Protein AF-A0A2C8FCV9-F1 (afdb_monomer_lite)

Structure (mmCIF, N/CA/C/O backbone):
data_AF-A0A2C8FCV9-F1
#
_entry.id   AF-A0A2C8FCV9-F1
#
loop_
_atom_site.group_PDB
_atom_site.id
_atom_site.type_symbol
_atom_site.label_atom_id
_atom_site.label_alt_id
_atom_site.label_comp_id
_atom_site.label_asym_id
_atom_site.label_entity_id
_atom_site.label_seq_id
_atom_site.pdbx_PDB_ins_code
_atom_site.Cartn_x
_atom_site.Cartn_y
_atom_site.Cartn_z
_atom_site.occupancy
_atom_site.B_iso_or_equiv
_atom_site.auth_seq_id
_atom_site.auth_comp_id
_atom_site.auth_asym_id
_atom_site.auth_atom_id
_atom_site.pdbx_PDB_model_num
ATOM 1 N N . MET A 1 1 ? 17.262 -4.335 -58.403 1.00 48.50 1 MET A N 1
ATOM 2 C CA . MET A 1 1 ? 15.898 -4.511 -57.846 1.00 48.50 1 MET A CA 1
ATOM 3 C C . MET A 1 1 ? 15.844 -5.190 -56.469 1.00 48.50 1 MET A C 1
ATOM 5 O O . MET A 1 1 ? 15.002 -4.796 -55.682 1.00 48.50 1 MET A O 1
ATOM 9 N N . LYS A 1 2 ? 16.753 -6.109 -56.093 1.00 42.75 2 LYS A N 1
ATOM 10 C CA . LYS A 1 2 ? 16.732 -6.767 -54.761 1.00 42.75 2 LYS A CA 1
ATOM 11 C C . LYS A 1 2 ? 17.090 -5.882 -53.545 1.00 42.75 2 LYS A C 1
ATOM 13 O O . LYS A 1 2 ? 16.738 -6.237 -52.431 1.00 42.75 2 LYS A O 1
ATOM 18 N N . LYS A 1 3 ? 17.746 -4.728 -53.737 1.00 39.53 3 LYS A N 1
ATOM 19 C CA . LYS A 1 3 ? 18.143 -3.825 -52.632 1.00 39.53 3 LYS A CA 1
ATOM 20 C C . LYS A 1 3 ? 17.041 -2.857 -52.169 1.00 39.53 3 LYS A C 1
ATOM 22 O O . LYS A 1 3 ? 17.109 -2.383 -51.047 1.00 39.53 3 LYS A O 1
ATOM 27 N N . ILE A 1 4 ? 16.017 -2.606 -52.991 1.00 48.03 4 ILE A N 1
ATOM 28 C CA . ILE A 1 4 ? 14.886 -1.725 -52.631 1.00 48.03 4 ILE A CA 1
ATOM 29 C C . ILE A 1 4 ? 13.839 -2.488 -51.799 1.00 48.03 4 ILE A C 1
ATOM 31 O O . ILE A 1 4 ? 13.222 -1.918 -50.907 1.00 48.03 4 ILE A O 1
ATOM 35 N N . LEU A 1 5 ? 13.719 -3.805 -52.003 1.00 37.41 5 LEU A N 1
ATOM 36 C CA . LEU A 1 5 ? 12.806 -4.661 -51.238 1.00 37.41 5 LEU A CA 1
ATOM 37 C C . LEU A 1 5 ? 13.250 -4.854 -49.772 1.00 37.41 5 LEU A C 1
ATOM 39 O O . LEU A 1 5 ? 12.410 -5.028 -48.899 1.00 37.41 5 LEU A O 1
ATOM 43 N N . LEU A 1 6 ? 14.558 -4.774 -49.486 1.00 35.19 6 LEU A N 1
ATOM 44 C CA . LEU A 1 6 ? 15.090 -4.937 -48.127 1.00 35.19 6 LEU A CA 1
ATOM 45 C C . LEU A 1 6 ? 14.932 -3.679 -47.255 1.00 35.19 6 LEU A C 1
ATOM 47 O O . LEU A 1 6 ? 14.853 -3.799 -46.040 1.00 35.19 6 LEU A O 1
ATOM 51 N N . VAL A 1 7 ? 14.854 -2.491 -47.869 1.00 43.75 7 VAL A N 1
ATOM 52 C CA . VAL A 1 7 ? 14.646 -1.215 -47.156 1.00 43.75 7 VAL A CA 1
ATOM 53 C C . VAL A 1 7 ? 13.167 -1.001 -46.811 1.00 43.75 7 VAL A C 1
ATOM 55 O O . VAL A 1 7 ? 12.851 -0.399 -45.793 1.00 43.75 7 VAL A O 1
ATOM 58 N N . LEU A 1 8 ? 12.243 -1.550 -47.606 1.00 37.78 8 LEU A N 1
ATOM 59 C CA . LEU A 1 8 ? 10.811 -1.523 -47.283 1.00 37.78 8 LEU A CA 1
ATOM 60 C C . LEU A 1 8 ? 10.431 -2.538 -46.191 1.00 37.78 8 LEU A C 1
ATOM 62 O O . LEU A 1 8 ? 9.517 -2.273 -45.414 1.00 37.78 8 LEU A O 1
ATOM 66 N N . LEU A 1 9 ? 11.159 -3.655 -46.070 1.00 36.88 9 LEU A N 1
ATOM 67 C CA . LEU A 1 9 ? 10.920 -4.647 -45.016 1.00 36.88 9 LEU A CA 1
ATOM 68 C C . LEU A 1 9 ? 11.439 -4.186 -43.638 1.00 36.88 9 LEU A C 1
ATOM 70 O O . LEU A 1 9 ? 10.847 -4.525 -42.620 1.00 36.88 9 LEU A O 1
ATOM 74 N N . SER A 1 10 ? 12.494 -3.364 -43.586 1.00 37.28 10 SER A N 1
ATOM 75 C CA . SER A 1 10 ? 13.031 -2.812 -42.331 1.00 37.28 10 SER A CA 1
ATOM 76 C C . SER A 1 10 ? 12.239 -1.618 -41.781 1.00 37.28 10 SER A C 1
ATOM 78 O O . SER A 1 10 ? 12.255 -1.397 -40.573 1.00 37.28 10 SER A O 1
ATOM 80 N N . VAL A 1 11 ? 11.489 -0.890 -42.619 1.00 40.44 11 VAL A N 1
ATOM 81 C CA . VAL A 1 11 ? 10.566 0.171 -42.161 1.00 40.44 11 VAL A CA 1
ATOM 82 C C . VAL A 1 11 ? 9.264 -0.412 -41.591 1.00 40.44 11 VAL A C 1
ATOM 84 O O . VAL A 1 11 ? 8.673 0.183 -40.695 1.00 40.44 11 VAL A O 1
ATOM 87 N N . PHE A 1 12 ? 8.845 -1.607 -42.022 1.00 39.22 12 PHE A N 1
ATOM 88 C CA . PHE A 1 12 ? 7.634 -2.258 -41.501 1.00 39.22 12 PHE A CA 1
ATOM 89 C C . PHE A 1 12 ? 7.838 -2.922 -40.123 1.00 39.22 12 PHE A C 1
ATOM 91 O O . PHE A 1 12 ? 6.905 -2.992 -39.331 1.00 39.22 12 PHE A O 1
ATOM 98 N N . ILE A 1 13 ? 9.066 -3.346 -39.795 1.00 42.84 13 ILE A N 1
ATOM 99 C CA . ILE A 1 13 ? 9.399 -3.988 -38.504 1.00 42.84 13 ILE A CA 1
ATOM 100 C C . ILE A 1 13 ? 9.526 -2.960 -37.354 1.00 42.84 13 ILE A C 1
ATOM 102 O O . ILE A 1 13 ? 9.413 -3.318 -36.184 1.00 42.84 13 ILE A O 1
ATOM 106 N N . LEU A 1 14 ? 9.678 -1.665 -37.657 1.00 37.62 14 LEU A N 1
ATOM 107 C CA . LEU A 1 14 ? 9.709 -0.592 -36.648 1.00 37.62 14 LEU A CA 1
ATOM 108 C C . LEU A 1 14 ? 8.317 -0.126 -36.181 1.00 37.62 14 LEU A C 1
ATOM 110 O O . LEU A 1 14 ? 8.227 0.547 -35.160 1.00 37.62 14 LEU A O 1
ATOM 114 N N . PHE A 1 15 ? 7.236 -0.515 -36.868 1.00 39.38 15 PHE A N 1
ATOM 115 C CA . PHE A 1 15 ? 5.856 -0.201 -36.460 1.00 39.38 15 PHE A CA 1
ATOM 116 C C . PHE A 1 15 ? 5.161 -1.330 -35.683 1.00 39.38 15 PHE A C 1
ATOM 118 O O . PHE A 1 15 ? 4.036 -1.155 -35.229 1.00 39.38 15 PHE A O 1
ATOM 125 N N . SER A 1 16 ? 5.828 -2.471 -35.475 1.00 39.59 16 SER A N 1
ATOM 126 C CA . SER A 1 16 ? 5.337 -3.563 -34.621 1.00 39.59 16 SER A CA 1
ATOM 127 C C . SER A 1 16 ? 5.858 -3.499 -33.179 1.00 39.59 16 SER A C 1
ATOM 129 O O . SER A 1 16 ? 5.719 -4.472 -32.438 1.00 39.59 16 SER A O 1
ATOM 131 N N . ALA A 1 17 ? 6.451 -2.375 -32.754 1.00 43.19 17 ALA A N 1
ATOM 132 C CA . ALA A 1 17 ? 6.644 -2.091 -31.334 1.00 43.19 17 ALA A CA 1
ATOM 133 C C . ALA A 1 17 ? 5.253 -1.929 -30.704 1.00 43.19 17 ALA A C 1
ATOM 135 O O . ALA A 1 17 ? 4.600 -0.901 -30.860 1.00 43.19 17 ALA A O 1
ATOM 136 N N . GLY A 1 18 ? 4.776 -3.022 -30.109 1.00 42.09 18 GLY A N 1
ATOM 137 C CA . GLY A 1 18 ? 3.386 -3.232 -29.741 1.00 42.09 18 GLY A CA 1
ATOM 138 C C . GLY A 1 18 ? 2.763 -2.082 -28.959 1.00 42.09 18 GLY A C 1
ATOM 139 O O . GLY A 1 18 ? 3.336 -1.581 -27.991 1.00 42.09 18 GLY A O 1
ATOM 140 N N . CYS A 1 19 ? 1.549 -1.735 -29.382 1.00 50.19 19 CYS A N 1
ATOM 141 C CA . CYS A 1 19 ? 0.547 -1.000 -28.627 1.00 50.19 19 CYS A CA 1
ATOM 142 C C . CYS A 1 19 ? 0.507 -1.517 -27.181 1.00 50.19 19 CYS A C 1
ATOM 144 O O . CYS A 1 19 ? -0.023 -2.596 -26.915 1.00 50.19 19 CYS A O 1
ATOM 146 N N . ARG A 1 20 ? 1.112 -0.782 -26.245 1.00 58.25 20 ARG A N 1
ATOM 147 C CA . ARG A 1 20 ? 1.018 -1.071 -24.812 1.00 58.25 20 ARG A CA 1
ATOM 148 C C . ARG A 1 20 ? 0.144 -0.009 -24.178 1.00 58.25 20 ARG A C 1
ATOM 150 O O . ARG A 1 20 ? 0.493 1.168 -24.215 1.00 58.25 20 ARG A O 1
ATOM 157 N N . ALA A 1 21 ? -0.957 -0.449 -23.577 1.00 63.81 21 ALA A N 1
ATOM 158 C CA . ALA A 1 21 ? -1.770 0.407 -22.736 1.00 63.81 21 ALA A CA 1
ATOM 159 C C . ALA A 1 21 ? -0.891 1.000 -21.621 1.00 63.81 21 ALA A C 1
ATOM 161 O O . ALA A 1 21 ? -0.206 0.257 -20.909 1.00 63.81 21 ALA A O 1
ATOM 162 N N . ARG A 1 22 ? -0.867 2.327 -21.488 1.00 75.75 22 ARG A N 1
ATOM 163 C CA . ARG A 1 22 ? -0.042 3.012 -20.485 1.00 75.75 22 ARG A CA 1
ATOM 164 C C . ARG A 1 22 ? -0.715 2.921 -19.121 1.00 75.75 22 ARG A C 1
ATOM 166 O O . ARG A 1 22 ? -1.886 3.251 -18.990 1.00 75.75 22 ARG A O 1
ATOM 173 N N . THR A 1 23 ? 0.012 2.500 -18.094 1.00 82.69 23 THR A N 1
ATOM 174 C CA . THR A 1 23 ? -0.545 2.486 -16.738 1.00 82.69 23 THR A CA 1
ATOM 175 C C . THR A 1 23 ? -0.561 3.898 -16.160 1.00 82.69 23 THR A C 1
ATOM 177 O O . THR A 1 23 ? 0.480 4.556 -16.110 1.00 82.69 23 THR A O 1
ATOM 180 N N . ILE A 1 24 ? -1.726 4.339 -15.695 1.00 86.06 24 ILE A N 1
ATOM 181 C CA . ILE A 1 24 ? -1.895 5.550 -14.886 1.00 86.06 24 ILE A CA 1
ATOM 182 C C . ILE A 1 24 ? -2.395 5.154 -13.490 1.00 86.06 24 ILE A C 1
ATOM 184 O O . ILE A 1 24 ? -2.851 4.029 -13.290 1.00 86.06 24 ILE A O 1
ATOM 188 N N . SER A 1 25 ? -2.279 6.054 -12.517 1.00 86.12 25 SER A N 1
ATOM 189 C CA . SER A 1 25 ? -2.841 5.860 -11.176 1.00 86.12 25 SER A CA 1
ATOM 190 C C . SER A 1 25 ? -3.803 6.993 -10.868 1.00 86.12 25 SER A C 1
ATOM 192 O O . SER A 1 25 ? -3.497 8.150 -11.149 1.00 86.12 25 SER A O 1
ATOM 194 N N . THR A 1 26 ? -4.947 6.644 -10.289 1.00 91.69 26 THR A N 1
ATOM 195 C CA . THR A 1 26 ? -5.954 7.568 -9.761 1.00 91.69 26 THR A CA 1
ATOM 196 C C . THR A 1 26 ? -5.847 7.687 -8.240 1.00 91.69 26 THR A C 1
ATOM 198 O O . THR A 1 26 ? -6.770 8.161 -7.585 1.00 91.69 26 THR A O 1
ATOM 201 N N . LYS A 1 27 ? -4.741 7.219 -7.650 1.00 88.25 27 LYS A N 1
ATOM 202 C CA . LYS A 1 27 ? -4.477 7.322 -6.215 1.00 88.25 27 LYS A CA 1
ATOM 203 C C . LYS A 1 27 ? -4.427 8.797 -5.802 1.00 88.25 27 LYS A C 1
ATOM 205 O O . LYS A 1 27 ? -3.777 9.571 -6.512 1.00 88.25 27 LYS A O 1
ATOM 210 N N . PRO A 1 28 ? -5.038 9.191 -4.670 1.00 88.69 28 PRO A N 1
ATOM 211 C CA . PRO A 1 28 ? -4.892 10.541 -4.137 1.00 88.69 28 PRO A CA 1
ATOM 212 C C . PRO A 1 28 ? -3.422 10.967 -4.004 1.00 88.69 28 PRO A C 1
ATOM 214 O O . PRO A 1 28 ? -2.576 10.170 -3.589 1.00 88.69 28 PRO A O 1
ATOM 217 N N . LEU A 1 29 ? -3.122 12.213 -4.373 1.00 79.12 29 LEU A N 1
ATOM 218 C CA . LEU A 1 29 ? -1.793 12.831 -4.278 1.00 79.12 29 LEU A CA 1
ATOM 219 C C . LEU A 1 29 ? -1.653 13.686 -3.013 1.00 79.12 29 LEU A C 1
ATOM 221 O O . LEU A 1 29 ? -0.555 13.805 -2.475 1.00 79.12 29 LEU A O 1
ATOM 225 N N . ASP A 1 30 ? -2.755 14.279 -2.560 1.00 78.06 30 ASP A N 1
ATOM 226 C CA . ASP A 1 30 ? -2.882 15.018 -1.304 1.00 78.06 30 ASP A CA 1
ATOM 227 C C . ASP A 1 30 ? -3.890 14.310 -0.393 1.00 78.06 30 ASP A C 1
ATOM 229 O O . ASP A 1 30 ? -4.840 13.711 -0.879 1.00 78.06 30 ASP A O 1
ATOM 233 N N . PHE A 1 31 ? -3.682 14.388 0.918 1.00 78.06 31 PHE A N 1
ATOM 234 C CA . PHE A 1 31 ? -4.492 13.760 1.961 1.00 78.06 31 PHE A CA 1
ATOM 235 C C . PHE A 1 31 ? -5.178 14.774 2.887 1.00 78.06 31 PHE A C 1
ATOM 237 O O . PHE A 1 31 ? -5.881 14.391 3.818 1.00 78.06 31 PHE A O 1
ATOM 244 N N . GLY A 1 32 ? -5.035 16.078 2.621 1.00 74.38 32 GLY A N 1
ATOM 245 C CA . GLY A 1 32 ? -5.677 17.146 3.394 1.00 74.38 32 GLY A CA 1
ATOM 246 C C . GLY A 1 32 ? -7.212 17.165 3.341 1.00 74.38 32 GLY A C 1
ATOM 247 O O . GLY A 1 32 ? -7.831 17.970 4.033 1.00 74.38 32 GLY A O 1
ATOM 248 N N . TYR A 1 33 ? -7.843 16.285 2.559 1.00 75.00 33 TYR A N 1
ATOM 249 C CA . TYR A 1 33 ? -9.298 16.204 2.402 1.00 75.00 33 TYR A CA 1
ATOM 250 C C . TYR A 1 33 ? -10.049 15.667 3.634 1.00 75.00 33 TYR A C 1
ATOM 252 O O . TYR A 1 33 ? -11.275 15.723 3.660 1.00 75.00 33 TYR A O 1
ATOM 260 N N . THR A 1 34 ? -9.350 15.168 4.658 1.00 76.88 34 THR A N 1
ATOM 261 C CA . THR A 1 34 ? -9.956 14.711 5.924 1.00 76.88 34 THR A CA 1
ATOM 262 C C . THR A 1 34 ? -10.144 15.834 6.948 1.00 76.88 34 THR A C 1
ATOM 264 O O . THR A 1 34 ? -10.802 15.641 7.972 1.00 76.88 34 THR A O 1
ATOM 267 N N . GLN A 1 35 ? -9.581 17.024 6.703 1.00 72.81 35 GLN A N 1
ATOM 268 C CA . GLN A 1 35 ? -9.609 18.116 7.673 1.00 72.81 35 GLN A CA 1
ATOM 269 C C . GLN A 1 35 ? -11.041 18.561 7.992 1.00 72.81 35 GLN A C 1
ATOM 271 O O . GLN A 1 35 ? -11.788 19.001 7.121 1.00 72.81 35 GLN A O 1
ATOM 276 N N . GLY A 1 36 ? -11.397 18.497 9.277 1.00 72.62 36 GLY A N 1
ATOM 277 C CA . GLY A 1 36 ? -12.708 18.915 9.776 1.00 72.62 36 GLY A CA 1
ATOM 278 C C . GLY A 1 36 ? -13.789 17.834 9.730 1.00 72.62 36 GLY A C 1
ATOM 279 O O . GLY A 1 36 ? -14.916 18.119 10.136 1.00 72.62 36 GLY A O 1
ATOM 280 N N . ALA A 1 37 ? -13.469 16.612 9.292 1.00 79.75 37 ALA A N 1
ATOM 281 C CA . ALA A 1 37 ? -14.376 15.478 9.424 1.00 79.75 37 ALA A CA 1
ATOM 282 C C . ALA A 1 37 ? -14.633 15.161 10.909 1.00 79.75 37 ALA A C 1
ATOM 284 O O . ALA A 1 37 ? -13.729 15.223 11.749 1.00 79.75 37 ALA A O 1
ATOM 285 N N . ALA A 1 38 ? -15.888 14.858 11.243 1.00 89.69 38 ALA A N 1
ATOM 286 C CA . ALA A 1 38 ? -16.249 14.444 12.592 1.00 89.69 38 ALA A CA 1
ATOM 287 C C . ALA A 1 38 ? -15.798 12.997 12.859 1.00 89.69 38 ALA A C 1
ATOM 289 O O . ALA A 1 38 ? -15.462 12.250 11.944 1.00 89.69 38 ALA A O 1
ATOM 290 N N . GLN A 1 39 ? -15.776 12.614 14.135 1.00 92.19 39 GLN A N 1
ATOM 291 C CA . GLN A 1 39 ? -15.371 11.274 14.553 1.00 92.19 39 GLN A CA 1
ATOM 292 C C . GLN A 1 39 ? -16.563 10.311 14.584 1.00 92.19 39 GLN A C 1
ATOM 294 O O . GLN A 1 39 ? -17.696 10.690 14.904 1.00 92.19 39 GLN A O 1
ATOM 299 N N . ILE A 1 40 ? -16.275 9.058 14.268 1.00 92.81 40 ILE A N 1
ATOM 300 C CA . ILE A 1 40 ? -17.121 7.883 14.389 1.00 92.81 40 ILE A CA 1
ATOM 301 C C . ILE A 1 40 ? -16.609 7.103 15.603 1.00 92.81 40 ILE A C 1
ATOM 303 O O . ILE A 1 40 ? -15.482 6.615 15.594 1.00 92.81 40 ILE A O 1
ATOM 307 N N . ASP A 1 41 ? -17.450 6.971 16.630 1.00 90.88 41 ASP A N 1
ATOM 308 C CA . ASP A 1 41 ? -17.146 6.323 17.914 1.00 90.88 41 ASP A CA 1
ATOM 309 C C . ASP A 1 41 ? -17.132 4.781 17.772 1.00 90.88 41 ASP A C 1
ATOM 311 O O . ASP A 1 41 ? -17.901 4.087 18.447 1.00 90.88 41 ASP A O 1
ATOM 315 N N . GLY A 1 42 ? -16.346 4.236 16.839 1.00 87.06 42 GLY A N 1
ATOM 316 C CA . GLY A 1 42 ? -16.223 2.794 16.659 1.00 87.06 42 GLY A CA 1
ATOM 317 C C . GLY A 1 42 ? -15.296 2.323 15.540 1.00 87.06 42 GLY A C 1
ATOM 318 O O . GLY A 1 42 ? -14.819 3.095 14.708 1.00 87.06 42 GLY A O 1
ATOM 319 N N . ALA A 1 43 ? -15.058 1.009 15.516 1.00 88.19 43 ALA A N 1
ATOM 320 C CA . ALA A 1 43 ? -14.255 0.347 14.490 1.00 88.19 43 ALA A CA 1
ATOM 321 C C . ALA A 1 43 ? -14.992 0.306 13.140 1.00 88.19 43 ALA A C 1
ATOM 323 O O . ALA A 1 43 ? -16.128 -0.174 13.058 1.00 88.19 43 ALA A O 1
ATOM 324 N N . CYS A 1 44 ? -14.331 0.752 12.075 1.00 92.31 44 CYS A N 1
ATOM 325 C CA . CYS A 1 44 ? -14.874 0.770 10.721 1.00 92.31 44 CYS A CA 1
ATOM 326 C C . CYS A 1 44 ? -14.303 -0.374 9.868 1.00 92.31 44 CYS A C 1
ATOM 328 O O . CYS A 1 44 ? -13.117 -0.678 9.921 1.00 92.31 44 CYS A O 1
ATOM 330 N N . GLY A 1 45 ? -15.129 -1.010 9.043 1.00 92.19 45 GLY A N 1
ATOM 331 C CA . GLY A 1 45 ? -14.714 -2.039 8.093 1.00 92.19 45 GLY A CA 1
ATOM 332 C C . GLY A 1 45 ? -14.964 -1.601 6.659 1.00 92.19 45 GLY A C 1
ATOM 333 O O . GLY A 1 45 ? -16.102 -1.315 6.301 1.00 92.19 45 GLY A O 1
ATOM 334 N N . ILE A 1 46 ? -13.928 -1.579 5.825 1.00 96.25 46 ILE A N 1
ATOM 335 C CA . ILE A 1 46 ? -14.046 -1.295 4.391 1.00 96.25 46 ILE A CA 1
ATOM 336 C C . ILE A 1 46 ? -14.170 -2.622 3.651 1.00 96.25 46 ILE A C 1
ATOM 338 O O . ILE A 1 46 ? -13.298 -3.482 3.765 1.00 96.25 46 ILE A O 1
ATOM 342 N N . CYS A 1 47 ? -15.250 -2.786 2.890 1.00 96.50 47 CYS A N 1
ATOM 343 C CA . CYS A 1 47 ? -15.513 -4.014 2.144 1.00 96.50 47 CYS A CA 1
ATOM 344 C C . CYS A 1 47 ? -15.346 -3.787 0.643 1.00 96.50 47 CYS A C 1
ATOM 346 O O . CYS A 1 47 ? -16.223 -3.206 -0.000 1.00 96.50 47 CYS A O 1
ATOM 348 N N . ILE A 1 48 ? -14.242 -4.276 0.081 1.00 92.69 48 ILE A N 1
ATOM 349 C CA . ILE A 1 48 ? -13.994 -4.289 -1.363 1.00 92.69 48 ILE A CA 1
ATOM 350 C C . ILE A 1 48 ? -13.491 -5.685 -1.714 1.00 92.69 48 ILE A C 1
ATOM 352 O O . ILE A 1 48 ? -12.433 -6.089 -1.244 1.00 92.69 48 ILE A O 1
ATOM 356 N N . SER A 1 49 ? -14.244 -6.401 -2.548 1.00 88.94 49 SER A N 1
ATOM 357 C CA . SER A 1 49 ? -13.881 -7.757 -2.959 1.00 88.94 49 SER A CA 1
ATOM 358 C C . SER A 1 49 ? -12.555 -7.804 -3.714 1.00 88.94 49 SER A C 1
ATOM 360 O O . SER A 1 49 ? -12.208 -6.859 -4.431 1.00 88.94 49 SER A O 1
ATOM 362 N N . GLU A 1 50 ? -11.855 -8.935 -3.649 1.00 80.56 50 GLU A N 1
ATOM 363 C CA . GLU A 1 50 ? -10.615 -9.172 -4.395 1.00 80.56 50 GLU A CA 1
ATOM 364 C C . GLU A 1 50 ? -10.811 -8.927 -5.897 1.00 80.56 50 GLU A C 1
ATOM 366 O O . GLU A 1 50 ? -10.010 -8.235 -6.524 1.00 80.56 50 GLU A O 1
ATOM 371 N N . SER A 1 51 ? -11.945 -9.373 -6.448 1.00 84.69 51 SER A N 1
ATOM 372 C CA . SER A 1 51 ? -12.309 -9.119 -7.847 1.00 84.69 51 SER A CA 1
ATOM 373 C C . SER A 1 51 ? -12.446 -7.628 -8.179 1.00 84.69 51 SER A C 1
ATOM 375 O O . SER A 1 51 ? -12.154 -7.235 -9.309 1.00 84.69 51 SER A O 1
ATOM 377 N N . ASN A 1 52 ? -12.902 -6.798 -7.236 1.00 89.88 52 ASN A N 1
ATOM 378 C CA . ASN A 1 52 ? -12.952 -5.352 -7.431 1.00 89.88 52 ASN A CA 1
ATOM 379 C C . ASN A 1 52 ? -11.564 -4.731 -7.263 1.00 89.88 52 ASN A C 1
ATOM 381 O O . ASN A 1 52 ? -11.186 -3.903 -8.084 1.00 89.88 52 ASN A O 1
ATOM 385 N N . LEU A 1 53 ? -10.778 -5.150 -6.265 1.00 81.81 53 LEU A N 1
ATOM 386 C CA . LEU A 1 53 ? -9.404 -4.672 -6.069 1.00 81.81 53 LEU A CA 1
ATOM 387 C C . LEU A 1 53 ? -8.516 -4.949 -7.289 1.00 81.81 53 LEU A C 1
ATOM 389 O O . LEU A 1 53 ? -7.718 -4.095 -7.671 1.00 81.81 53 LEU A O 1
ATOM 393 N N . SER A 1 54 ? -8.685 -6.105 -7.934 1.00 82.06 54 SER A N 1
ATOM 394 C CA . SER A 1 54 ? -7.960 -6.480 -9.150 1.00 82.06 54 SER A CA 1
ATOM 395 C C . SER A 1 54 ? -8.587 -5.936 -10.438 1.00 82.06 54 SER A C 1
ATOM 397 O O . SER A 1 54 ? -8.078 -6.216 -11.526 1.00 82.06 54 SER A O 1
ATOM 399 N N . LYS A 1 55 ? -9.704 -5.199 -10.359 1.00 89.69 55 LYS A N 1
ATOM 400 C CA . LYS A 1 55 ? -10.420 -4.705 -11.539 1.00 89.69 55 LYS A CA 1
ATOM 401 C C . LYS A 1 55 ? -9.592 -3.637 -12.246 1.00 89.69 55 LYS A C 1
ATOM 403 O O . LYS A 1 55 ? -9.472 -2.507 -11.773 1.00 89.69 55 LYS A O 1
ATOM 408 N N . GLU A 1 56 ? -9.070 -3.999 -13.412 1.00 91.69 56 GLU A N 1
ATOM 409 C CA . GLU A 1 56 ? -8.412 -3.077 -14.330 1.00 91.69 56 GLU A CA 1
ATOM 410 C C . GLU A 1 56 ? -9.449 -2.457 -15.275 1.00 91.69 56 GLU A C 1
ATOM 412 O O . GLU A 1 56 ? -10.230 -3.158 -15.921 1.00 91.69 56 GLU A O 1
ATOM 417 N N . VAL A 1 57 ? -9.454 -1.130 -15.353 1.00 92.38 57 VAL A N 1
ATOM 418 C CA . VAL A 1 57 ? -10.185 -0.378 -16.372 1.00 92.38 57 VAL A CA 1
ATOM 419 C C . VAL A 1 57 ? -9.202 -0.030 -17.477 1.00 92.38 57 VAL A C 1
ATOM 421 O O . VAL A 1 57 ? -8.119 0.477 -17.193 1.00 92.38 57 VAL A O 1
ATOM 424 N N . VAL A 1 58 ? -9.575 -0.317 -18.725 1.00 88.31 58 VAL A N 1
ATOM 425 C CA . VAL A 1 58 ? -8.807 0.041 -19.922 1.00 88.31 58 VAL A CA 1
ATOM 426 C C . VAL A 1 58 ? -9.663 0.970 -20.770 1.00 88.31 58 VAL A C 1
ATOM 428 O O . VAL A 1 58 ? -10.723 0.571 -21.247 1.00 88.31 58 VAL A O 1
ATOM 431 N N . GLU A 1 59 ? -9.196 2.196 -20.966 1.00 83.56 59 GLU A N 1
ATOM 432 C CA . GLU A 1 59 ? -9.900 3.244 -21.710 1.00 83.56 59 GLU A CA 1
ATOM 433 C C . GLU A 1 59 ? -8.992 3.839 -22.794 1.00 83.56 59 GLU A C 1
ATOM 435 O O . GLU A 1 59 ? -7.763 3.755 -22.721 1.00 83.56 59 GLU A O 1
ATOM 440 N N . GLY A 1 60 ? -9.602 4.401 -23.838 1.00 76.19 60 GLY A N 1
ATOM 441 C CA . GLY A 1 60 ? -8.910 4.948 -25.006 1.00 76.19 60 GLY A CA 1
ATOM 442 C C . GLY A 1 60 ? -9.172 4.169 -26.297 1.00 76.19 60 GLY A C 1
ATOM 443 O O . GLY A 1 60 ? -10.176 3.473 -26.450 1.00 76.19 60 GLY A O 1
ATOM 444 N N . SER A 1 61 ? -8.278 4.328 -27.270 1.00 65.38 61 SER A N 1
ATOM 445 C CA . SER A 1 61 ? -8.407 3.745 -28.609 1.00 65.38 61 SER A CA 1
ATOM 446 C C . SER A 1 61 ? -7.568 2.475 -28.765 1.00 65.38 61 SER A C 1
ATOM 448 O O . SER A 1 61 ? -6.632 2.238 -28.009 1.00 65.38 61 SER A O 1
ATOM 450 N N . ILE A 1 62 ? -7.836 1.689 -29.814 1.00 60.12 62 ILE A N 1
ATOM 451 C CA . ILE A 1 62 ? -7.036 0.499 -30.171 1.00 60.12 62 ILE A CA 1
ATOM 452 C C . ILE A 1 62 ? -5.537 0.825 -30.340 1.00 60.12 62 ILE A C 1
ATOM 454 O O . ILE A 1 62 ? -4.694 -0.046 -30.137 1.00 60.12 62 ILE A O 1
ATOM 458 N N . SER A 1 63 ? -5.195 2.064 -30.715 1.00 61.28 63 SER A N 1
ATOM 459 C CA . SER A 1 63 ? -3.810 2.491 -30.954 1.00 61.28 63 SER A CA 1
ATOM 460 C C . SER A 1 63 ? -3.115 3.129 -29.750 1.00 61.28 63 SER A C 1
ATOM 462 O O . SER A 1 63 ? -1.892 3.042 -29.664 1.00 61.28 63 SER A O 1
ATOM 464 N N . ASP A 1 64 ? -3.859 3.770 -28.848 1.00 69.06 64 ASP A N 1
ATOM 465 C CA . ASP A 1 64 ? -3.330 4.368 -27.616 1.00 69.06 64 ASP A CA 1
ATOM 466 C C . ASP A 1 64 ? -4.430 4.294 -26.554 1.00 69.06 64 ASP A C 1
ATOM 468 O O . ASP A 1 64 ? -5.502 4.895 -26.694 1.00 69.06 64 ASP A O 1
ATOM 472 N N . SER A 1 65 ? -4.174 3.475 -25.543 1.00 79.56 65 SER A N 1
ATOM 473 C CA . SER A 1 65 ? -5.065 3.228 -24.421 1.00 79.56 65 SER A CA 1
ATOM 474 C C . SER A 1 65 ? -4.285 3.397 -23.127 1.00 79.56 65 SER A C 1
ATOM 476 O O . SER A 1 65 ? -3.055 3.285 -23.089 1.00 79.56 65 SER A O 1
ATOM 478 N N . TYR A 1 66 ? -4.992 3.622 -22.038 1.00 84.25 66 TYR A N 1
ATOM 479 C CA . TYR A 1 66 ? -4.422 3.626 -20.703 1.00 84.25 66 TYR A CA 1
ATOM 480 C C . TYR A 1 66 ? -5.215 2.698 -19.804 1.00 84.25 66 TYR A C 1
ATOM 482 O O . TYR A 1 66 ? -6.359 2.347 -20.092 1.00 84.25 66 TYR A O 1
ATOM 490 N N . LYS A 1 67 ? -4.558 2.256 -18.737 1.00 89.38 67 LYS A N 1
ATOM 491 C CA . LYS A 1 67 ? -5.133 1.325 -17.781 1.00 89.38 67 LYS A CA 1
ATOM 492 C C . LYS A 1 67 ? -4.864 1.740 -16.348 1.00 89.38 67 LYS A C 1
ATOM 494 O O . LYS A 1 67 ? -3.804 2.299 -16.058 1.00 89.38 67 LYS A O 1
ATOM 499 N N . TYR A 1 68 ? -5.819 1.471 -15.472 1.00 92.12 68 TYR A N 1
ATOM 500 C CA . TYR A 1 68 ? -5.759 1.827 -14.056 1.00 92.12 68 TYR A CA 1
ATOM 501 C C . TYR A 1 68 ? -6.655 0.907 -13.219 1.00 92.12 68 TYR A C 1
ATOM 503 O O . TYR A 1 68 ? -7.513 0.204 -13.749 1.00 92.12 68 TYR A O 1
ATOM 511 N N . THR A 1 69 ? -6.444 0.903 -11.903 1.00 93.31 69 THR A N 1
ATOM 512 C CA . THR A 1 69 ? -7.139 0.036 -10.936 1.00 93.31 69 THR A CA 1
ATOM 513 C C . THR A 1 69 ? -7.876 0.897 -9.906 1.00 93.31 69 THR A C 1
ATOM 515 O O . THR A 1 69 ? -7.354 1.128 -8.810 1.00 93.31 69 THR A O 1
ATOM 518 N N . PRO A 1 70 ? -9.074 1.415 -10.237 1.00 95.56 70 PRO A N 1
ATOM 519 C CA . PRO A 1 70 ? -9.705 2.487 -9.465 1.00 95.56 70 PRO A CA 1
ATOM 520 C C . PRO A 1 70 ? -10.089 2.052 -8.048 1.00 95.56 70 PRO A C 1
ATOM 522 O O . PRO A 1 70 ? -9.975 2.834 -7.112 1.00 95.56 70 PRO A O 1
ATOM 525 N N . TYR A 1 71 ? -10.488 0.792 -7.864 1.00 94.75 71 TYR A N 1
ATOM 526 C CA . TYR A 1 71 ? -10.818 0.254 -6.545 1.00 94.75 71 TYR A CA 1
ATOM 527 C C . TYR A 1 71 ? -9.592 0.059 -5.656 1.00 94.75 71 TYR A C 1
ATOM 529 O O . TYR A 1 71 ? -9.693 0.314 -4.463 1.00 94.75 71 TYR A O 1
ATOM 537 N N . ALA A 1 72 ? -8.441 -0.347 -6.200 1.00 84.44 72 ALA A N 1
ATOM 538 C CA . ALA A 1 72 ? -7.204 -0.430 -5.421 1.00 84.44 72 ALA A CA 1
ATOM 539 C C . ALA A 1 72 ? -6.729 0.965 -4.976 1.00 84.44 72 ALA A C 1
ATOM 541 O O . ALA A 1 72 ? -6.308 1.151 -3.833 1.00 84.44 72 ALA A O 1
ATOM 542 N N . ASP A 1 73 ? -6.860 1.956 -5.860 1.00 91.12 73 ASP A N 1
ATOM 543 C CA . ASP A 1 73 ? -6.513 3.345 -5.565 1.00 91.12 73 ASP A CA 1
ATOM 544 C C . ASP A 1 73 ? -7.493 3.978 -4.552 1.00 91.12 73 ASP A C 1
ATOM 546 O O . ASP A 1 73 ? -7.055 4.665 -3.624 1.00 91.12 73 ASP A O 1
ATOM 550 N N . LEU A 1 74 ? -8.799 3.682 -4.652 1.00 95.31 74 LEU A N 1
ATOM 551 C CA . LEU A 1 74 ? -9.800 4.048 -3.639 1.00 95.31 74 LEU A CA 1
ATOM 552 C C . LEU A 1 74 ? -9.527 3.355 -2.309 1.00 95.31 74 LEU A C 1
ATOM 554 O O . LEU A 1 74 ? -9.596 4.005 -1.276 1.00 95.31 74 LEU A O 1
ATOM 558 N N . HIS A 1 75 ? -9.233 2.056 -2.316 1.00 87.75 75 HIS A N 1
ATOM 559 C CA . HIS A 1 75 ? -8.981 1.279 -1.104 1.00 87.75 75 HIS A CA 1
ATOM 560 C C . HIS A 1 75 ? -7.897 1.936 -0.244 1.00 87.75 75 HIS A C 1
ATOM 562 O O . HIS A 1 75 ? -8.058 2.062 0.967 1.00 87.75 75 HIS A O 1
ATOM 568 N N . PHE A 1 76 ? -6.845 2.451 -0.888 1.00 83.31 76 PHE A N 1
ATOM 569 C CA . PHE A 1 76 ? -5.829 3.258 -0.223 1.00 83.31 76 PHE A CA 1
ATOM 570 C C . PHE A 1 76 ? -6.384 4.593 0.303 1.00 83.31 76 PHE A C 1
ATOM 572 O O . PHE A 1 76 ? -6.195 4.916 1.473 1.00 83.31 76 PHE A O 1
ATOM 579 N N . GLY A 1 77 ? -7.035 5.386 -0.556 1.00 88.50 77 GLY A N 1
ATOM 580 C CA . GLY A 1 77 ? -7.504 6.733 -0.205 1.00 88.50 77 GLY A CA 1
ATOM 581 C C . GLY A 1 77 ? -8.603 6.742 0.859 1.00 88.50 77 GLY A C 1
ATOM 582 O O . GLY A 1 77 ? -8.497 7.436 1.864 1.00 88.50 77 GLY A O 1
ATOM 583 N N . LEU A 1 78 ? -9.642 5.933 0.668 1.00 94.25 78 LEU A N 1
ATOM 584 C CA . LEU A 1 78 ? -10.745 5.763 1.611 1.00 94.25 78 LEU A CA 1
ATOM 585 C C . LEU A 1 78 ? -10.273 5.112 2.916 1.00 94.25 78 LEU A C 1
ATOM 587 O O . LEU A 1 78 ? -10.748 5.487 3.984 1.00 94.25 78 LEU A O 1
ATOM 591 N N . GLY A 1 79 ? -9.316 4.180 2.835 1.00 86.00 79 GLY A N 1
ATOM 592 C CA . GLY A 1 79 ? -8.628 3.626 3.999 1.00 86.00 79 GLY A CA 1
ATOM 593 C C . GLY A 1 79 ? -7.972 4.717 4.835 1.00 86.00 79 GLY A C 1
ATOM 594 O O . GLY A 1 79 ? -8.251 4.829 6.023 1.00 86.00 79 GLY A O 1
ATOM 595 N N . TYR A 1 80 ? -7.175 5.583 4.208 1.00 83.75 80 TYR A N 1
ATOM 596 C CA . TYR A 1 80 ? -6.599 6.742 4.887 1.00 83.75 80 TYR A CA 1
ATOM 597 C C . TYR A 1 80 ? -7.681 7.651 5.493 1.00 83.75 80 TYR A C 1
ATOM 599 O O . TYR A 1 80 ? -7.599 8.020 6.660 1.00 83.75 80 TYR A O 1
ATOM 607 N N . ALA A 1 81 ? -8.721 7.967 4.719 1.00 88.81 81 ALA A N 1
ATOM 608 C CA . ALA A 1 81 ? -9.801 8.855 5.132 1.00 88.81 81 ALA A CA 1
ATOM 609 C C . ALA A 1 81 ? -10.521 8.376 6.397 1.00 88.81 81 ALA A C 1
ATOM 611 O O . ALA A 1 81 ? -10.641 9.116 7.371 1.00 88.81 81 ALA A O 1
ATOM 612 N N . LEU A 1 82 ? -10.981 7.123 6.379 1.00 89.06 82 LEU A N 1
ATOM 613 C CA . LEU A 1 82 ? -11.733 6.535 7.481 1.00 89.06 82 LEU A CA 1
ATOM 614 C C . LEU A 1 82 ? -10.851 6.251 8.692 1.00 89.06 82 LEU A C 1
ATOM 616 O O . LEU A 1 82 ? -11.346 6.265 9.814 1.00 89.06 82 LEU A O 1
ATOM 620 N N . ASN A 1 83 ? -9.551 6.044 8.488 1.00 81.81 83 ASN A N 1
ATOM 621 C CA . ASN A 1 83 ? -8.599 5.925 9.583 1.00 81.81 83 ASN A CA 1
ATOM 622 C C . ASN A 1 83 ? -8.503 7.201 10.430 1.00 81.81 83 ASN A C 1
ATOM 624 O O . ASN A 1 83 ? -8.258 7.118 11.627 1.00 81.81 83 ASN A O 1
ATOM 628 N N . GLU A 1 84 ? -8.696 8.372 9.821 1.00 83.62 84 GLU A N 1
ATOM 629 C CA . GLU A 1 84 ? -8.698 9.650 10.539 1.00 83.62 84 GLU A CA 1
ATOM 630 C C . GLU A 1 84 ? -10.036 9.937 11.235 1.00 83.62 84 GLU A C 1
ATOM 632 O O . GLU A 1 84 ? -10.095 10.809 12.101 1.00 83.62 84 GLU A O 1
ATOM 637 N N . THR A 1 85 ? -11.112 9.230 10.871 1.00 87.69 85 THR A N 1
ATOM 638 C CA . THR A 1 85 ? -12.459 9.460 11.416 1.00 87.69 85 THR A CA 1
ATOM 639 C C . THR A 1 85 ? -12.969 8.350 12.324 1.00 87.69 85 THR A C 1
ATOM 641 O O . THR A 1 85 ? -13.935 8.589 13.030 1.00 87.69 85 THR A O 1
ATOM 644 N N . CYS A 1 86 ? -12.410 7.142 12.283 1.00 87.38 86 CYS A N 1
ATOM 645 C CA . CYS A 1 86 ? -12.859 5.989 13.067 1.00 87.38 86 CYS A CA 1
ATOM 646 C C . CYS A 1 86 ? -11.809 5.589 14.113 1.00 87.38 86 CYS A C 1
ATOM 648 O O . CYS A 1 86 ? -10.618 5.805 13.910 1.00 87.38 86 CYS A O 1
ATOM 650 N N . ASP A 1 87 ? -12.225 4.903 15.183 1.00 83.44 87 ASP A N 1
ATOM 651 C CA . ASP A 1 87 ? -11.304 4.423 16.232 1.00 83.44 87 ASP A CA 1
ATOM 652 C C . ASP A 1 87 ? -10.245 3.442 15.696 1.00 83.44 87 ASP A C 1
ATOM 654 O O . ASP A 1 87 ? -9.114 3.370 16.181 1.00 83.44 87 ASP A O 1
ATOM 658 N N . SER A 1 88 ? -10.635 2.633 14.711 1.00 79.12 88 SER A N 1
ATOM 659 C CA . SER A 1 88 ? -9.762 1.711 13.985 1.00 79.12 88 SER A CA 1
ATOM 660 C C . SER A 1 88 ? -10.399 1.332 12.655 1.00 79.12 88 SER A C 1
ATOM 662 O O . SER A 1 88 ? -11.613 1.484 12.482 1.00 79.12 88 SER A O 1
ATOM 664 N N . ILE A 1 89 ? -9.592 0.815 11.724 1.00 86.56 89 ILE A N 1
ATOM 665 C CA . ILE A 1 89 ? -10.091 0.323 10.441 1.00 86.56 89 ILE A CA 1
ATOM 666 C C . ILE A 1 89 ? -9.638 -1.104 10.128 1.00 86.56 89 ILE A C 1
ATOM 668 O O . ILE A 1 89 ? -8.497 -1.489 10.391 1.00 86.56 89 ILE A O 1
ATOM 672 N N . GLY A 1 90 ? -10.543 -1.874 9.531 1.00 75.81 90 GLY A N 1
ATOM 673 C CA . GLY A 1 90 ? -10.293 -3.194 8.962 1.00 75.81 90 GLY A CA 1
ATOM 674 C C . GLY A 1 90 ? -10.672 -3.247 7.483 1.00 75.81 90 GLY A C 1
ATOM 675 O O . GLY A 1 90 ? -11.493 -2.460 7.008 1.00 75.81 90 GLY A O 1
ATOM 676 N N . TYR A 1 91 ? -10.075 -4.189 6.760 1.00 85.44 91 TYR A N 1
ATOM 677 C CA . TYR A 1 91 ? -10.326 -4.421 5.340 1.00 85.44 91 TYR A CA 1
ATOM 678 C C . TYR A 1 91 ? -10.839 -5.840 5.150 1.00 85.44 91 TYR A C 1
ATOM 680 O O . TYR A 1 91 ? -10.231 -6.780 5.665 1.00 85.44 91 TYR A O 1
ATOM 688 N N . TYR A 1 92 ? -11.942 -5.983 4.424 1.00 89.12 92 TYR A N 1
ATOM 689 C CA . TYR A 1 92 ? -12.688 -7.234 4.353 1.00 89.12 92 TYR A CA 1
ATOM 690 C C . TYR A 1 92 ? -13.164 -7.518 2.932 1.00 89.12 92 TYR A C 1
ATOM 692 O O . TYR A 1 92 ? -13.419 -6.603 2.146 1.00 89.12 92 TYR A O 1
ATOM 700 N N . GLU A 1 93 ? -13.340 -8.800 2.620 1.00 84.88 93 GLU A N 1
ATOM 701 C CA . GLU A 1 93 ? -13.851 -9.231 1.312 1.00 84.88 93 GLU A CA 1
ATOM 702 C C . GLU A 1 93 ? -15.321 -8.822 1.129 1.00 84.88 93 GLU A C 1
ATOM 704 O O . GLU A 1 93 ? -15.772 -8.464 0.040 1.00 84.88 93 GLU A O 1
ATOM 709 N N . ASN A 1 94 ? -16.095 -8.882 2.213 1.00 92.12 94 ASN A N 1
ATOM 710 C CA . ASN A 1 94 ? -17.520 -8.589 2.219 1.00 92.12 94 ASN A CA 1
ATOM 711 C C . ASN A 1 94 ? -18.006 -8.195 3.623 1.00 92.12 94 ASN A C 1
ATOM 713 O O . ASN A 1 94 ? -17.286 -8.300 4.615 1.00 92.12 94 ASN A O 1
ATOM 717 N N . LYS A 1 95 ? -19.268 -7.761 3.700 1.00 94.12 95 LYS A N 1
ATOM 718 C CA . LYS A 1 95 ? -19.885 -7.300 4.949 1.00 94.12 95 LYS A CA 1
ATOM 719 C C . LYS A 1 95 ? -19.950 -8.377 6.039 1.00 94.12 95 LYS A C 1
ATOM 721 O O . LYS A 1 95 ? -19.848 -8.039 7.211 1.00 94.12 95 LYS A O 1
ATOM 726 N N . ASP A 1 96 ? -20.139 -9.645 5.672 1.00 91.88 96 ASP A N 1
ATOM 727 C CA . ASP A 1 96 ? -20.318 -10.725 6.646 1.00 91.88 96 ASP A CA 1
ATOM 728 C C . ASP A 1 96 ? -18.990 -11.023 7.349 1.00 91.88 96 ASP A C 1
ATOM 730 O O . ASP A 1 96 ? -18.957 -11.205 8.565 1.00 91.88 96 ASP A O 1
ATOM 734 N N . ASP A 1 97 ? -17.890 -10.960 6.597 1.00 83.94 97 ASP A N 1
ATOM 735 C CA . ASP A 1 97 ? -16.527 -11.018 7.121 1.00 83.94 97 ASP A CA 1
ATOM 736 C C . ASP A 1 97 ? -16.222 -9.825 8.045 1.00 83.94 97 ASP A C 1
ATOM 738 O O . ASP A 1 97 ? -15.752 -10.007 9.168 1.00 83.94 97 ASP A O 1
ATOM 742 N N . ALA A 1 98 ? -16.591 -8.604 7.647 1.00 87.19 98 ALA A N 1
ATOM 743 C CA . ALA A 1 98 ? -16.421 -7.423 8.497 1.00 87.19 98 ALA A CA 1
ATOM 744 C C . ALA A 1 98 ? -17.175 -7.543 9.836 1.00 87.19 98 ALA A C 1
ATOM 746 O O . ALA A 1 98 ? -16.606 -7.270 10.895 1.00 87.19 98 ALA A O 1
ATOM 747 N N . MET A 1 99 ? -18.431 -8.008 9.806 1.00 90.38 99 MET A N 1
ATOM 748 C CA . MET A 1 99 ? -19.225 -8.257 11.019 1.00 90.38 99 MET A CA 1
ATOM 749 C C . MET A 1 99 ? -18.591 -9.335 11.903 1.00 90.38 99 MET A C 1
ATOM 751 O O . MET A 1 99 ? -18.483 -9.153 13.116 1.00 90.38 99 MET A O 1
ATOM 755 N N . ALA A 1 100 ? -18.145 -10.445 11.307 1.00 83.69 100 ALA A N 1
ATOM 756 C CA . ALA A 1 100 ? -17.522 -11.552 12.033 1.00 83.69 100 ALA A CA 1
ATOM 757 C C . ALA A 1 100 ? -16.230 -11.136 12.757 1.00 83.69 100 ALA A C 1
ATOM 759 O O . ALA A 1 100 ? -15.909 -11.694 13.806 1.00 83.69 100 ALA A O 1
ATOM 760 N N . ASN A 1 101 ? -15.529 -10.132 12.228 1.00 82.00 101 ASN A N 1
ATOM 761 C CA . ASN A 1 101 ? -14.296 -9.586 12.792 1.00 82.00 101 ASN A CA 1
ATOM 762 C C . ASN A 1 101 ? -14.511 -8.308 13.626 1.00 82.00 101 ASN A C 1
ATOM 764 O O . ASN A 1 101 ? -13.549 -7.619 13.958 1.00 82.00 101 ASN A O 1
ATOM 768 N N . GLY A 1 102 ? -15.758 -8.000 13.999 1.00 84.88 102 GLY A N 1
ATOM 769 C CA . GLY A 1 102 ? -16.062 -6.972 14.996 1.00 84.88 102 GLY A CA 1
ATOM 770 C C . GLY A 1 102 ? -16.131 -5.535 14.476 1.00 84.88 102 GLY A C 1
ATOM 771 O O . GLY A 1 102 ? -16.125 -4.613 15.293 1.00 84.88 102 GLY A O 1
ATOM 772 N N . ALA A 1 103 ? -16.237 -5.315 13.161 1.00 89.44 103 ALA A N 1
ATOM 773 C CA . ALA A 1 103 ? -16.501 -3.980 12.627 1.00 89.44 103 ALA A CA 1
ATOM 774 C C . ALA A 1 103 ? -17.868 -3.465 13.118 1.00 89.44 103 ALA A C 1
ATOM 776 O O . ALA A 1 103 ? -18.891 -4.136 12.971 1.00 89.44 103 ALA A O 1
ATOM 777 N N . GLN A 1 104 ? -17.887 -2.267 13.703 1.00 94.94 104 GLN A N 1
ATOM 778 C CA . GLN A 1 104 ? -19.092 -1.615 14.225 1.00 94.94 104 GLN A CA 1
ATOM 779 C C . GLN A 1 104 ? -19.817 -0.794 13.160 1.00 94.94 104 GLN A C 1
ATOM 781 O O . GLN A 1 104 ? -21.043 -0.679 13.199 1.00 94.94 104 GLN A O 1
ATOM 786 N N . VAL A 1 105 ? -19.056 -0.260 12.206 1.00 97.44 105 VAL A N 1
ATOM 787 C CA . VAL A 1 105 ? -19.547 0.451 11.025 1.00 97.44 105 VAL A CA 1
ATOM 788 C C . VAL A 1 105 ? -18.925 -0.194 9.797 1.00 97.44 105 VAL A C 1
ATOM 790 O O . VAL A 1 105 ? -17.718 -0.385 9.744 1.00 97.44 105 VAL A O 1
ATOM 793 N N . ILE A 1 106 ? -19.725 -0.547 8.800 1.00 98.25 106 ILE A N 1
ATOM 794 C CA . ILE A 1 106 ? -19.257 -1.266 7.613 1.00 98.25 106 ILE A CA 1
ATOM 795 C C . ILE A 1 106 ? -19.545 -0.420 6.384 1.00 98.25 106 ILE A C 1
ATOM 797 O O . ILE A 1 106 ? -20.693 -0.067 6.131 1.00 98.25 106 ILE A O 1
ATOM 801 N N . VAL A 1 107 ? -18.506 -0.113 5.618 1.00 98.31 107 VAL A N 1
ATOM 802 C CA . VAL A 1 107 ? -18.530 0.775 4.457 1.00 98.31 107 VAL A CA 1
ATOM 803 C C . VAL A 1 107 ? -18.321 -0.054 3.194 1.00 98.31 107 VAL A C 1
ATOM 805 O O . VAL A 1 107 ? -17.291 -0.710 3.030 1.00 98.31 107 VAL A O 1
ATOM 808 N N . VAL A 1 108 ? -19.304 -0.027 2.292 1.00 98.44 108 VAL A N 1
ATOM 809 C CA . VAL A 1 108 ? -19.301 -0.812 1.049 1.00 98.44 108 VAL A CA 1
ATOM 810 C C . VAL A 1 108 ? -19.391 0.132 -0.156 1.00 98.44 108 VAL A C 1
ATOM 812 O O . VAL A 1 108 ? -20.502 0.482 -0.571 1.00 98.44 108 VAL A O 1
ATOM 815 N N . PRO A 1 109 ? -18.249 0.578 -0.713 1.00 98.25 109 PRO A N 1
ATOM 816 C CA . PRO A 1 109 ? -18.232 1.508 -1.835 1.00 98.25 109 PRO A CA 1
ATOM 817 C C . PRO A 1 109 ? -18.413 0.799 -3.185 1.00 98.25 109 PRO A C 1
ATOM 819 O O . PRO A 1 109 ? -17.951 -0.325 -3.408 1.00 98.25 109 PRO A O 1
ATOM 822 N N . ARG A 1 110 ? -19.039 1.492 -4.136 1.00 98.00 110 ARG A N 1
ATOM 823 C CA . ARG A 1 110 ? -19.157 1.092 -5.542 1.00 98.00 110 ARG A CA 1
ATOM 824 C C . ARG A 1 110 ? -18.773 2.261 -6.433 1.00 98.00 110 ARG A C 1
ATOM 826 O O . ARG A 1 110 ? -19.364 3.327 -6.320 1.00 98.00 110 ARG A O 1
ATOM 833 N N . LEU A 1 111 ? -17.803 2.040 -7.316 1.00 96.31 111 LEU A N 1
ATOM 834 C CA . LEU A 1 111 ? -17.252 3.066 -8.191 1.00 96.31 111 LEU A CA 1
ATOM 835 C C . LEU A 1 111 ? -17.720 2.911 -9.632 1.00 96.31 111 LEU A C 1
ATOM 837 O O . LEU A 1 111 ? -17.772 1.798 -10.167 1.00 96.31 111 LEU A O 1
ATOM 841 N N . GLN A 1 112 ? -17.930 4.051 -10.280 1.00 96.81 112 GLN A N 1
ATOM 842 C CA . GLN A 1 112 ? -17.906 4.176 -11.732 1.00 96.81 112 GLN A CA 1
ATOM 843 C C . GLN A 1 112 ? -16.946 5.299 -12.110 1.00 96.81 112 GLN A C 1
ATOM 845 O O . GLN A 1 112 ? -16.890 6.336 -11.445 1.00 96.81 112 GLN A O 1
ATOM 850 N N . THR A 1 113 ? -16.174 5.070 -13.164 1.00 96.25 113 THR A N 1
ATOM 851 C CA . THR A 1 113 ? -15.186 6.016 -13.668 1.00 96.25 113 THR A CA 1
ATOM 852 C C . THR A 1 113 ? -15.461 6.294 -15.132 1.00 96.25 113 THR A C 1
ATOM 854 O O . THR A 1 113 ? -15.842 5.389 -15.872 1.00 96.25 113 THR A O 1
ATOM 857 N N . GLU A 1 114 ? -15.259 7.542 -15.526 1.00 93.88 114 GLU A N 1
ATOM 858 C CA . GLU A 1 114 ? -15.270 7.979 -16.914 1.00 93.88 114 GLU A CA 1
ATOM 859 C C . GLU A 1 114 ? -14.056 8.872 -17.120 1.00 93.88 114 GLU A C 1
ATOM 861 O O . GLU A 1 114 ? -13.711 9.686 -16.257 1.00 93.88 114 GLU A O 1
ATOM 866 N N . SER A 1 115 ? -13.390 8.736 -18.258 1.00 90.12 115 SER A N 1
ATOM 867 C CA . SER A 1 115 ? -12.264 9.596 -18.575 1.00 90.12 115 SER A CA 1
ATOM 868 C C . SER A 1 115 ? -12.254 9.984 -20.041 1.00 90.12 115 SER A C 1
ATOM 870 O O . SER A 1 115 ? -12.576 9.193 -20.929 1.00 90.12 115 SER A O 1
ATOM 872 N N . GLU A 1 116 ? -11.886 11.235 -20.282 1.00 86.19 116 GLU A N 1
ATOM 873 C CA . GLU A 1 116 ? -11.887 11.830 -21.607 1.00 86.19 116 GLU A CA 1
ATOM 874 C C . GLU A 1 116 ? -10.544 12.525 -21.834 1.00 86.19 116 GLU A C 1
ATOM 876 O O . GLU A 1 116 ? -10.167 13.414 -21.064 1.00 86.19 116 GLU A O 1
ATOM 881 N N . PRO A 1 117 ? -9.787 12.117 -22.865 1.00 81.88 117 PRO A N 1
ATOM 882 C CA . PRO A 1 117 ? -8.621 12.856 -23.310 1.00 81.88 117 PRO A CA 1
ATOM 883 C C . PRO A 1 117 ? -8.995 13.831 -24.438 1.00 81.88 117 PRO A C 1
ATOM 885 O O . PRO A 1 117 ? -9.533 13.422 -25.469 1.00 81.88 117 PRO A O 1
ATOM 888 N N . THR A 1 118 ? -8.601 15.103 -24.329 1.00 79.62 118 THR A N 1
ATOM 889 C CA . THR A 1 118 ? -8.719 16.071 -25.442 1.00 79.62 118 THR A CA 1
ATOM 890 C C . THR A 1 118 ? -7.912 15.643 -26.673 1.00 79.62 118 THR A C 1
ATOM 892 O O . THR A 1 118 ? -8.264 15.989 -27.802 1.00 79.62 118 THR A O 1
ATOM 895 N N . PHE A 1 119 ? -6.837 14.865 -26.491 1.00 71.06 119 PHE A N 1
ATOM 896 C CA . PHE A 1 119 ? -6.044 14.307 -27.589 1.00 71.06 119 PHE A CA 1
ATOM 897 C C . PHE A 1 119 ? -5.872 12.788 -27.452 1.00 71.06 119 PHE A C 1
ATOM 899 O O . PHE A 1 119 ? -5.424 12.339 -26.402 1.00 71.06 119 PHE A O 1
ATOM 906 N N . PRO A 1 120 ? -6.097 11.990 -28.520 1.00 65.50 120 PRO A N 1
ATOM 907 C CA . PRO A 1 120 ? -6.136 10.522 -28.442 1.00 65.50 120 PRO A CA 1
ATOM 908 C C . PRO A 1 120 ? -4.889 9.827 -27.883 1.00 65.50 120 PRO A C 1
ATOM 910 O O . PRO A 1 120 ? -4.966 8.663 -27.518 1.00 65.50 120 PRO A O 1
ATOM 913 N N . PHE A 1 121 ? -3.741 10.508 -27.872 1.00 67.06 121 PHE A N 1
ATOM 914 C CA . PHE A 1 121 ? -2.444 9.967 -27.452 1.00 67.06 121 PHE A CA 1
ATOM 915 C C . PHE A 1 121 ? -1.906 10.594 -26.155 1.00 67.06 121 PHE A C 1
ATOM 917 O O . PHE A 1 121 ? -0.747 10.379 -25.776 1.00 67.06 121 PHE A O 1
ATOM 924 N N . TRP A 1 122 ? -2.710 11.440 -25.507 1.00 69.69 122 TRP A N 1
ATOM 925 C CA . TRP A 1 122 ? -2.387 12.094 -24.240 1.00 69.69 122 TRP A CA 1
ATOM 926 C C . TRP A 1 122 ? -3.135 11.409 -23.090 1.00 69.69 122 TRP A C 1
ATOM 928 O O . TRP A 1 122 ? -4.187 10.813 -23.322 1.00 69.69 122 TRP A O 1
ATOM 938 N N . PRO A 1 123 ? -2.597 11.456 -21.857 1.00 73.25 123 PRO A N 1
ATOM 939 C CA . PRO A 1 123 ? -3.362 11.041 -20.691 1.00 73.25 123 PRO A CA 1
ATOM 940 C C . PRO A 1 123 ? -4.675 11.833 -20.592 1.00 73.25 123 PRO A C 1
ATOM 942 O O . PRO A 1 123 ? -4.726 12.961 -21.095 1.00 73.25 123 PRO A O 1
ATOM 945 N N . PRO A 1 124 ? -5.715 11.277 -19.947 1.00 83.50 124 PRO A N 1
ATOM 946 C CA . PRO A 1 124 ? -6.978 11.981 -19.787 1.00 83.50 124 PRO A CA 1
ATOM 947 C C . PRO A 1 124 ? -6.746 13.306 -19.059 1.00 83.50 124 PRO A C 1
ATOM 949 O O . PRO A 1 124 ? -6.157 13.350 -17.973 1.00 83.50 124 PRO A O 1
ATOM 952 N N . ASP A 1 125 ? -7.183 14.393 -19.687 1.00 88.31 125 ASP A N 1
ATOM 953 C CA . ASP A 1 125 ? -7.206 15.726 -19.095 1.00 88.31 125 ASP A CA 1
ATOM 954 C C . ASP A 1 125 ? -8.536 16.025 -18.421 1.00 88.31 125 ASP A C 1
ATOM 956 O O . ASP A 1 125 ? -8.604 17.015 -17.705 1.00 88.31 125 ASP A O 1
ATOM 960 N N . THR A 1 126 ? -9.549 15.171 -18.585 1.00 92.81 126 THR A N 1
ATOM 961 C CA . THR A 1 126 ? -10.765 15.170 -17.771 1.00 92.81 126 THR A CA 1
ATOM 962 C C . THR A 1 126 ? -11.030 13.773 -17.227 1.00 92.81 126 THR A C 1
ATOM 964 O O . THR A 1 126 ? -10.941 12.776 -17.945 1.00 92.81 126 THR A O 1
ATOM 967 N N . PHE A 1 127 ? -11.343 13.693 -15.937 1.00 95.38 127 PHE A N 1
ATOM 968 C CA . PHE A 1 127 ? -11.640 12.438 -15.262 1.00 95.38 127 PHE A CA 1
ATOM 969 C C . PHE A 1 127 ? -12.796 12.635 -14.287 1.00 95.38 127 PHE A C 1
ATOM 971 O O . PHE A 1 127 ? -12.764 13.553 -13.465 1.00 95.38 127 PHE A O 1
ATOM 978 N N . SER A 1 128 ? -13.790 11.759 -14.366 1.00 97.00 128 SER A N 1
ATOM 979 C CA . SER A 1 128 ? -14.971 11.747 -13.510 1.00 97.00 128 SER A CA 1
ATOM 980 C C . SER A 1 128 ? -15.025 10.447 -12.718 1.00 97.00 128 SER A C 1
ATOM 982 O O . SER A 1 128 ? -14.835 9.358 -13.261 1.00 97.00 128 SER A O 1
ATOM 984 N N . ILE A 1 129 ? -15.293 10.556 -11.420 1.00 98.06 129 ILE A N 1
ATOM 985 C CA . ILE A 1 129 ? -15.509 9.420 -10.525 1.00 98.06 129 ILE A CA 1
ATOM 986 C C . ILE A 1 129 ? -16.840 9.632 -9.823 1.00 98.06 129 ILE A C 1
ATOM 988 O O . ILE A 1 129 ? -17.087 10.699 -9.265 1.00 98.06 129 ILE A O 1
ATOM 992 N N . SER A 1 130 ? -17.678 8.603 -9.824 1.00 98.19 130 SER A N 1
ATOM 993 C CA . SER A 1 130 ? -18.855 8.518 -8.964 1.00 98.19 130 SER A CA 1
ATOM 994 C C . SER A 1 130 ? -18.709 7.343 -8.007 1.00 98.19 130 SER A C 1
ATOM 996 O O . SER A 1 130 ? -18.187 6.285 -8.372 1.00 98.19 130 SER A O 1
ATOM 998 N N . MET A 1 131 ? -19.138 7.552 -6.767 1.00 98.38 131 MET A N 1
ATOM 999 C CA . MET A 1 131 ? -19.063 6.583 -5.690 1.00 98.38 131 MET A CA 1
ATOM 1000 C C . MET A 1 131 ? -20.395 6.520 -4.943 1.00 98.38 131 MET A C 1
ATOM 1002 O O . MET A 1 131 ? -20.768 7.450 -4.226 1.00 98.38 131 MET A O 1
ATOM 1006 N N . ASP A 1 132 ? -21.073 5.383 -5.080 1.00 98.44 132 ASP A N 1
ATOM 1007 C CA . ASP A 1 132 ? -22.207 5.009 -4.240 1.00 98.44 132 ASP A CA 1
ATOM 1008 C C . ASP A 1 132 ? -21.694 4.199 -3.053 1.00 98.44 132 ASP A C 1
ATOM 1010 O O . ASP A 1 132 ? -21.069 3.151 -3.249 1.00 98.44 132 ASP A O 1
ATOM 1014 N N . THR A 1 133 ? -22.027 4.602 -1.832 1.00 98.56 133 THR A N 1
ATOM 1015 C CA . THR A 1 133 ? -21.577 3.882 -0.636 1.00 98.56 133 THR A CA 1
ATOM 1016 C C . THR A 1 133 ? -22.757 3.503 0.241 1.00 98.56 133 THR A C 1
ATOM 1018 O O . THR A 1 133 ? -23.539 4.354 0.662 1.00 98.56 133 THR A O 1
ATOM 1021 N N . ASP A 1 134 ? -22.885 2.208 0.532 1.00 98.69 134 ASP A N 1
ATOM 1022 C CA . ASP A 1 134 ? -23.785 1.729 1.581 1.00 98.69 134 ASP A CA 1
ATOM 1023 C C . ASP A 1 134 ? -23.020 1.627 2.903 1.00 98.69 134 ASP A C 1
ATOM 1025 O O . ASP A 1 134 ? -21.893 1.122 2.939 1.00 98.69 134 ASP A O 1
ATOM 1029 N N . ILE A 1 135 ? -23.649 2.077 3.988 1.00 98.44 135 ILE A N 1
ATOM 1030 C CA . ILE A 1 135 ? -23.069 2.061 5.331 1.00 98.44 135 ILE A CA 1
ATOM 1031 C C . ILE A 1 135 ? -23.971 1.238 6.238 1.00 98.44 135 ILE A C 1
ATOM 1033 O O . ILE A 1 135 ? -25.154 1.550 6.376 1.00 98.44 135 ILE A O 1
ATOM 1037 N N . PHE A 1 136 ? -23.423 0.199 6.857 1.00 98.19 136 PHE A N 1
ATOM 1038 C CA . PHE A 1 136 ? -24.144 -0.729 7.726 1.00 98.19 136 PHE A CA 1
ATOM 1039 C C . PHE A 1 136 ? -23.611 -0.679 9.159 1.00 98.19 136 PHE A C 1
ATOM 1041 O O . PHE A 1 136 ? -22.476 -0.267 9.392 1.00 98.19 136 PHE A O 1
ATOM 1048 N N . ASP A 1 137 ? -24.424 -1.120 10.113 1.00 96.44 137 ASP A N 1
ATOM 1049 C CA . ASP A 1 137 ? -23.959 -1.456 11.460 1.00 96.44 137 ASP A CA 1
ATOM 1050 C C . ASP A 1 137 ? -23.476 -2.914 11.550 1.00 96.44 137 ASP A C 1
ATOM 1052 O O . ASP A 1 137 ? -23.581 -3.693 10.599 1.00 96.44 137 ASP A O 1
ATOM 1056 N N . ASN A 1 138 ? -22.968 -3.303 12.721 1.00 92.56 138 ASN A N 1
ATOM 1057 C CA . ASN A 1 138 ? -22.520 -4.669 13.015 1.00 92.56 138 ASN A CA 1
ATOM 1058 C C . ASN A 1 138 ? -23.634 -5.735 13.013 1.00 92.56 138 ASN A C 1
ATOM 1060 O O . ASN A 1 138 ? -23.331 -6.924 13.088 1.00 92.56 138 ASN A O 1
ATOM 1064 N N . ALA A 1 139 ? -24.907 -5.335 12.946 1.00 92.44 139 ALA A N 1
ATOM 1065 C CA . ALA A 1 139 ? -26.039 -6.240 12.767 1.00 92.44 139 ALA A CA 1
ATOM 1066 C C . ALA A 1 139 ? -26.396 -6.416 11.280 1.00 92.44 139 ALA A C 1
ATOM 1068 O O . ALA A 1 139 ? -27.368 -7.100 10.949 1.00 92.44 139 ALA A O 1
ATOM 1069 N N . GLY A 1 140 ? -25.647 -5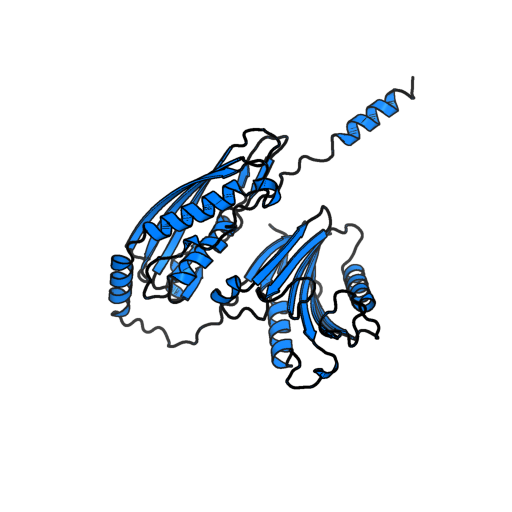.772 10.379 1.00 93.00 140 GLY A N 1
ATOM 1070 C CA . GLY A 1 140 ? -25.870 -5.799 8.938 1.00 93.00 140 GLY A CA 1
ATOM 1071 C C . GLY A 1 140 ? -27.051 -4.939 8.495 1.00 93.00 140 GLY A C 1
ATOM 1072 O O . GLY A 1 140 ? -27.504 -5.068 7.353 1.00 93.00 140 GLY A O 1
ATOM 1073 N N . SER A 1 141 ? -27.569 -4.072 9.371 1.00 96.81 141 SER A N 1
ATOM 1074 C CA . SER A 1 141 ? -28.649 -3.148 9.034 1.00 96.81 141 SER A CA 1
ATOM 1075 C C . SER A 1 141 ? -28.076 -1.898 8.378 1.00 96.81 141 SER A C 1
ATOM 1077 O O . SER A 1 141 ? -27.107 -1.319 8.861 1.00 96.81 141 SER A O 1
ATOM 1079 N N . LEU A 1 142 ? -28.689 -1.466 7.276 1.00 97.62 142 LEU A N 1
ATOM 1080 C CA . LEU A 1 142 ? -28.292 -0.243 6.582 1.00 97.62 142 LEU A CA 1
ATOM 1081 C C . LEU A 1 142 ? -28.558 0.973 7.486 1.00 97.62 142 LEU A C 1
ATOM 1083 O O . LEU A 1 142 ? -29.693 1.197 7.904 1.00 97.62 142 LEU A O 1
ATOM 1087 N N . ILE A 1 143 ? -27.513 1.748 7.765 1.00 97.88 143 ILE A N 1
ATOM 1088 C CA . ILE A 1 143 ? -27.572 3.029 8.475 1.00 97.88 143 ILE A CA 1
ATOM 1089 C C . ILE A 1 143 ? -27.945 4.130 7.485 1.00 97.88 143 ILE A C 1
ATOM 1091 O O . ILE A 1 143 ? -28.922 4.846 7.693 1.00 97.88 143 ILE A O 1
ATOM 1095 N N . GLN A 1 144 ? -27.170 4.251 6.405 1.00 98.19 144 GLN A N 1
ATOM 1096 C CA . GLN A 1 144 ? -27.360 5.274 5.380 1.00 98.19 144 GLN A CA 1
ATOM 1097 C C . GLN A 1 144 ? -26.734 4.863 4.043 1.00 98.19 144 GLN A C 1
ATOM 1099 O O . GLN A 1 144 ? -25.932 3.928 3.971 1.00 98.19 144 GLN A O 1
ATOM 1104 N N . ARG A 1 145 ? -27.097 5.600 2.992 1.00 98.50 145 ARG A N 1
ATOM 1105 C CA . ARG A 1 145 ? -26.475 5.542 1.670 1.00 98.50 145 ARG A CA 1
ATOM 1106 C C . ARG A 1 145 ? -26.004 6.938 1.288 1.00 98.50 145 ARG A C 1
ATOM 1108 O O . ARG A 1 145 ? -26.775 7.882 1.437 1.00 98.50 145 ARG A O 1
ATOM 1115 N N . THR A 1 146 ? -24.789 7.035 0.772 1.00 98.12 146 THR A N 1
ATOM 1116 C CA . THR A 1 146 ? -24.207 8.276 0.249 1.00 98.12 146 THR A CA 1
ATOM 1117 C C . THR A 1 146 ? -23.911 8.134 -1.241 1.00 98.12 146 THR A C 1
ATOM 1119 O O . THR A 1 146 ? -23.767 7.014 -1.749 1.00 98.12 146 THR A O 1
ATOM 1122 N N . GLN A 1 147 ? -23.887 9.263 -1.947 1.00 97.81 147 GLN A N 1
ATOM 1123 C CA . GLN A 1 147 ? -23.653 9.342 -3.386 1.00 97.81 147 GLN A CA 1
ATOM 1124 C C . GLN A 1 147 ? -22.764 10.542 -3.677 1.00 97.81 147 GLN A C 1
ATOM 1126 O O . GLN A 1 147 ? -23.234 11.663 -3.818 1.00 97.81 147 GLN A O 1
ATOM 1131 N N . SER A 1 148 ? -21.475 10.284 -3.842 1.00 97.88 148 SER A N 1
ATOM 1132 C CA . SER A 1 148 ? -20.497 11.329 -4.134 1.00 97.88 148 SER A CA 1
ATOM 1133 C C . SER A 1 148 ? -20.054 11.239 -5.588 1.00 97.88 148 SER A C 1
ATOM 1135 O O . SER A 1 148 ? -19.918 10.153 -6.153 1.00 97.88 148 SER A O 1
ATOM 1137 N N . SER A 1 149 ? -19.821 12.384 -6.220 1.00 97.75 149 SER A N 1
ATOM 1138 C CA . SER A 1 149 ? -19.276 12.431 -7.574 1.00 97.75 149 SER A CA 1
ATOM 1139 C C . SER A 1 149 ? -18.377 13.637 -7.745 1.00 97.75 149 SER A C 1
ATOM 1141 O O . SER A 1 149 ? -18.738 14.736 -7.324 1.00 97.75 149 SER A O 1
ATOM 1143 N N . ALA A 1 150 ? -17.251 13.451 -8.417 1.00 97.75 150 ALA A N 1
ATOM 1144 C CA . ALA A 1 150 ? -16.329 14.528 -8.712 1.00 97.75 150 ALA A CA 1
ATOM 1145 C C . ALA A 1 150 ? -15.762 14.395 -10.120 1.00 97.75 150 ALA A C 1
ATOM 1147 O O . ALA A 1 150 ? -15.436 13.299 -10.574 1.00 97.75 150 ALA A O 1
ATOM 1148 N N . THR A 1 151 ? -15.590 15.542 -10.768 1.00 97.38 151 THR A N 1
ATOM 1149 C CA . THR A 1 151 ? -14.855 15.674 -12.022 1.00 97.38 151 THR A CA 1
ATOM 1150 C C . THR A 1 151 ? -13.668 16.584 -11.777 1.00 97.38 151 THR A C 1
ATOM 1152 O O . THR A 1 151 ? -13.806 17.643 -11.160 1.00 97.38 151 THR A O 1
ATOM 1155 N N . ALA A 1 152 ? -12.502 16.183 -12.262 1.00 96.31 152 ALA A N 1
ATOM 1156 C CA . ALA A 1 152 ? -11.302 16.996 -12.219 1.00 96.31 152 ALA A CA 1
ATOM 1157 C C . ALA A 1 152 ? -10.627 17.020 -13.584 1.00 96.31 152 ALA A C 1
ATOM 1159 O O . ALA A 1 152 ? -10.805 16.121 -14.408 1.00 96.31 152 ALA A O 1
ATOM 1160 N N . THR A 1 153 ? -9.841 18.069 -13.797 1.00 93.81 153 THR A N 1
ATOM 1161 C CA . THR A 1 153 ? -9.098 18.281 -15.033 1.00 93.81 153 THR A CA 1
ATOM 1162 C C . THR A 1 153 ? -7.597 18.334 -14.774 1.00 93.81 153 THR A C 1
ATOM 1164 O O . THR A 1 153 ? -7.171 18.639 -13.660 1.00 93.81 153 THR A O 1
ATOM 1167 N N . ALA A 1 154 ? -6.789 18.055 -15.793 1.00 87.81 154 ALA A N 1
ATOM 1168 C CA . ALA A 1 154 ? -5.336 18.196 -15.751 1.00 87.81 154 ALA A CA 1
ATOM 1169 C C . ALA A 1 154 ? -4.840 19.024 -16.936 1.00 87.81 154 ALA A C 1
ATOM 1171 O O . ALA A 1 154 ? -5.247 18.813 -18.076 1.00 87.81 154 ALA A O 1
ATOM 1172 N N . GLU A 1 155 ? -3.908 19.934 -16.681 1.00 85.44 155 GLU A N 1
ATOM 1173 C CA . GLU A 1 155 ? -3.181 20.638 -17.726 1.00 85.44 155 GLU A CA 1
ATOM 1174 C C . GLU A 1 155 ? -1.834 19.966 -18.010 1.00 85.44 155 GLU A C 1
ATOM 1176 O O . GLU A 1 155 ? -1.314 19.141 -17.256 1.00 85.44 155 GLU A O 1
ATOM 1181 N N . ARG A 1 156 ? -1.187 20.379 -19.104 1.00 75.50 156 ARG A N 1
ATOM 1182 C CA . ARG A 1 156 ? 0.114 19.830 -19.517 1.00 75.50 156 ARG A CA 1
ATOM 1183 C C . ARG A 1 156 ? 1.200 19.941 -18.435 1.00 75.50 156 ARG A C 1
ATOM 1185 O O . ARG A 1 156 ? 2.144 19.150 -18.435 1.00 75.50 156 ARG A O 1
ATOM 1192 N N . ALA A 1 157 ? 1.120 20.949 -17.565 1.00 75.50 157 ALA A N 1
ATOM 1193 C CA . ALA A 1 157 ? 2.055 21.110 -16.455 1.00 75.50 157 ALA A CA 1
ATOM 1194 C C . ALA A 1 157 ? 1.879 20.017 -15.386 1.00 75.50 157 ALA A C 1
ATOM 1196 O O . ALA A 1 157 ? 2.880 19.550 -14.840 1.00 75.50 157 ALA A O 1
ATOM 1197 N N . ASP A 1 158 ? 0.648 19.557 -15.168 1.00 75.19 158 ASP A N 1
ATOM 1198 C CA . ASP A 1 158 ? 0.280 18.611 -14.112 1.00 75.19 158 ASP A CA 1
ATOM 1199 C C . ASP A 1 158 ? 0.736 17.182 -14.421 1.00 75.19 158 ASP A C 1
ATOM 1201 O O . ASP A 1 158 ? 1.108 16.426 -13.523 1.00 75.19 158 ASP A O 1
ATOM 1205 N N . TRP A 1 159 ? 0.836 16.818 -15.703 1.00 69.81 159 TRP A N 1
ATOM 1206 C CA . TRP A 1 159 ? 1.360 15.506 -16.110 1.00 69.81 159 TRP A CA 1
ATOM 1207 C C . TRP A 1 159 ? 2.830 15.288 -15.777 1.00 69.81 159 TRP A C 1
ATOM 1209 O O . TRP A 1 159 ? 3.296 14.151 -15.761 1.00 69.81 159 TRP A O 1
ATOM 1219 N N . LYS A 1 160 ? 3.576 16.355 -15.474 1.00 69.31 160 LYS A N 1
ATOM 1220 C CA . LYS A 1 160 ? 4.929 16.211 -14.925 1.00 69.31 160 LYS A CA 1
ATOM 1221 C C . LYS A 1 160 ? 4.915 15.657 -13.500 1.00 69.31 160 LYS A C 1
ATOM 1223 O O . LYS A 1 160 ? 5.929 15.120 -13.071 1.00 69.31 160 LYS A O 1
ATOM 1228 N N . MET A 1 161 ? 3.802 15.814 -12.779 1.00 63.19 1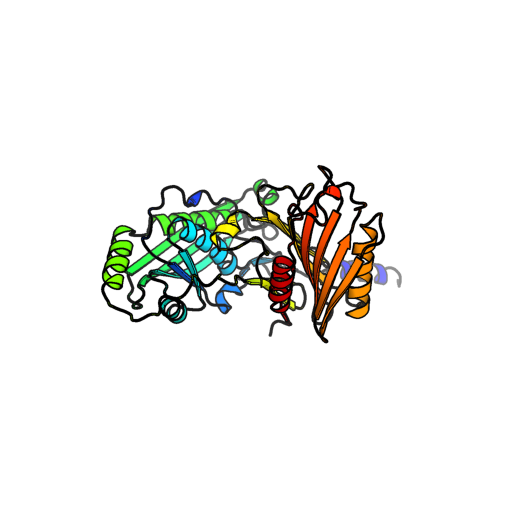61 MET A N 1
ATOM 1229 C CA . MET A 1 161 ? 3.623 15.322 -11.413 1.00 63.19 161 MET A CA 1
ATOM 1230 C C . MET A 1 161 ? 3.043 13.905 -11.400 1.00 63.19 161 MET A C 1
ATOM 1232 O O . MET A 1 161 ? 3.509 13.063 -10.641 1.00 63.19 161 MET A O 1
ATOM 1236 N N . SER A 1 162 ? 2.042 13.629 -12.241 1.00 73.88 162 SER A N 1
ATOM 1237 C CA . SER A 1 162 ? 1.468 12.289 -12.407 1.00 73.88 162 SER A CA 1
ATOM 1238 C C . SER A 1 162 ? 0.761 12.156 -13.755 1.00 73.88 162 SER A C 1
ATOM 1240 O O . SER A 1 162 ? -0.051 13.001 -14.127 1.00 73.88 162 SER A O 1
ATOM 1242 N N . ASN A 1 163 ? 0.984 11.043 -14.458 1.00 75.19 163 ASN A N 1
ATOM 1243 C CA . ASN A 1 163 ? 0.254 10.726 -15.693 1.00 75.19 163 ASN A CA 1
ATOM 1244 C C . ASN A 1 163 ? -1.246 10.452 -15.454 1.00 75.19 163 ASN A C 1
ATOM 1246 O O . ASN A 1 163 ? -1.995 10.366 -16.418 1.00 75.19 163 ASN A O 1
ATOM 1250 N N . GLY A 1 164 ? -1.691 10.304 -14.202 1.00 85.69 164 GLY A N 1
ATOM 1251 C CA . GLY A 1 164 ? -3.103 10.155 -13.827 1.00 85.69 164 GLY A CA 1
ATOM 1252 C C . GLY A 1 164 ? -3.640 11.311 -12.979 1.00 85.69 164 GLY A C 1
ATOM 1253 O O . GLY A 1 164 ? -4.600 11.120 -12.242 1.00 85.69 164 GLY A O 1
ATOM 1254 N N . TYR A 1 165 ? -3.025 12.499 -13.061 1.00 88.94 165 TYR A N 1
ATOM 1255 C CA . TYR A 1 165 ? -3.314 13.634 -12.175 1.00 88.94 165 TYR A CA 1
ATOM 1256 C C . TYR A 1 165 ? -4.808 13.983 -12.054 1.00 88.94 165 TYR A C 1
ATOM 1258 O O . TYR A 1 165 ? -5.305 14.129 -10.939 1.00 88.94 165 TYR A O 1
ATOM 1266 N N . ALA A 1 166 ? -5.538 14.068 -13.176 1.00 93.19 166 ALA A N 1
ATOM 1267 C CA . ALA A 1 166 ? -6.977 14.349 -13.160 1.00 93.19 166 ALA A CA 1
ATOM 1268 C C . ALA A 1 166 ? -7.747 13.289 -12.353 1.00 93.19 166 ALA A C 1
ATOM 1270 O O . ALA A 1 166 ? -8.554 13.628 -11.493 1.00 93.19 166 ALA A O 1
ATOM 1271 N N . GLY A 1 167 ? -7.436 12.005 -12.556 1.00 95.00 167 GLY A N 1
ATOM 1272 C CA . GLY A 1 167 ? -8.048 10.911 -11.802 1.00 95.00 167 GLY A CA 1
ATOM 1273 C C . GLY A 1 167 ? -7.722 10.966 -10.310 1.00 95.00 167 GLY A C 1
ATOM 1274 O O . GLY A 1 167 ? -8.616 10.800 -9.486 1.00 95.00 167 GLY A O 1
ATOM 1275 N N . SER A 1 168 ? -6.475 11.279 -9.948 1.00 93.81 168 SER A N 1
ATOM 1276 C CA . SER A 1 168 ? -6.080 11.491 -8.550 1.00 93.81 168 SER A CA 1
ATOM 1277 C C . SER A 1 168 ? -6.869 12.616 -7.878 1.00 93.81 168 SER A C 1
ATOM 1279 O O . SER A 1 168 ? -7.350 12.442 -6.761 1.00 93.81 168 SER A O 1
ATOM 1281 N N . LYS A 1 169 ? -7.052 13.753 -8.561 1.00 95.44 169 LYS A N 1
ATOM 1282 C CA . LYS A 1 169 ? -7.824 14.891 -8.040 1.00 95.44 169 LYS A CA 1
ATOM 1283 C C . LYS A 1 169 ? -9.318 14.605 -7.942 1.00 95.44 169 LYS A C 1
ATOM 1285 O O . LYS A 1 169 ? -9.942 14.994 -6.955 1.00 95.44 169 LYS A O 1
ATOM 1290 N N . ALA A 1 170 ? -9.884 13.887 -8.910 1.00 97.25 170 ALA A N 1
ATOM 1291 C CA . ALA A 1 170 ? -11.261 13.413 -8.818 1.00 97.25 170 ALA A CA 1
ATOM 1292 C C . ALA A 1 170 ? -11.433 12.452 -7.628 1.00 97.25 170 ALA A C 1
ATOM 1294 O O . ALA A 1 170 ? -12.413 12.561 -6.896 1.00 97.25 170 ALA A O 1
ATOM 1295 N N . MET A 1 171 ? -10.458 11.567 -7.382 1.00 97.56 171 MET A N 1
ATOM 1296 C CA . MET A 1 171 ? -10.498 10.610 -6.272 1.00 97.56 171 MET A CA 1
ATOM 1297 C C . MET A 1 171 ? -10.407 11.308 -4.908 1.00 97.56 171 MET A C 1
ATOM 1299 O O . MET A 1 171 ? -11.166 10.993 -3.998 1.00 97.56 171 MET A O 1
ATOM 1303 N N . GLU A 1 172 ? -9.520 12.295 -4.763 1.00 95.56 172 GLU A N 1
ATOM 1304 C CA . GLU A 1 172 ? -9.457 13.142 -3.561 1.00 95.56 172 GLU A CA 1
ATOM 1305 C C . GLU A 1 172 ? -10.817 13.782 -3.265 1.00 95.56 172 GLU A C 1
ATOM 1307 O O . GLU A 1 172 ? -11.335 13.688 -2.151 1.00 95.56 172 GLU A O 1
ATOM 1312 N N . LYS A 1 173 ? -11.418 14.402 -4.284 1.00 97.12 173 LYS A N 1
ATOM 1313 C CA . LYS A 1 173 ? -12.665 15.144 -4.129 1.00 97.12 173 LYS A CA 1
ATOM 1314 C C . LYS A 1 173 ? -13.866 14.234 -3.869 1.00 97.12 173 LYS A C 1
ATOM 1316 O O . LYS A 1 173 ? -14.695 14.584 -3.038 1.00 97.12 173 LYS A O 1
ATOM 1321 N N . VAL A 1 174 ? -13.954 13.069 -4.517 1.00 98.12 174 VAL A N 1
ATOM 1322 C CA . VAL A 1 174 ? -15.064 12.129 -4.280 1.00 98.12 174 VAL A CA 1
ATOM 1323 C C . VAL A 1 174 ? -15.015 11.563 -2.858 1.00 98.12 174 VAL A C 1
ATOM 1325 O O . VAL A 1 174 ? -16.050 11.449 -2.209 1.00 98.12 174 VAL A O 1
ATOM 1328 N N . ILE A 1 175 ? -13.816 11.288 -2.328 1.00 97.69 175 ILE A N 1
ATOM 1329 C CA . ILE A 1 175 ? -13.639 10.865 -0.933 1.00 97.69 175 ILE A CA 1
ATOM 1330 C C . ILE A 1 175 ? -14.006 12.009 0.019 1.00 97.69 175 ILE A C 1
ATOM 1332 O O . ILE A 1 175 ? -14.703 11.779 1.005 1.00 97.69 175 ILE A O 1
ATOM 1336 N N . GLN A 1 176 ? -13.582 13.239 -0.282 1.00 96.25 176 GLN A N 1
ATOM 1337 C CA . GLN A 1 176 ? -13.947 14.419 0.503 1.00 96.25 176 GLN A CA 1
ATOM 1338 C C . GLN A 1 176 ? -15.467 14.606 0.585 1.00 96.25 176 GLN A C 1
ATOM 1340 O O . GLN A 1 176 ? -16.009 14.834 1.665 1.00 96.25 176 GLN A O 1
ATOM 1345 N N . ASP A 1 177 ? -16.153 14.494 -0.552 1.00 97.06 177 ASP A N 1
ATOM 1346 C CA . ASP A 1 177 ? -17.604 14.647 -0.629 1.00 97.06 177 ASP A CA 1
ATOM 1347 C C . ASP A 1 177 ? -18.315 13.520 0.111 1.00 97.06 177 ASP A C 1
ATOM 1349 O O . ASP A 1 177 ? -19.226 13.785 0.892 1.00 97.06 177 ASP A O 1
ATOM 1353 N N . PHE A 1 178 ? -17.833 12.283 -0.031 1.00 97.56 178 PHE A N 1
ATOM 1354 C CA . PHE A 1 178 ? -18.306 11.156 0.763 1.00 97.56 178 PHE A CA 1
ATOM 1355 C C . PHE A 1 178 ? -18.237 11.440 2.267 1.00 97.56 178 PHE A C 1
ATOM 1357 O O . PHE A 1 178 ? -19.237 11.249 2.954 1.00 97.56 178 PHE A O 1
ATOM 1364 N N . LEU A 1 179 ? -17.098 11.928 2.776 1.00 96.38 179 LEU A N 1
ATOM 1365 C CA . LEU A 1 179 ? -16.950 12.283 4.192 1.00 96.38 179 LEU A CA 1
ATOM 1366 C C . LEU A 1 179 ? -17.904 13.409 4.610 1.00 96.38 179 LEU A C 1
ATOM 1368 O O . LEU A 1 179 ? -18.388 13.406 5.742 1.00 96.38 179 LEU A O 1
ATOM 1372 N N . GLY A 1 180 ? -18.160 14.371 3.720 1.00 95.44 180 GLY A N 1
ATOM 1373 C CA . GLY A 1 180 ? -19.096 15.472 3.952 1.00 95.44 180 GLY A CA 1
ATOM 1374 C C . GLY A 1 180 ? -20.565 15.039 3.976 1.00 95.44 180 GLY A C 1
ATOM 1375 O O . GLY A 1 180 ? -21.374 15.677 4.645 1.00 95.44 180 GLY A O 1
ATOM 1376 N N . GLU A 1 181 ? -20.906 13.950 3.286 1.00 96.50 181 GLU A N 1
ATOM 1377 C CA . GLU A 1 181 ? -22.258 13.379 3.249 1.00 96.50 181 GLU A CA 1
ATOM 1378 C C . GLU A 1 181 ? -22.575 12.455 4.429 1.00 96.50 181 GLU A C 1
ATOM 1380 O O . GLU A 1 181 ? -23.734 12.081 4.621 1.00 96.50 181 GLU A O 1
ATOM 1385 N N . LEU A 1 182 ? -21.578 12.070 5.230 1.00 96.56 182 LEU A N 1
ATOM 1386 C CA . LEU A 1 182 ? -21.808 11.194 6.372 1.00 96.56 182 LEU A CA 1
ATOM 1387 C C . LEU A 1 182 ? -22.642 11.892 7.456 1.00 96.56 182 LEU A C 1
ATOM 1389 O O . LEU A 1 182 ? -22.214 12.882 8.049 1.00 96.56 182 LEU A O 1
ATOM 1393 N N . ASP A 1 183 ? -23.783 11.303 7.828 1.00 96.94 183 ASP A N 1
ATOM 1394 C CA . ASP A 1 183 ? -24.454 11.644 9.085 1.00 96.94 183 ASP A CA 1
ATOM 1395 C C . ASP A 1 183 ? -23.747 10.963 10.272 1.00 96.94 183 ASP A C 1
ATOM 1397 O O . ASP A 1 183 ? -24.145 9.900 10.760 1.00 96.94 183 ASP A O 1
ATOM 1401 N N . TYR A 1 184 ? -22.662 11.583 10.742 1.00 96.19 184 TYR A N 1
ATOM 1402 C CA . TYR A 1 184 ? -21.885 11.108 11.895 1.00 96.19 184 TYR A CA 1
ATOM 1403 C C . TYR A 1 184 ? -22.737 10.965 13.165 1.00 96.19 184 TYR A C 1
ATOM 1405 O O . TYR A 1 184 ? -22.485 10.083 13.986 1.00 96.19 184 TYR A O 1
ATOM 1413 N N . GLY A 1 185 ? -23.763 11.807 13.337 1.00 96.44 185 GLY A N 1
ATOM 1414 C CA . GLY A 1 185 ? -24.662 11.747 14.488 1.00 96.44 185 GLY A CA 1
ATOM 1415 C C . GLY A 1 185 ? -25.493 10.467 14.483 1.00 96.44 185 GLY A C 1
ATOM 1416 O O . GLY A 1 185 ? -25.535 9.750 15.489 1.00 96.44 185 GLY A O 1
ATOM 1417 N N . LEU A 1 186 ? -26.093 10.147 13.334 1.00 96.69 186 LEU A N 1
ATOM 1418 C CA . LEU A 1 186 ? -26.836 8.908 13.128 1.00 96.69 186 LEU A CA 1
ATOM 1419 C C . LEU A 1 186 ? -25.928 7.680 13.257 1.00 96.69 186 LEU A C 1
ATOM 1421 O O . LEU A 1 186 ? -26.293 6.730 13.951 1.00 96.69 186 LEU A O 1
ATOM 1425 N N . ILE A 1 187 ? -24.740 7.703 12.643 1.00 97.00 187 ILE A N 1
ATOM 1426 C CA . ILE A 1 187 ? -23.765 6.609 12.757 1.00 97.00 187 ILE A CA 1
ATOM 1427 C C . ILE A 1 187 ? -23.429 6.359 14.232 1.00 97.00 187 ILE A C 1
ATOM 1429 O O . ILE A 1 187 ? -23.608 5.243 14.721 1.00 97.00 187 ILE A O 1
ATOM 1433 N N . ASN A 1 188 ? -23.036 7.393 14.978 1.00 96.50 188 ASN A N 1
ATOM 1434 C CA . ASN A 1 188 ? -22.659 7.254 16.387 1.00 96.50 188 ASN A CA 1
ATOM 1435 C C . ASN A 1 188 ? -23.831 6.810 17.268 1.00 96.50 188 ASN A C 1
ATOM 1437 O O . ASN A 1 188 ? -23.640 6.063 18.231 1.00 96.50 188 ASN A O 1
ATOM 1441 N N . GLN A 1 189 ? -25.059 7.211 16.935 1.00 95.12 189 GLN A N 1
ATOM 1442 C CA . GLN A 1 189 ? -26.255 6.694 17.595 1.00 95.12 189 GLN A CA 1
ATOM 1443 C C . GLN A 1 189 ? -26.427 5.186 17.355 1.00 95.12 189 GLN A C 1
ATOM 1445 O O . GLN A 1 189 ? -26.753 4.455 18.293 1.00 95.12 189 GLN A O 1
ATOM 1450 N N . ARG A 1 190 ? -26.197 4.703 16.127 1.00 95.12 190 ARG A N 1
ATOM 1451 C CA . ARG A 1 190 ? -26.298 3.274 15.777 1.00 95.12 190 ARG A CA 1
ATOM 1452 C C . ARG A 1 190 ? -25.192 2.445 16.417 1.00 95.12 190 ARG A C 1
ATOM 1454 O O . ARG A 1 190 ? -25.492 1.371 16.940 1.00 95.12 190 ARG A O 1
ATOM 1461 N N . VAL A 1 191 ? -23.962 2.955 16.467 1.00 92.62 191 VAL A N 1
ATOM 1462 C CA . VAL A 1 191 ? -22.855 2.283 17.166 1.00 92.62 191 VAL A CA 1
ATOM 1463 C C . VAL A 1 191 ? -23.175 2.123 18.655 1.00 92.62 191 VAL A C 1
ATOM 1465 O O . VAL A 1 191 ? -23.082 1.020 19.193 1.00 92.62 191 VAL A O 1
ATOM 1468 N N . LYS A 1 192 ? -23.674 3.184 19.306 1.00 92.19 192 LYS A N 1
ATOM 1469 C CA . LYS A 1 192 ? -24.100 3.150 20.719 1.00 92.19 192 LYS A CA 1
ATOM 1470 C C . LYS A 1 192 ? -25.293 2.231 20.970 1.00 92.19 192 LYS A C 1
ATOM 1472 O O . LYS A 1 192 ? -25.353 1.588 22.008 1.00 92.19 192 LYS A O 1
ATOM 1477 N N . ALA A 1 193 ? -26.250 2.158 20.047 1.00 88.31 193 ALA A N 1
ATOM 1478 C CA . ALA A 1 193 ? -27.386 1.246 20.177 1.00 88.31 193 ALA A CA 1
ATOM 1479 C C . ALA A 1 193 ? -26.956 -0.226 20.056 1.00 88.31 193 ALA A C 1
ATOM 1481 O O . ALA A 1 193 ? -27.494 -1.090 20.747 1.00 88.31 193 ALA A O 1
ATOM 1482 N N . SER A 1 194 ? -25.962 -0.499 19.211 1.00 78.06 194 SER A N 1
ATOM 1483 C CA . SER A 1 194 ? -25.492 -1.854 18.920 1.00 78.06 194 SER A CA 1
ATOM 1484 C C . SER A 1 194 ? -24.529 -2.402 19.978 1.00 78.06 194 SER A C 1
ATOM 1486 O O . SER A 1 194 ? -24.412 -3.616 20.132 1.00 78.06 194 SER A O 1
ATOM 1488 N N . SER A 1 195 ? -23.884 -1.534 20.764 1.00 67.12 195 SER A N 1
ATOM 1489 C CA . SER A 1 195 ? -23.029 -1.927 21.894 1.00 67.12 195 SER A CA 1
ATOM 1490 C C . SER A 1 195 ? -23.801 -2.330 23.163 1.00 67.12 195 SER A C 1
ATOM 1492 O O . SER A 1 195 ? -23.197 -2.817 24.116 1.00 67.12 195 SER A O 1
ATOM 1494 N N . VAL A 1 196 ? -25.134 -2.181 23.183 1.00 55.84 196 VAL A N 1
ATOM 1495 C CA . VAL A 1 196 ? -26.004 -2.551 24.321 1.00 55.84 196 VAL A CA 1
ATOM 1496 C C . VAL A 1 196 ? -26.478 -4.014 24.257 1.00 55.84 196 VAL A C 1
ATOM 1498 O O . VAL A 1 196 ? -26.961 -4.551 25.255 1.00 55.84 196 VAL A O 1
ATOM 1501 N N . GLN A 1 197 ? -26.302 -4.710 23.128 1.00 45.97 197 GLN A N 1
ATOM 1502 C CA . GLN A 1 197 ? -26.520 -6.158 23.067 1.00 45.97 197 GLN A CA 1
ATOM 1503 C C . GLN A 1 197 ? -25.255 -6.898 23.525 1.00 45.97 197 GLN A C 1
ATOM 1505 O O . GLN A 1 197 ? -24.200 -6.712 22.919 1.00 45.97 197 GLN A O 1
ATOM 1510 N N . PRO A 1 198 ? -25.327 -7.761 24.558 1.00 38.22 198 PRO A N 1
ATOM 1511 C CA . PRO A 1 198 ? -24.187 -8.555 24.987 1.00 38.22 198 PRO A CA 1
ATOM 1512 C C . PRO A 1 198 ? -23.925 -9.639 23.940 1.00 38.22 198 PRO A C 1
ATOM 1514 O O . PRO A 1 198 ? -24.409 -10.766 24.042 1.00 38.22 198 PRO A O 1
ATOM 1517 N N . SER A 1 199 ? -23.162 -9.295 22.907 1.00 41.53 199 SER A N 1
ATOM 1518 C CA . SER A 1 199 ? -22.424 -10.293 22.154 1.00 41.53 199 SER A CA 1
ATOM 1519 C C . SER A 1 199 ? -21.329 -10.798 23.081 1.00 41.53 199 SER A C 1
ATOM 1521 O O . SER A 1 199 ? -20.418 -10.057 23.448 1.00 41.53 199 SER A O 1
ATOM 1523 N N . ALA A 1 200 ? -21.444 -12.056 23.502 1.00 42.53 200 ALA A N 1
ATOM 1524 C CA . ALA A 1 200 ? -20.351 -12.805 24.099 1.00 42.53 200 ALA A CA 1
ATOM 1525 C C . ALA A 1 200 ? -19.276 -13.059 23.024 1.00 42.53 200 ALA A C 1
ATOM 1527 O O . ALA A 1 200 ? -19.064 -14.190 22.594 1.00 42.53 200 ALA A O 1
ATOM 1528 N N . ALA A 1 201 ? -18.631 -11.996 22.552 1.00 42.16 201 ALA A N 1
ATOM 1529 C CA . ALA A 1 201 ? -17.388 -12.079 21.814 1.00 42.16 201 ALA A CA 1
ATOM 1530 C C . ALA A 1 201 ? -16.251 -12.029 22.844 1.00 42.16 201 ALA A C 1
ATOM 1532 O O . ALA A 1 201 ? -16.305 -11.225 23.779 1.00 42.16 201 ALA A O 1
ATOM 1533 N N . PRO A 1 202 ? -15.257 -12.921 22.739 1.00 39.88 202 PRO A N 1
ATOM 1534 C CA . PRO A 1 202 ? -14.185 -12.979 23.709 1.00 39.88 202 PRO A CA 1
ATOM 1535 C C . PRO A 1 202 ? -13.409 -11.667 23.657 1.00 39.88 202 PRO A C 1
ATOM 1537 O O . PRO A 1 202 ? -13.067 -11.186 22.579 1.00 39.88 202 PRO A O 1
ATOM 1540 N N . GLU A 1 203 ? -13.101 -11.130 24.833 1.00 43.00 203 GLU A N 1
ATOM 1541 C CA . GLU A 1 203 ? -12.018 -10.177 25.029 1.00 43.00 203 GLU A CA 1
ATOM 1542 C C . GLU A 1 203 ? -10.754 -10.807 24.421 1.00 43.00 203 GLU A C 1
ATOM 1544 O O . GLU A 1 203 ? -10.148 -11.723 24.983 1.00 43.00 203 GLU A O 1
ATOM 1549 N N . LYS A 1 204 ? -10.431 -10.425 23.186 1.00 38.00 204 LYS A N 1
ATOM 1550 C CA . LYS A 1 204 ? -9.265 -10.919 22.464 1.00 38.00 204 LYS A CA 1
ATOM 1551 C C . LYS A 1 204 ? -8.471 -9.741 21.951 1.00 38.00 204 LYS A C 1
ATOM 1553 O O . LYS A 1 204 ? -9.016 -8.800 21.386 1.00 38.00 204 LYS A O 1
ATOM 1558 N N . ALA A 1 205 ? -7.178 -9.854 22.235 1.00 35.47 205 ALA A N 1
ATOM 1559 C CA . ALA A 1 205 ? -6.091 -8.977 21.860 1.00 35.47 205 ALA A CA 1
ATOM 1560 C C . ALA A 1 205 ? -6.329 -8.290 20.519 1.00 35.47 205 ALA A C 1
ATOM 1562 O O . ALA A 1 205 ? -6.736 -8.952 19.568 1.00 35.47 205 ALA A O 1
ATOM 1563 N N . VAL A 1 206 ? -5.997 -6.997 20.468 1.00 38.06 206 VAL A N 1
ATOM 1564 C CA . VAL A 1 206 ? -5.790 -6.241 19.231 1.00 38.06 206 VAL A CA 1
ATOM 1565 C C . VAL A 1 206 ? -4.947 -7.113 18.306 1.00 38.06 206 VAL A C 1
ATOM 1567 O O . VAL A 1 206 ? -3.740 -7.276 18.504 1.00 38.06 206 VAL A O 1
ATOM 1570 N N . GLU A 1 207 ? -5.610 -7.777 17.367 1.00 43.66 207 GLU A N 1
ATOM 1571 C CA . GLU A 1 207 ? -4.953 -8.622 16.396 1.00 43.66 207 GLU A CA 1
ATOM 1572 C C . GLU A 1 207 ? -4.134 -7.669 15.537 1.00 43.66 207 GLU A C 1
ATOM 1574 O O . GLU A 1 207 ? -4.676 -6.767 14.900 1.00 43.66 207 GLU A O 1
ATOM 1579 N N . VAL A 1 208 ? -2.808 -7.802 15.601 1.00 48.81 208 VAL A N 1
ATOM 1580 C CA . VAL A 1 208 ? -1.889 -7.049 14.749 1.00 48.81 208 VAL A CA 1
ATOM 1581 C C . VAL A 1 208 ? -2.270 -7.395 13.318 1.00 48.81 208 VAL A C 1
ATOM 1583 O O . VAL A 1 208 ? -1.914 -8.468 12.827 1.00 48.81 208 VAL A O 1
ATOM 1586 N N . VAL A 1 209 ? -3.052 -6.520 12.685 1.00 53.56 209 VAL A N 1
ATOM 1587 C CA . VAL A 1 209 ? -3.559 -6.707 11.330 1.00 53.56 209 VAL A CA 1
ATOM 1588 C C . VAL A 1 209 ? -2.356 -7.011 10.446 1.00 53.56 209 VAL A C 1
ATOM 1590 O O . VAL A 1 209 ? -1.465 -6.178 10.261 1.00 53.56 209 VAL A O 1
ATOM 1593 N N . LYS A 1 210 ? -2.283 -8.243 9.934 1.00 72.44 210 LYS A N 1
ATOM 1594 C CA . LYS A 1 210 ? -1.212 -8.687 9.034 1.00 72.44 210 LYS A CA 1
ATOM 1595 C C . LYS A 1 210 ? -1.486 -8.119 7.647 1.00 72.44 210 LYS A C 1
ATOM 1597 O O . LYS A 1 210 ? -1.872 -8.850 6.739 1.00 72.44 210 LYS A O 1
ATOM 1602 N N . LEU A 1 211 ? -1.332 -6.803 7.512 1.00 81.38 211 LEU A N 1
ATOM 1603 C CA . LEU A 1 211 ? -1.558 -6.076 6.269 1.00 81.38 211 LEU A CA 1
ATOM 1604 C C . LEU A 1 211 ? -0.672 -6.649 5.165 1.00 81.38 211 LEU A C 1
ATOM 1606 O O . LEU A 1 211 ? 0.548 -6.776 5.326 1.00 81.38 211 LEU A O 1
ATOM 1610 N N . LYS A 1 212 ? -1.306 -6.981 4.042 1.00 87.31 212 LYS A N 1
ATOM 1611 C CA . LYS A 1 212 ? -0.647 -7.454 2.830 1.00 87.31 212 LYS A CA 1
ATOM 1612 C C . LYS A 1 212 ? -0.865 -6.456 1.704 1.00 87.31 212 LYS A C 1
ATOM 1614 O O . LYS A 1 212 ? -1.891 -5.790 1.630 1.00 87.31 212 LYS A O 1
ATOM 1619 N N . GLN A 1 213 ? 0.124 -6.381 0.834 1.00 85.12 213 GLN A N 1
ATOM 1620 C CA . GLN A 1 213 ? 0.124 -5.638 -0.411 1.00 85.12 213 GLN A CA 1
ATOM 1621 C C . GLN A 1 213 ? 0.203 -6.649 -1.552 1.00 85.12 213 GLN A C 1
ATOM 1623 O O . GLN A 1 213 ? 0.867 -7.681 -1.422 1.00 85.12 213 GLN A O 1
ATOM 1628 N N . THR A 1 214 ? -0.454 -6.342 -2.664 1.00 86.69 214 THR A N 1
ATOM 1629 C CA . THR A 1 214 ? -0.418 -7.165 -3.873 1.00 86.69 214 THR A CA 1
ATOM 1630 C C . THR A 1 214 ? 0.030 -6.307 -5.044 1.00 86.69 214 THR A C 1
ATOM 1632 O O . THR A 1 214 ? -0.427 -5.175 -5.197 1.00 86.69 214 THR A O 1
ATOM 1635 N N . ILE A 1 215 ? 0.936 -6.832 -5.866 1.00 86.25 215 ILE A N 1
ATOM 1636 C CA . ILE A 1 215 ? 1.453 -6.128 -7.035 1.00 86.25 215 ILE A CA 1
ATOM 1637 C C . ILE A 1 215 ? 1.724 -7.081 -8.199 1.00 86.25 215 ILE A C 1
ATOM 1639 O O . ILE A 1 215 ? 2.346 -8.128 -8.030 1.00 86.25 215 ILE A O 1
ATOM 1643 N N . GLN A 1 216 ? 1.278 -6.707 -9.399 1.00 89.50 216 GLN A N 1
ATOM 1644 C CA . GLN A 1 216 ? 1.631 -7.418 -10.627 1.00 89.50 216 GLN A CA 1
ATOM 1645 C C . GLN A 1 216 ? 3.082 -7.100 -11.005 1.00 89.50 216 GLN A C 1
ATOM 1647 O O . GLN A 1 216 ? 3.419 -5.949 -11.292 1.00 89.50 216 GLN A O 1
ATOM 1652 N N . LEU A 1 217 ? 3.922 -8.130 -11.082 1.00 91.88 217 LEU A N 1
ATOM 1653 C CA . LEU A 1 217 ? 5.294 -8.059 -11.573 1.00 91.88 217 LEU A CA 1
ATOM 1654 C C . LEU A 1 217 ? 5.409 -8.942 -12.815 1.00 91.88 217 LEU A C 1
ATOM 1656 O O . LEU A 1 217 ? 5.596 -10.150 -12.726 1.00 91.88 217 LEU A O 1
ATOM 1660 N N . TYR A 1 218 ? 5.313 -8.333 -13.998 1.00 95.38 218 TYR A N 1
ATOM 1661 C CA . TYR A 1 218 ? 5.461 -9.036 -15.277 1.00 95.38 218 TYR A CA 1
ATOM 1662 C C . TYR A 1 218 ? 4.531 -10.253 -15.401 1.00 95.38 218 TYR A C 1
ATOM 1664 O O . TYR A 1 218 ? 3.326 -10.064 -15.548 1.00 95.38 218 TYR A O 1
ATOM 1672 N N . GLN A 1 219 ? 5.072 -11.475 -15.367 1.00 95.31 219 GLN A N 1
ATOM 1673 C CA . GLN A 1 219 ? 4.327 -12.724 -15.538 1.00 95.31 219 GLN A CA 1
ATOM 1674 C C . GLN A 1 219 ? 3.702 -13.261 -14.241 1.00 95.31 219 GLN A C 1
ATOM 1676 O O . GLN A 1 219 ? 2.989 -14.259 -14.299 1.00 95.31 219 GLN A O 1
ATOM 1681 N N . GLY A 1 220 ? 3.938 -12.621 -13.093 1.00 93.75 220 GLY A N 1
ATOM 1682 C CA . GLY A 1 220 ? 3.389 -13.057 -11.812 1.00 93.75 220 GLY A CA 1
ATOM 1683 C C . GLY A 1 220 ? 2.755 -11.938 -10.989 1.00 93.75 220 GLY A C 1
ATOM 1684 O O . GLY A 1 220 ? 2.964 -10.749 -11.226 1.00 93.75 220 GLY A O 1
ATOM 1685 N N . VAL A 1 221 ? 1.999 -12.343 -9.978 1.00 92.56 221 VAL A N 1
ATOM 1686 C CA . VAL A 1 221 ? 1.417 -11.512 -8.926 1.00 92.56 221 VAL A CA 1
ATOM 1687 C C . VAL A 1 221 ? 2.187 -11.783 -7.640 1.00 92.56 221 VAL A C 1
ATOM 1689 O O . VAL A 1 221 ? 2.309 -12.931 -7.213 1.00 92.56 221 VAL A O 1
ATOM 1692 N N . LEU A 1 222 ? 2.728 -10.733 -7.026 1.00 96.12 222 LEU A N 1
ATOM 1693 C CA . LEU A 1 222 ? 3.411 -10.796 -5.739 1.00 96.12 222 LEU A CA 1
ATOM 1694 C C . LEU A 1 222 ? 2.476 -10.298 -4.639 1.00 96.12 222 LEU A C 1
ATOM 1696 O O . LEU A 1 222 ? 2.085 -9.134 -4.648 1.00 96.12 222 LEU A O 1
ATOM 1700 N N . THR A 1 223 ? 2.199 -11.143 -3.651 1.00 92.25 223 THR A N 1
ATOM 1701 C CA . THR A 1 223 ? 1.547 -10.763 -2.394 1.00 92.25 223 THR A CA 1
ATOM 1702 C C . THR A 1 223 ? 2.569 -10.803 -1.263 1.00 92.25 223 THR A C 1
ATOM 1704 O O . THR A 1 223 ? 3.194 -11.837 -1.016 1.00 92.25 223 THR A O 1
ATOM 1707 N N . TYR A 1 224 ? 2.742 -9.688 -0.558 1.00 95.50 224 TYR A N 1
ATOM 1708 C CA . TYR A 1 224 ? 3.802 -9.490 0.434 1.00 95.50 224 TYR A CA 1
ATOM 1709 C C . TYR A 1 224 ? 3.310 -8.634 1.616 1.00 95.50 224 TYR A C 1
ATOM 1711 O O . TYR A 1 224 ? 2.350 -7.882 1.463 1.00 95.50 224 TYR A O 1
ATOM 1719 N N . PRO A 1 225 ? 3.896 -8.750 2.820 1.00 94.44 225 PRO A N 1
ATOM 1720 C CA . PRO A 1 225 ? 3.470 -7.954 3.967 1.00 94.44 225 PRO A CA 1
ATOM 1721 C C . PRO A 1 225 ? 3.882 -6.481 3.822 1.00 94.44 225 PRO A C 1
ATOM 1723 O O . PRO A 1 225 ? 4.729 -6.121 3.009 1.00 94.44 225 PRO A O 1
ATOM 1726 N N . VAL A 1 226 ? 3.299 -5.604 4.634 1.00 93.31 226 VAL A N 1
ATOM 1727 C CA . VAL A 1 226 ? 3.808 -4.231 4.808 1.00 93.31 226 VAL A CA 1
ATOM 1728 C C . VAL A 1 226 ? 5.182 -4.211 5.486 1.00 93.31 226 VAL A C 1
ATOM 1730 O O . VAL A 1 226 ? 5.594 -5.190 6.121 1.00 93.31 226 VAL A O 1
ATOM 1733 N N . ALA A 1 227 ? 5.884 -3.078 5.370 1.00 94.31 227 ALA A N 1
ATOM 1734 C CA . ALA A 1 227 ? 7.206 -2.897 5.955 1.00 94.31 227 ALA A CA 1
ATOM 1735 C C . ALA A 1 227 ? 7.220 -3.236 7.466 1.00 94.31 227 ALA A C 1
ATOM 1737 O O . ALA A 1 227 ? 6.273 -2.901 8.177 1.00 94.31 227 ALA A O 1
ATOM 1738 N N . PRO A 1 228 ? 8.286 -3.854 8.014 1.00 92.50 228 PRO A N 1
ATOM 1739 C CA . PRO A 1 228 ? 8.287 -4.360 9.397 1.00 92.50 228 PRO A CA 1
ATOM 1740 C C . PRO A 1 228 ? 8.081 -3.303 10.495 1.00 92.50 228 PRO A C 1
ATOM 1742 O O . PRO A 1 228 ? 7.707 -3.630 11.627 1.00 92.50 228 PRO A O 1
ATOM 1745 N N . TRP A 1 229 ? 8.351 -2.030 10.187 1.00 91.12 229 TRP A N 1
ATOM 1746 C CA . TRP A 1 229 ? 8.129 -0.907 11.102 1.00 91.12 229 TRP A CA 1
ATOM 1747 C C . TRP A 1 229 ? 6.692 -0.373 11.090 1.00 91.12 229 TRP A C 1
ATOM 1749 O O . TRP A 1 229 ? 6.366 0.441 11.944 1.00 91.12 229 TRP A O 1
ATOM 1759 N N . VAL A 1 230 ? 5.848 -0.839 10.170 1.00 89.38 230 VAL A N 1
ATOM 1760 C CA . VAL A 1 230 ? 4.411 -0.552 10.123 1.00 89.38 230 VAL A CA 1
ATOM 1761 C C . VAL A 1 230 ? 3.727 -1.533 11.071 1.00 89.38 230 VAL A C 1
ATOM 1763 O O . VAL A 1 230 ? 3.779 -2.751 10.864 1.00 89.38 230 VAL A O 1
ATOM 1766 N N . LYS A 1 231 ? 3.151 -1.019 12.158 1.00 83.25 231 LYS A N 1
ATOM 1767 C CA . LYS A 1 231 ? 2.498 -1.820 13.206 1.00 83.25 231 LYS A CA 1
ATOM 1768 C C . LYS A 1 231 ? 0.980 -1.793 13.089 1.00 83.25 231 LYS A C 1
ATOM 1770 O O . LYS A 1 231 ? 0.326 -2.726 13.541 1.00 83.25 231 LYS A O 1
ATOM 1775 N N . SER A 1 232 ? 0.446 -0.761 12.453 1.00 78.94 232 SER A N 1
ATOM 1776 C CA . SER A 1 232 ? -0.976 -0.540 12.234 1.00 78.94 232 SER A CA 1
ATOM 1777 C C . SER A 1 232 ? -1.228 0.075 10.859 1.00 78.94 232 SER A C 1
ATOM 1779 O O . SER A 1 232 ? -0.300 0.505 10.172 1.00 78.94 232 SER A O 1
ATOM 1781 N N . VAL A 1 233 ? -2.497 0.145 10.461 1.00 71.50 233 VAL A N 1
ATOM 1782 C CA . VAL A 1 233 ? -2.901 0.850 9.238 1.00 71.50 233 VAL A CA 1
ATOM 1783 C C . VAL A 1 233 ? -2.542 2.337 9.320 1.00 71.50 233 VAL A C 1
ATOM 1785 O O . VAL A 1 233 ? -2.082 2.907 8.333 1.00 71.50 233 VAL A O 1
ATOM 1788 N N . ASN A 1 234 ? -2.631 2.933 10.512 1.00 66.94 234 ASN A N 1
ATOM 1789 C CA . ASN A 1 234 ? -2.267 4.324 10.783 1.00 66.94 234 ASN A CA 1
ATOM 1790 C C . ASN A 1 234 ? -0.803 4.608 10.441 1.00 66.94 234 ASN A C 1
ATOM 1792 O O . ASN A 1 234 ? -0.467 5.737 10.099 1.00 66.94 234 ASN A O 1
ATOM 1796 N N . ASP A 1 235 ? 0.070 3.599 10.506 1.00 80.06 235 ASP A N 1
ATOM 1797 C CA . ASP A 1 235 ? 1.487 3.776 10.201 1.00 80.06 235 ASP A CA 1
ATOM 1798 C C . ASP A 1 235 ? 1.769 3.860 8.694 1.00 80.06 235 ASP A C 1
ATOM 1800 O O . ASP A 1 235 ? 2.862 4.273 8.301 1.00 80.06 235 ASP A O 1
ATOM 1804 N N . LEU A 1 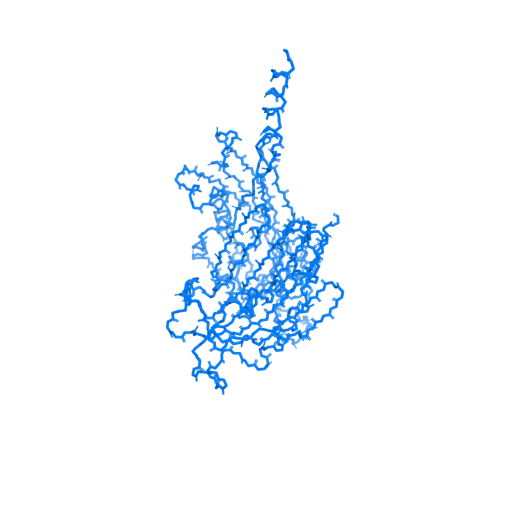236 ? 0.800 3.510 7.835 1.00 80.69 236 LEU A N 1
ATOM 1805 C CA . LEU A 1 236 ? 0.955 3.596 6.378 1.00 80.69 236 LEU A CA 1
ATOM 1806 C C . LEU A 1 236 ? 1.171 5.033 5.901 1.00 80.69 236 LEU A C 1
ATOM 1808 O O . LEU A 1 236 ? 1.875 5.246 4.915 1.00 80.69 236 LEU A O 1
ATOM 1812 N N . GLN A 1 237 ? 0.621 6.020 6.611 1.00 74.56 237 GLN A N 1
ATOM 1813 C CA . GLN A 1 237 ? 0.832 7.433 6.288 1.00 74.56 237 GLN A CA 1
ATOM 1814 C C . GLN A 1 237 ? 2.269 7.897 6.540 1.00 74.56 237 GLN A C 1
ATOM 1816 O O . GLN A 1 237 ? 2.725 8.883 5.966 1.00 74.56 237 GLN A O 1
ATOM 1821 N N . PHE A 1 238 ? 3.004 7.175 7.386 1.00 83.88 238 PHE A N 1
ATOM 1822 C CA . PHE A 1 238 ? 4.397 7.470 7.695 1.00 83.88 238 PHE A CA 1
ATOM 1823 C C . PHE A 1 238 ? 5.359 6.759 6.741 1.00 83.88 238 PHE A C 1
ATOM 1825 O O . PHE A 1 238 ? 6.539 6.601 7.062 1.00 83.88 238 PHE A O 1
ATOM 1832 N N . ILE A 1 239 ? 4.877 6.345 5.566 1.00 88.50 239 ILE A N 1
ATOM 1833 C CA . ILE A 1 239 ? 5.677 5.740 4.507 1.00 88.50 239 ILE A CA 1
ATOM 1834 C C . ILE A 1 239 ? 5.839 6.740 3.365 1.00 88.50 239 ILE A C 1
ATOM 1836 O O . ILE A 1 239 ? 4.871 7.187 2.756 1.00 88.50 239 ILE A O 1
ATOM 1840 N N . LYS A 1 240 ? 7.092 7.029 3.027 1.00 90.88 240 LYS A N 1
ATOM 1841 C CA . LYS A 1 240 ? 7.470 7.656 1.764 1.00 90.88 240 LYS A CA 1
ATOM 1842 C C . LYS A 1 240 ? 7.843 6.554 0.783 1.00 90.88 240 LYS A C 1
ATOM 1844 O O . LYS A 1 240 ? 8.578 5.636 1.146 1.00 90.88 240 LYS A O 1
ATOM 1849 N N . SER A 1 241 ? 7.330 6.636 -0.441 1.00 92.94 241 SER A N 1
ATOM 1850 C CA . SER A 1 241 ? 7.565 5.619 -1.464 1.00 92.94 241 SER A CA 1
ATOM 1851 C C . SER A 1 241 ? 8.111 6.203 -2.759 1.00 92.94 241 SER A C 1
ATOM 1853 O O . SER A 1 241 ? 7.644 7.259 -3.183 1.00 92.94 241 SER A O 1
ATOM 1855 N N . ASP A 1 242 ? 9.016 5.478 -3.407 1.00 89.12 242 ASP A N 1
ATOM 1856 C CA . ASP A 1 242 ? 9.466 5.735 -4.774 1.00 89.12 242 ASP A CA 1
ATOM 1857 C C . ASP A 1 242 ? 9.155 4.522 -5.653 1.00 89.12 242 ASP A C 1
ATOM 1859 O O . ASP A 1 242 ? 9.243 3.376 -5.206 1.00 89.12 242 ASP A O 1
ATOM 1863 N N . ARG A 1 243 ? 8.743 4.767 -6.898 1.00 92.31 243 ARG A N 1
ATOM 1864 C CA . ARG A 1 243 ? 8.372 3.710 -7.841 1.00 92.31 243 ARG A CA 1
ATOM 1865 C C . ARG A 1 243 ? 8.985 3.985 -9.199 1.00 92.31 243 ARG A C 1
ATOM 1867 O O . ARG A 1 243 ? 8.696 5.000 -9.827 1.00 92.31 243 ARG A O 1
ATOM 1874 N N . ASN A 1 244 ? 9.702 2.997 -9.717 1.00 86.62 244 ASN A N 1
ATOM 1875 C CA . ASN A 1 244 ? 10.258 3.026 -11.058 1.00 86.62 244 ASN A CA 1
ATOM 1876 C C . ASN A 1 244 ? 9.971 1.710 -11.788 1.00 86.62 244 ASN A C 1
ATOM 1878 O O . ASN A 1 244 ? 10.157 0.626 -11.242 1.00 86.62 244 ASN A O 1
ATOM 1882 N N . GLN A 1 245 ? 9.513 1.790 -13.035 1.00 89.38 245 GLN A N 1
ATOM 1883 C CA . GLN A 1 245 ? 9.221 0.617 -13.848 1.00 89.38 245 GLN A CA 1
ATOM 1884 C C . GLN A 1 245 ? 9.678 0.825 -15.290 1.00 89.38 245 GLN A C 1
ATOM 1886 O O . GLN A 1 245 ? 9.314 1.794 -15.954 1.00 89.38 245 GLN A O 1
ATOM 1891 N N . THR A 1 246 ? 10.431 -0.146 -15.791 1.00 90.88 246 THR A N 1
ATOM 1892 C CA . THR A 1 246 ? 10.871 -0.260 -17.179 1.00 90.88 246 THR A CA 1
ATOM 1893 C C . THR A 1 246 ? 10.287 -1.521 -17.823 1.00 90.88 246 THR A C 1
ATOM 1895 O O . THR A 1 246 ? 9.506 -2.264 -17.219 1.00 90.88 246 THR A O 1
ATOM 1898 N N . ALA A 1 247 ? 10.681 -1.792 -19.071 1.00 86.56 247 ALA A N 1
ATOM 1899 C CA . ALA A 1 247 ? 10.263 -2.994 -19.782 1.00 86.56 247 ALA A CA 1
ATOM 1900 C C . ALA A 1 247 ? 10.673 -4.298 -19.076 1.00 86.56 247 ALA A C 1
ATOM 1902 O O . ALA A 1 247 ? 9.929 -5.266 -19.188 1.00 86.56 247 ALA A O 1
ATOM 1903 N N . ASN A 1 248 ? 11.802 -4.304 -18.352 1.00 94.31 248 ASN A N 1
ATOM 1904 C CA . ASN A 1 248 ? 12.393 -5.517 -17.769 1.00 94.31 248 ASN A CA 1
ATOM 1905 C C . ASN A 1 248 ? 12.763 -5.387 -16.283 1.00 94.31 248 ASN A C 1
ATOM 1907 O O . ASN A 1 248 ? 13.143 -6.385 -15.678 1.00 94.31 248 ASN A O 1
ATOM 1911 N N . THR A 1 249 ? 12.686 -4.188 -15.700 1.00 93.12 249 THR A N 1
ATOM 1912 C CA . THR A 1 249 ? 12.916 -3.963 -14.267 1.00 93.12 249 THR A CA 1
ATOM 1913 C C . THR A 1 249 ? 11.789 -3.174 -13.606 1.00 93.12 249 THR A C 1
ATOM 1915 O O . THR A 1 249 ? 11.212 -2.260 -14.194 1.00 93.12 249 THR A O 1
ATOM 1918 N N . PHE A 1 250 ? 11.498 -3.514 -12.360 1.00 96.19 250 PHE A N 1
ATOM 1919 C CA . PHE A 1 250 ? 10.551 -2.839 -11.489 1.00 96.19 250 PHE A CA 1
ATOM 1920 C C . PHE A 1 250 ? 11.222 -2.600 -10.138 1.00 96.19 250 PHE A C 1
ATOM 1922 O O . PHE A 1 250 ? 11.900 -3.493 -9.630 1.00 96.19 250 PHE A O 1
ATOM 1929 N N . ALA A 1 251 ? 11.012 -1.425 -9.557 1.00 95.50 251 ALA A N 1
ATOM 1930 C CA . ALA A 1 251 ? 11.428 -1.065 -8.212 1.00 95.50 251 ALA A CA 1
ATOM 1931 C C . ALA A 1 251 ? 10.303 -0.290 -7.517 1.00 95.50 251 ALA A C 1
ATOM 1933 O O . ALA A 1 251 ? 9.704 0.618 -8.101 1.00 95.50 251 ALA A O 1
ATOM 1934 N N . PHE A 1 252 ? 10.023 -0.657 -6.272 1.00 96.12 252 PHE A N 1
ATOM 1935 C CA . PHE A 1 252 ? 9.123 0.048 -5.374 1.00 96.12 252 PHE A CA 1
ATOM 1936 C C . PHE A 1 252 ? 9.736 0.075 -3.983 1.00 96.12 252 PHE A C 1
ATOM 1938 O O . PHE A 1 252 ? 9.713 -0.925 -3.267 1.00 96.12 252 PHE A O 1
ATOM 1945 N N . ASP A 1 253 ? 10.296 1.221 -3.627 1.00 96.94 253 ASP A N 1
ATOM 1946 C CA . ASP A 1 253 ? 11.039 1.420 -2.393 1.00 96.94 253 ASP A CA 1
ATOM 1947 C C . ASP A 1 253 ? 10.189 2.181 -1.380 1.00 96.94 253 ASP A C 1
ATOM 1949 O O . ASP A 1 253 ? 9.539 3.168 -1.718 1.00 96.94 253 ASP A O 1
ATOM 1953 N N . GLN A 1 254 ? 10.198 1.729 -0.128 1.00 97.25 254 GLN A N 1
ATOM 1954 C CA . GLN A 1 254 ? 9.490 2.336 0.996 1.00 97.25 254 GLN A CA 1
ATOM 1955 C C . GLN A 1 254 ? 10.479 2.685 2.111 1.00 97.25 254 GLN A C 1
ATOM 1957 O O . GLN A 1 254 ? 11.251 1.836 2.561 1.00 97.25 254 GLN A O 1
ATOM 1962 N N . ILE A 1 255 ? 10.417 3.922 2.600 1.00 96.81 255 ILE A N 1
ATOM 1963 C CA . ILE A 1 255 ? 11.184 4.412 3.752 1.00 96.81 255 ILE A CA 1
ATOM 1964 C C . ILE A 1 255 ? 10.251 5.158 4.720 1.00 96.81 255 ILE A C 1
ATOM 1966 O O . ILE A 1 255 ? 9.165 5.584 4.320 1.00 96.81 255 ILE A O 1
ATOM 1970 N N . PRO A 1 25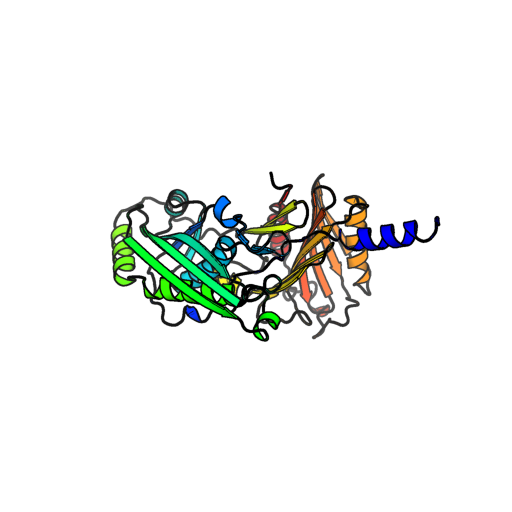6 ? 10.629 5.351 5.994 1.00 95.44 256 PRO A N 1
ATOM 1971 C CA . PRO A 1 256 ? 9.883 6.235 6.884 1.00 95.44 256 PRO A CA 1
ATOM 1972 C C . PRO A 1 256 ? 9.813 7.667 6.328 1.00 95.44 256 PRO A C 1
ATOM 1974 O O . PRO A 1 256 ? 10.814 8.185 5.841 1.00 95.44 256 PRO A O 1
ATOM 1977 N N . VAL A 1 257 ? 8.664 8.336 6.453 1.00 91.62 257 VAL A N 1
ATOM 1978 C CA . VAL A 1 257 ? 8.422 9.690 5.906 1.00 91.62 257 VAL A CA 1
ATOM 1979 C C . VAL A 1 257 ? 9.384 10.756 6.441 1.00 91.62 257 VAL A C 1
ATOM 1981 O O . VAL A 1 257 ? 9.618 11.772 5.798 1.00 91.62 257 VAL A O 1
ATOM 1984 N N . SER A 1 258 ? 9.983 10.513 7.608 1.00 91.75 258 SER A N 1
ATOM 1985 C CA . SER A 1 258 ? 11.009 11.370 8.210 1.00 91.75 258 SER A CA 1
ATOM 1986 C C . SER A 1 258 ? 12.407 11.207 7.594 1.00 91.75 258 SER A C 1
AT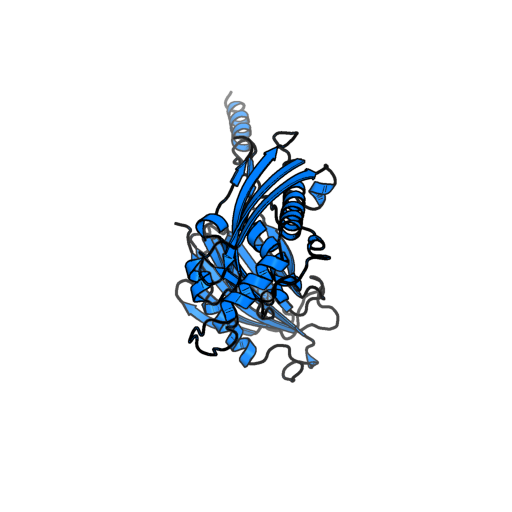OM 1988 O O . SER A 1 258 ? 13.363 11.812 8.085 1.00 91.75 258 SER A O 1
ATOM 1990 N N . GLN A 1 259 ? 12.553 10.368 6.565 1.00 92.75 259 GLN A N 1
ATOM 1991 C CA . GLN A 1 259 ? 13.816 10.038 5.911 1.00 92.75 259 GLN A CA 1
ATOM 1992 C C . GLN A 1 259 ? 13.797 10.396 4.422 1.00 92.75 259 GLN A C 1
ATOM 1994 O O . GLN A 1 259 ? 12.750 10.589 3.808 1.00 92.75 259 GLN A O 1
ATOM 1999 N N . GLU A 1 260 ? 14.994 10.440 3.844 1.00 92.38 260 GLU A N 1
ATOM 2000 C CA . GLU A 1 260 ? 15.221 10.678 2.419 1.00 92.38 260 GLU A CA 1
ATOM 2001 C C . GLU A 1 260 ? 15.891 9.458 1.787 1.00 92.38 260 GLU A C 1
ATOM 2003 O O . GLU A 1 260 ? 16.677 8.775 2.452 1.00 92.38 260 GLU A O 1
ATOM 2008 N N . PHE A 1 261 ? 15.619 9.191 0.507 1.00 89.12 261 PHE A N 1
ATOM 2009 C CA . PHE A 1 261 ? 16.168 8.027 -0.204 1.00 89.12 261 PHE A CA 1
ATOM 2010 C C . PHE A 1 261 ? 17.698 8.079 -0.332 1.00 89.12 261 PHE A C 1
ATOM 2012 O O . PHE A 1 261 ? 18.356 7.047 -0.418 1.00 89.12 261 PHE A O 1
ATOM 2019 N N . GLU A 1 262 ? 18.296 9.263 -0.239 1.00 88.44 262 GLU A N 1
ATOM 2020 C CA . GLU A 1 262 ? 19.744 9.459 -0.220 1.00 88.44 262 GLU A CA 1
ATOM 2021 C C . GLU A 1 262 ? 20.354 9.320 1.185 1.00 88.44 262 GLU A C 1
ATOM 2023 O O . GLU A 1 262 ? 21.566 9.459 1.334 1.00 88.44 262 GLU A O 1
ATOM 2028 N N . SER A 1 263 ? 19.551 9.130 2.242 1.00 88.81 263 SER A N 1
ATOM 2029 C CA . SER A 1 263 ? 20.054 9.054 3.626 1.00 88.81 263 SER A CA 1
ATOM 2030 C C . SER A 1 263 ? 19.157 8.270 4.597 1.00 88.81 263 SER A C 1
ATOM 2032 O O . SER A 1 263 ? 18.979 8.662 5.755 1.00 88.81 263 SER A O 1
ATOM 2034 N N . TRP A 1 264 ? 18.600 7.149 4.144 1.00 93.44 264 TRP A N 1
ATOM 2035 C CA . TRP A 1 264 ? 17.719 6.307 4.951 1.00 93.44 264 TRP A CA 1
ATOM 2036 C C . TRP A 1 264 ? 18.479 5.459 5.985 1.00 93.44 264 TRP A C 1
ATOM 2038 O O . TRP A 1 264 ? 19.675 5.182 5.873 1.00 93.44 264 TRP A O 1
ATOM 2048 N N . SER A 1 265 ? 17.754 5.039 7.018 1.00 93.56 265 SER A N 1
ATOM 2049 C CA . SER A 1 265 ? 18.170 4.032 8.000 1.00 93.56 265 SER A CA 1
ATOM 2050 C C . SER A 1 265 ? 17.272 2.801 8.005 1.00 93.56 265 SER A C 1
ATOM 2052 O O . SER A 1 265 ? 17.662 1.787 8.576 1.00 93.56 265 SER A O 1
ATOM 2054 N N . LYS A 1 266 ? 16.093 2.869 7.372 1.00 95.56 266 LYS A N 1
ATOM 2055 C CA . LYS A 1 266 ? 15.210 1.724 7.133 1.00 95.56 266 LYS A CA 1
ATOM 2056 C C . LYS A 1 266 ? 14.695 1.764 5.698 1.00 95.56 266 LYS A C 1
ATOM 2058 O O . LYS A 1 266 ? 14.203 2.807 5.277 1.00 95.56 266 LYS A O 1
ATOM 2063 N N . LEU A 1 267 ? 14.781 0.641 4.994 1.00 96.88 267 LEU A N 1
ATOM 2064 C CA . LEU A 1 267 ? 14.301 0.471 3.624 1.00 96.88 267 LEU A CA 1
ATOM 2065 C C . LEU A 1 267 ? 13.506 -0.831 3.508 1.00 96.88 267 LEU A C 1
ATOM 2067 O O . LEU A 1 267 ? 13.890 -1.859 4.065 1.00 96.88 267 LEU A O 1
ATOM 2071 N N . TYR A 1 268 ? 12.391 -0.778 2.787 1.00 97.88 268 TYR A N 1
ATOM 2072 C CA . TYR A 1 268 ? 11.584 -1.933 2.433 1.00 97.88 268 TYR A CA 1
ATOM 2073 C C . TYR A 1 268 ? 11.261 -1.840 0.946 1.00 97.88 268 TYR A C 1
ATOM 2075 O O . TYR A 1 268 ? 10.495 -0.977 0.531 1.00 97.88 268 TYR A O 1
ATOM 2083 N N . GLY A 1 269 ? 11.917 -2.667 0.143 1.00 97.81 269 GLY A N 1
ATOM 2084 C CA . GLY A 1 269 ? 11.884 -2.590 -1.312 1.00 97.81 269 GLY A CA 1
ATOM 2085 C C . GLY A 1 269 ? 11.252 -3.825 -1.935 1.00 97.81 269 GLY A C 1
ATOM 2086 O O . GLY A 1 269 ? 11.520 -4.950 -1.511 1.00 97.81 269 GLY A O 1
ATOM 2087 N N . VAL A 1 270 ? 10.449 -3.624 -2.974 1.00 98.38 270 VAL A N 1
ATOM 2088 C CA . VAL A 1 270 ? 9.980 -4.674 -3.880 1.00 98.38 270 VAL A CA 1
ATOM 2089 C C . VAL A 1 270 ? 10.595 -4.446 -5.246 1.00 98.38 270 VAL A C 1
ATOM 2091 O O . VAL A 1 270 ? 10.432 -3.382 -5.838 1.00 98.38 270 VAL A O 1
ATOM 2094 N N . TYR A 1 271 ? 11.251 -5.468 -5.777 1.00 98.31 271 TYR A N 1
ATOM 2095 C CA . TYR A 1 271 ? 11.865 -5.422 -7.093 1.00 98.31 271 TYR A CA 1
ATOM 2096 C C . TYR A 1 271 ? 11.356 -6.568 -7.953 1.00 98.31 271 TYR A C 1
ATOM 2098 O O . TYR A 1 271 ? 11.215 -7.699 -7.490 1.00 98.31 271 TYR A O 1
ATOM 2106 N N . GLY A 1 272 ? 11.084 -6.266 -9.215 1.00 98.06 272 GLY A N 1
ATOM 2107 C CA . GLY A 1 272 ? 10.665 -7.238 -10.214 1.00 98.06 272 GLY A CA 1
ATOM 2108 C C . GLY A 1 272 ? 11.623 -7.222 -11.393 1.00 98.06 272 GLY A C 1
ATOM 2109 O O . GLY A 1 272 ? 12.098 -6.160 -11.793 1.00 98.06 272 GLY A O 1
ATOM 2110 N N . PHE A 1 273 ? 11.876 -8.382 -11.982 1.00 98.19 273 PHE A N 1
ATOM 2111 C CA . PHE A 1 273 ? 12.740 -8.509 -13.152 1.00 98.19 273 PHE A CA 1
ATOM 2112 C C . PHE A 1 273 ? 12.093 -9.444 -14.166 1.00 98.19 273 PHE A C 1
ATOM 2114 O O . PHE A 1 273 ? 11.524 -10.460 -13.781 1.00 98.19 273 PHE A O 1
ATOM 2121 N N . HIS A 1 274 ? 12.191 -9.131 -15.454 1.00 97.44 274 HIS A N 1
ATOM 2122 C CA . HIS A 1 274 ? 11.861 -10.063 -16.530 1.00 97.44 274 HIS A CA 1
ATOM 2123 C C . HIS A 1 274 ? 13.139 -10.411 -17.290 1.00 97.44 274 HIS A C 1
ATOM 2125 O O . HIS A 1 274 ? 13.705 -9.567 -17.988 1.00 97.44 274 HIS A O 1
ATOM 2131 N N . LEU A 1 275 ? 13.612 -11.643 -17.103 1.00 97.00 275 LEU A N 1
ATOM 2132 C CA . LEU A 1 275 ? 14.913 -12.121 -17.567 1.00 97.00 275 LEU A CA 1
ATOM 2133 C C . LEU A 1 275 ? 14.741 -13.501 -18.232 1.00 97.00 275 LEU A C 1
ATOM 2135 O O . LEU A 1 275 ? 14.934 -14.525 -17.580 1.00 97.00 275 LEU A O 1
ATOM 2139 N N . PRO A 1 276 ? 14.390 -13.551 -19.533 1.00 95.69 276 PRO A N 1
ATOM 2140 C CA . PRO A 1 276 ? 14.102 -14.795 -20.260 1.00 95.69 276 PRO A CA 1
ATOM 2141 C C . PRO A 1 276 ? 15.208 -15.852 -20.264 1.00 95.69 276 PRO A C 1
ATOM 2143 O O . PRO A 1 276 ? 14.923 -17.029 -20.463 1.00 95.69 276 PRO A O 1
ATOM 2146 N N . GLU A 1 277 ? 16.456 -15.429 -20.072 1.00 96.69 277 GLU A N 1
ATOM 2147 C CA . GLU A 1 277 ? 17.647 -16.284 -20.118 1.00 96.69 277 GLU A CA 1
ATOM 2148 C C . GLU A 1 277 ? 18.158 -16.691 -18.725 1.00 96.69 277 GLU A C 1
ATOM 2150 O O . GLU A 1 277 ? 19.223 -17.300 -18.612 1.00 96.69 277 GLU A O 1
ATOM 2155 N N . TYR A 1 278 ? 17.453 -16.306 -17.658 1.00 96.50 278 TYR A N 1
ATOM 2156 C CA . TYR A 1 278 ? 17.853 -16.592 -16.282 1.00 96.50 278 TYR A CA 1
ATOM 2157 C C . TYR A 1 278 ? 17.066 -17.777 -15.728 1.00 96.50 278 TYR A C 1
ATOM 2159 O O . TYR A 1 278 ? 15.874 -17.936 -15.990 1.00 96.50 278 TYR A O 1
ATOM 2167 N N . ASP A 1 279 ? 17.742 -18.576 -14.910 1.00 95.31 279 ASP A N 1
ATOM 2168 C CA . ASP A 1 279 ? 17.110 -19.483 -13.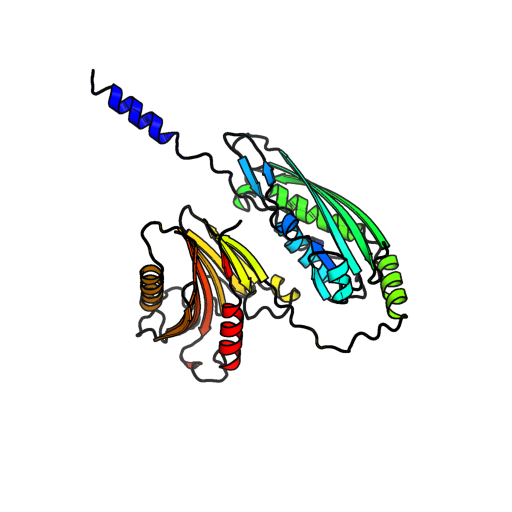960 1.00 95.31 279 ASP A CA 1
ATOM 2169 C C . ASP A 1 279 ? 17.232 -18.921 -12.531 1.00 95.31 279 ASP A C 1
ATOM 2171 O O . ASP A 1 279 ? 17.951 -17.945 -12.284 1.00 95.31 279 ASP A O 1
ATOM 2175 N N . MET A 1 280 ? 16.513 -19.532 -11.586 1.00 93.56 280 MET A N 1
ATOM 2176 C CA . MET A 1 280 ? 16.518 -19.125 -10.179 1.00 93.56 280 MET A CA 1
ATOM 2177 C C . MET A 1 280 ? 17.923 -19.117 -9.573 1.00 93.56 280 MET A C 1
ATOM 2179 O O . MET A 1 280 ? 18.276 -18.180 -8.863 1.00 93.56 280 MET A O 1
ATOM 2183 N N . ASN A 1 281 ? 18.746 -20.127 -9.868 1.00 93.25 281 ASN A N 1
ATOM 2184 C CA . ASN A 1 281 ? 20.079 -20.256 -9.275 1.00 93.25 281 ASN A CA 1
ATOM 2185 C C . ASN A 1 281 ? 20.979 -19.091 -9.684 1.00 93.25 281 ASN A C 1
ATOM 2187 O O . ASN A 1 281 ? 21.562 -18.427 -8.825 1.00 93.25 281 ASN A O 1
ATOM 2191 N N . ARG A 1 282 ? 21.030 -18.802 -10.988 1.00 95.06 282 ARG A N 1
ATOM 2192 C CA . ARG A 1 282 ? 21.774 -17.666 -11.525 1.00 95.06 282 ARG A CA 1
ATOM 2193 C C . ARG A 1 282 ? 21.256 -16.350 -10.954 1.00 95.06 282 ARG A C 1
ATOM 2195 O O . ARG A 1 282 ? 22.053 -15.493 -10.580 1.00 95.06 282 ARG A O 1
ATOM 2202 N N . PHE A 1 283 ? 19.936 -16.186 -10.862 1.00 95.75 283 PHE A N 1
ATOM 2203 C CA . PHE A 1 283 ? 19.345 -14.962 -10.328 1.00 95.75 283 PHE A CA 1
ATOM 2204 C C . PHE A 1 283 ? 19.689 -14.738 -8.846 1.00 95.75 283 PHE A C 1
ATOM 2206 O O . PHE A 1 283 ? 20.019 -13.614 -8.458 1.00 95.75 283 PHE A O 1
ATOM 2213 N N . VAL A 1 284 ? 19.664 -15.790 -8.020 1.00 92.88 284 VAL A N 1
ATOM 2214 C CA . VAL A 1 284 ? 20.074 -15.719 -6.608 1.00 92.88 284 VAL A CA 1
ATOM 2215 C C . VAL A 1 284 ? 21.566 -15.399 -6.490 1.00 92.88 284 VAL A C 1
ATOM 2217 O O . VAL A 1 284 ? 21.923 -14.480 -5.752 1.00 92.88 284 VAL A O 1
ATOM 2220 N N . GLU A 1 285 ? 22.430 -16.091 -7.238 1.00 88.62 285 GLU A N 1
ATOM 2221 C CA . GLU A 1 285 ? 23.882 -15.871 -7.210 1.00 88.62 285 GLU A CA 1
ATOM 2222 C C . GLU A 1 285 ? 24.246 -14.432 -7.600 1.00 88.62 285 GLU A C 1
ATOM 2224 O O . GLU A 1 285 ? 24.950 -13.741 -6.861 1.00 88.62 285 GLU A O 1
ATOM 2229 N N . GLU A 1 286 ? 23.723 -13.935 -8.724 1.00 91.75 286 GLU A N 1
ATOM 2230 C CA . GLU A 1 286 ? 23.985 -12.565 -9.169 1.00 91.75 286 GLU A CA 1
ATOM 2231 C C . GLU A 1 286 ? 23.397 -11.524 -8.201 1.00 91.75 286 GLU A C 1
ATOM 2233 O O . GLU A 1 286 ? 24.036 -10.501 -7.943 1.00 91.75 286 GLU A O 1
ATOM 2238 N N . SER A 1 287 ? 22.236 -11.797 -7.593 1.00 91.38 287 SER A N 1
ATOM 2239 C CA . SER A 1 287 ? 21.650 -10.926 -6.562 1.00 91.38 287 SER A CA 1
ATOM 2240 C C . SER A 1 287 ? 22.540 -10.813 -5.323 1.00 91.38 287 SER A C 1
ATOM 2242 O O . SER A 1 287 ? 22.704 -9.722 -4.773 1.00 91.38 287 SER A O 1
ATOM 2244 N N . MET A 1 288 ? 23.122 -11.930 -4.883 1.00 89.19 288 MET A N 1
ATOM 2245 C CA . MET A 1 288 ? 24.048 -11.976 -3.750 1.00 89.19 288 MET A CA 1
ATOM 2246 C C . MET A 1 288 ? 25.373 -11.286 -4.084 1.00 89.19 288 MET A C 1
ATOM 2248 O O . MET A 1 288 ? 25.865 -10.484 -3.290 1.00 89.19 288 MET A O 1
ATOM 2252 N N . ASN A 1 289 ? 25.911 -11.526 -5.281 1.00 87.19 289 ASN A N 1
ATOM 2253 C CA . ASN A 1 289 ? 27.123 -10.866 -5.762 1.00 87.19 289 ASN A CA 1
ATOM 2254 C C . ASN A 1 289 ? 26.939 -9.347 -5.842 1.00 87.19 289 ASN A C 1
ATOM 2256 O O . ASN A 1 289 ? 27.822 -8.602 -5.424 1.00 87.19 289 ASN A O 1
ATOM 2260 N N . PHE A 1 290 ? 25.783 -8.873 -6.312 1.00 88.12 290 PHE A N 1
ATOM 2261 C CA . PHE A 1 290 ? 25.489 -7.443 -6.363 1.00 88.12 290 PHE A CA 1
ATOM 2262 C C . PHE A 1 290 ? 25.466 -6.800 -4.970 1.00 88.12 290 PHE A C 1
ATOM 2264 O O . PHE A 1 290 ? 26.033 -5.724 -4.789 1.00 88.12 290 PHE A O 1
ATOM 2271 N N . LEU A 1 291 ? 24.871 -7.466 -3.973 1.00 87.88 291 LEU A N 1
ATOM 2272 C CA . LEU A 1 291 ? 24.910 -6.994 -2.583 1.00 87.88 291 LEU A CA 1
ATOM 2273 C C . LEU A 1 291 ? 26.344 -6.943 -2.042 1.00 87.88 291 LEU A C 1
ATOM 2275 O O . LEU A 1 291 ? 26.730 -5.958 -1.417 1.00 87.88 291 LEU A O 1
ATOM 2279 N N . ALA A 1 292 ? 27.154 -7.963 -2.332 1.00 88.38 292 ALA A N 1
ATOM 2280 C CA . ALA A 1 292 ? 28.550 -8.006 -1.910 1.00 88.38 292 ALA A CA 1
ATOM 2281 C C . ALA A 1 292 ? 29.406 -6.897 -2.549 1.00 88.38 292 ALA A C 1
ATOM 2283 O O . ALA A 1 292 ? 30.281 -6.349 -1.885 1.00 88.38 292 ALA A O 1
ATOM 2284 N N . LEU A 1 293 ? 29.135 -6.517 -3.804 1.00 87.81 293 LEU A N 1
ATOM 2285 C CA . LEU A 1 293 ? 29.823 -5.403 -4.476 1.00 87.81 293 LEU A CA 1
ATOM 2286 C C . LEU A 1 293 ? 29.565 -4.042 -3.812 1.00 87.81 293 LEU A C 1
ATOM 2288 O O . LEU A 1 293 ? 30.367 -3.121 -3.984 1.00 87.81 293 LEU A O 1
ATOM 2292 N N . GLY A 1 294 ? 28.464 -3.913 -3.067 1.00 86.00 294 GLY A N 1
ATOM 2293 C CA . GLY A 1 294 ? 28.134 -2.726 -2.278 1.00 86.00 294 GLY A CA 1
ATOM 2294 C C . GLY A 1 294 ? 28.943 -2.588 -0.985 1.00 86.00 294 GLY A C 1
ATOM 2295 O O . GLY A 1 294 ? 28.820 -1.566 -0.313 1.00 86.00 294 GLY A O 1
ATOM 2296 N N . CYS A 1 295 ? 29.773 -3.575 -0.642 1.00 89.81 295 CYS A N 1
ATOM 2297 C CA . CYS A 1 295 ? 30.592 -3.583 0.564 1.00 89.81 295 CYS A CA 1
ATOM 2298 C C . CYS A 1 295 ? 32.070 -3.345 0.245 1.00 89.81 295 CYS A C 1
ATOM 2300 O O . CYS A 1 295 ? 32.629 -3.948 -0.671 1.00 89.81 295 CYS A O 1
ATOM 2302 N N . ASP A 1 296 ? 32.718 -2.480 1.025 1.00 86.31 296 ASP A N 1
ATOM 2303 C CA . ASP A 1 296 ? 34.179 -2.350 1.041 1.00 86.31 296 ASP A CA 1
ATOM 2304 C C . ASP A 1 296 ? 34.828 -3.484 1.855 1.00 86.31 296 ASP A C 1
ATOM 2306 O O . ASP A 1 296 ? 35.945 -3.915 1.558 1.00 86.31 296 ASP A O 1
ATOM 2310 N N . ALA A 1 297 ? 34.106 -4.009 2.848 1.00 84.12 297 ALA A N 1
ATOM 2311 C CA . ALA A 1 297 ? 34.444 -5.236 3.563 1.00 84.12 297 ALA A CA 1
ATOM 2312 C C . ALA A 1 297 ? 33.819 -6.483 2.910 1.00 84.12 297 ALA A C 1
ATOM 2314 O O . ALA A 1 297 ? 32.944 -6.402 2.051 1.00 84.12 297 ALA A O 1
ATOM 2315 N N . GLN A 1 298 ? 34.256 -7.670 3.337 1.00 88.00 298 GLN A N 1
ATOM 2316 C CA . GLN A 1 298 ? 33.611 -8.916 2.931 1.00 88.00 298 GLN A CA 1
ATOM 2317 C C . GLN A 1 298 ? 32.177 -8.960 3.481 1.00 88.00 298 GLN A C 1
ATOM 2319 O O . GLN A 1 298 ? 31.982 -8.954 4.695 1.00 88.00 298 GLN A O 1
ATOM 2324 N N . ALA A 1 299 ? 31.188 -9.015 2.587 1.00 91.50 299 ALA A N 1
ATOM 2325 C CA . ALA A 1 299 ? 29.793 -9.193 2.964 1.00 91.50 299 ALA A CA 1
ATOM 2326 C C . ALA A 1 299 ? 29.552 -10.585 3.560 1.00 91.50 299 ALA A C 1
ATOM 2328 O O . ALA A 1 299 ? 30.038 -11.595 3.041 1.00 91.50 299 ALA A O 1
ATOM 2329 N N . GLU A 1 300 ? 28.746 -10.644 4.613 1.00 93.06 300 GLU A N 1
ATOM 2330 C CA . GLU A 1 300 ? 28.247 -11.891 5.174 1.00 93.06 300 GLU A CA 1
ATOM 2331 C C . GLU A 1 300 ? 26.860 -12.169 4.601 1.00 93.06 300 GLU A C 1
ATOM 2333 O O . GLU A 1 300 ? 25.916 -11.397 4.763 1.00 93.06 300 GLU A O 1
ATOM 2338 N N . LEU A 1 301 ? 26.738 -13.289 3.898 1.00 92.44 301 LEU A N 1
ATOM 2339 C CA . LEU A 1 301 ? 25.508 -13.717 3.251 1.00 92.44 301 LEU A CA 1
ATOM 2340 C C . LEU A 1 301 ? 25.184 -15.130 3.722 1.00 92.44 301 LEU A C 1
ATOM 2342 O O . LEU A 1 301 ? 26.018 -16.031 3.623 1.00 92.44 301 LEU A O 1
ATOM 2346 N N . LYS A 1 302 ? 23.969 -15.339 4.224 1.00 93.38 302 LYS A N 1
ATOM 2347 C CA . LYS A 1 302 ? 23.528 -16.645 4.719 1.00 93.38 302 LYS A CA 1
ATOM 2348 C C . LYS A 1 302 ? 22.123 -16.943 4.230 1.00 93.38 302 LYS A C 1
ATOM 2350 O O . LYS A 1 302 ? 21.205 -16.161 4.445 1.00 93.38 302 LYS A O 1
ATOM 2355 N N . VAL A 1 303 ? 21.949 -18.101 3.601 1.00 93.12 303 VAL A N 1
ATOM 2356 C CA . VAL A 1 303 ? 20.616 -18.624 3.290 1.00 93.12 303 VAL A CA 1
ATOM 2357 C C . VAL A 1 303 ? 19.935 -18.987 4.610 1.00 93.12 303 VAL A C 1
ATOM 2359 O O . VAL A 1 303 ? 20.436 -19.813 5.373 1.00 93.12 303 VAL A O 1
ATOM 2362 N N . VAL A 1 304 ? 18.820 -18.322 4.893 1.00 93.44 304 VAL A N 1
ATOM 2363 C CA . VAL A 1 304 ? 17.991 -18.529 6.087 1.00 93.44 304 VAL A CA 1
ATOM 2364 C C . VAL A 1 304 ? 17.006 -19.665 5.845 1.00 93.44 304 VAL A C 1
ATOM 2366 O O . VAL A 1 304 ? 16.835 -20.531 6.697 1.00 93.44 304 VAL A O 1
ATOM 2369 N N . SER A 1 305 ? 16.371 -19.662 4.675 1.00 92.38 305 SER A N 1
ATOM 2370 C CA . SER A 1 305 ? 15.406 -20.669 4.251 1.00 92.38 305 SER A CA 1
ATOM 2371 C C . SER A 1 305 ? 15.449 -20.794 2.732 1.00 92.38 305 SER A C 1
ATOM 2373 O O . SER A 1 305 ? 15.735 -19.820 2.034 1.00 92.38 305 SER A O 1
ATOM 2375 N N . SER A 1 306 ? 15.205 -21.994 2.222 1.00 91.38 306 SER A N 1
ATOM 2376 C CA . SER A 1 306 ? 15.172 -22.279 0.792 1.00 91.38 306 SER A CA 1
ATOM 2377 C C . SER A 1 306 ? 14.201 -23.423 0.538 1.00 91.38 306 SER A C 1
ATOM 2379 O O . SER A 1 306 ? 14.282 -24.462 1.198 1.00 91.38 306 SER A O 1
ATOM 2381 N N . ASP A 1 307 ? 13.295 -23.226 -0.409 1.00 88.12 307 ASP A N 1
ATOM 2382 C CA . ASP A 1 307 ? 12.476 -24.270 -1.012 1.00 88.12 307 ASP A CA 1
ATOM 2383 C C . ASP A 1 307 ? 12.551 -24.144 -2.547 1.00 88.12 307 ASP A C 1
ATOM 2385 O O . ASP A 1 307 ? 13.318 -23.336 -3.072 1.00 88.12 307 ASP A O 1
ATOM 2389 N N . ASN A 1 308 ? 11.817 -24.981 -3.284 1.00 77.00 308 ASN A N 1
ATOM 2390 C CA . ASN A 1 308 ? 11.920 -25.006 -4.748 1.00 77.00 308 ASN A CA 1
ATOM 2391 C C . ASN A 1 308 ? 11.484 -23.690 -5.417 1.00 77.00 308 ASN A C 1
ATOM 2393 O O . ASN A 1 308 ? 11.919 -23.421 -6.535 1.00 77.00 308 ASN A O 1
ATOM 2397 N N . ASP A 1 309 ? 10.662 -22.882 -4.744 1.00 86.38 309 ASP A N 1
ATOM 2398 C CA . ASP A 1 309 ? 9.984 -21.736 -5.351 1.00 86.38 309 ASP A CA 1
ATOM 2399 C C . ASP A 1 309 ? 10.420 -20.398 -4.731 1.00 86.38 309 ASP A C 1
ATOM 2401 O O . ASP A 1 309 ? 10.144 -19.333 -5.293 1.00 86.38 309 ASP A O 1
ATOM 2405 N N . LYS A 1 310 ? 11.107 -20.411 -3.581 1.00 94.81 310 LYS A N 1
ATOM 2406 C CA . LYS A 1 310 ? 11.622 -19.207 -2.920 1.00 94.81 310 LYS A CA 1
ATOM 2407 C C . LYS A 1 310 ? 12.899 -19.443 -2.113 1.00 94.81 310 LYS A C 1
ATOM 2409 O O . LYS A 1 310 ? 13.137 -20.502 -1.540 1.00 94.81 310 LYS A O 1
ATOM 2414 N N . VAL A 1 311 ? 13.678 -18.373 -1.977 1.00 97.25 311 VAL A N 1
ATOM 2415 C CA . VAL A 1 311 ? 14.882 -18.314 -1.140 1.00 97.25 311 VAL A CA 1
ATOM 2416 C C . VAL A 1 311 ? 14.810 -17.084 -0.240 1.00 97.25 311 VAL A C 1
ATOM 2418 O O . VAL A 1 311 ? 14.480 -15.993 -0.701 1.00 97.25 311 VAL A O 1
ATOM 2421 N N . ILE A 1 312 ? 15.131 -17.252 1.043 1.00 97.38 312 ILE A N 1
ATOM 2422 C CA . ILE A 1 312 ? 15.311 -16.158 2.000 1.00 97.38 312 ILE A CA 1
ATOM 2423 C C . ILE A 1 312 ? 16.783 -16.108 2.406 1.00 97.38 312 ILE A C 1
ATOM 2425 O O . ILE A 1 312 ? 17.338 -17.098 2.884 1.00 97.38 312 ILE A O 1
ATOM 2429 N N . VAL A 1 313 ? 17.416 -14.951 2.240 1.00 95.94 313 VAL A N 1
ATOM 2430 C CA . VAL A 1 313 ? 18.833 -14.709 2.534 1.00 95.94 313 VAL A CA 1
ATOM 2431 C C . VAL A 1 313 ? 18.953 -13.570 3.539 1.00 95.94 313 VAL A C 1
ATOM 2433 O O . VAL A 1 313 ? 18.297 -12.541 3.394 1.00 95.94 313 VAL A O 1
ATOM 2436 N N . SER A 1 314 ? 19.802 -13.727 4.549 1.00 95.38 314 SER A N 1
ATOM 2437 C CA . SER A 1 314 ? 20.275 -12.615 5.368 1.00 95.38 314 SER A CA 1
ATOM 2438 C C . SER A 1 314 ? 21.564 -12.058 4.779 1.00 95.38 314 SER A C 1
ATOM 2440 O O . SER A 1 314 ? 22.446 -12.819 4.377 1.00 95.38 314 SER A O 1
ATOM 2442 N N . PHE A 1 315 ? 21.674 -10.740 4.771 1.00 94.69 315 PHE A N 1
ATOM 2443 C CA . PHE A 1 315 ? 22.822 -9.986 4.299 1.00 94.69 315 PHE A CA 1
ATOM 2444 C C . PHE A 1 315 ? 23.332 -9.087 5.418 1.00 94.69 315 PHE A C 1
ATOM 2446 O O . PHE A 1 315 ? 22.544 -8.442 6.111 1.00 94.69 315 PHE A O 1
ATOM 2453 N N . PHE A 1 316 ? 24.647 -9.025 5.562 1.00 94.19 316 PHE A N 1
ATOM 2454 C CA . PHE A 1 316 ? 25.315 -8.114 6.466 1.00 94.19 316 PHE A CA 1
ATOM 2455 C C . PHE A 1 316 ? 26.567 -7.521 5.812 1.00 94.19 316 PHE A C 1
ATOM 2457 O O . PHE A 1 316 ? 27.354 -8.215 5.167 1.00 94.19 316 PHE A O 1
ATOM 2464 N N . CYS A 1 317 ? 26.742 -6.218 6.006 1.00 93.56 317 CYS A N 1
ATOM 2465 C CA . CYS A 1 317 ? 27.835 -5.418 5.488 1.00 93.56 317 CYS A CA 1
ATOM 2466 C C . CYS A 1 317 ? 28.373 -4.512 6.597 1.00 93.56 317 CYS A C 1
ATOM 2468 O O . CYS A 1 317 ? 27.678 -3.604 7.059 1.00 93.56 317 CYS A O 1
ATOM 2470 N N . SER A 1 318 ? 29.613 -4.746 7.021 1.00 92.25 318 SER A N 1
ATOM 2471 C CA . SER A 1 318 ? 30.264 -3.966 8.082 1.00 92.25 318 SER A CA 1
ATOM 2472 C C . SER A 1 318 ? 30.881 -2.653 7.598 1.00 92.25 318 SER A C 1
ATOM 2474 O O . SER A 1 318 ? 31.227 -1.811 8.428 1.00 92.25 318 SER A O 1
ATOM 2476 N N . ASP A 1 319 ? 31.019 -2.471 6.285 1.00 91.62 319 ASP A N 1
ATOM 2477 C CA . ASP A 1 319 ? 31.449 -1.210 5.690 1.00 91.62 319 ASP A CA 1
ATOM 2478 C C . ASP A 1 319 ? 30.929 -1.093 4.253 1.00 91.62 319 ASP A C 1
ATOM 2480 O O . ASP A 1 319 ? 31.316 -1.861 3.371 1.00 91.62 319 ASP A O 1
ATOM 2484 N N . LEU A 1 320 ? 30.003 -0.165 4.037 1.00 90.38 320 LEU A N 1
ATOM 2485 C CA . LEU A 1 320 ? 29.365 0.106 2.756 1.00 90.38 320 LEU A CA 1
ATOM 2486 C C . LEU A 1 320 ? 30.257 0.987 1.877 1.00 90.38 320 LEU A C 1
ATOM 2488 O O . LEU A 1 320 ? 30.651 2.082 2.274 1.00 90.38 320 LEU A O 1
ATOM 2492 N N . LYS A 1 321 ? 30.402 0.587 0.614 1.00 83.75 321 LYS A N 1
ATOM 2493 C CA . LYS A 1 321 ? 31.044 1.351 -0.469 1.00 83.75 321 LYS A CA 1
ATOM 2494 C C . LYS A 1 321 ? 30.108 2.385 -1.114 1.00 83.75 321 LYS A C 1
ATOM 2496 O O . LYS A 1 321 ? 30.298 2.830 -2.246 1.00 83.75 321 LYS A O 1
ATOM 2501 N N . ASP A 1 322 ? 29.021 2.734 -0.438 1.00 75.00 322 ASP A N 1
ATOM 2502 C CA . ASP A 1 322 ? 27.959 3.557 -1.001 1.00 75.00 322 ASP A CA 1
ATOM 2503 C C . ASP A 1 322 ? 28.209 5.046 -0.707 1.00 75.00 322 ASP A C 1
ATOM 2505 O O . ASP A 1 322 ? 28.194 5.499 0.435 1.00 75.00 322 ASP A O 1
ATOM 2509 N N . SER A 1 323 ? 28.405 5.844 -1.762 1.00 72.62 323 SER A N 1
ATOM 2510 C CA . SER A 1 323 ? 28.576 7.307 -1.665 1.00 72.62 323 SER A CA 1
ATOM 2511 C C . SER A 1 323 ? 27.360 8.048 -1.070 1.00 72.62 323 SER A C 1
ATOM 2513 O O . SER A 1 323 ? 27.464 9.211 -0.640 1.00 72.62 323 SER A O 1
ATOM 2515 N N . LEU A 1 324 ? 26.205 7.378 -1.029 1.00 70.62 324 LEU A N 1
ATOM 2516 C CA . LEU A 1 324 ? 24.972 7.833 -0.392 1.00 70.62 324 LEU A CA 1
ATOM 2517 C C . LEU A 1 324 ? 24.952 7.543 1.114 1.00 70.62 324 LEU A C 1
ATOM 2519 O O . LEU A 1 324 ? 24.060 8.014 1.812 1.00 70.62 324 LEU A O 1
ATOM 2523 N N . VAL A 1 325 ? 25.956 6.859 1.671 1.00 75.12 325 VAL A N 1
ATOM 2524 C CA . VAL A 1 325 ? 26.119 6.769 3.125 1.00 75.12 325 VAL A CA 1
ATOM 2525 C C . VAL A 1 325 ? 26.351 8.169 3.685 1.00 75.12 325 VAL A C 1
ATOM 2527 O O . VAL A 1 325 ? 27.407 8.786 3.524 1.00 75.12 325 VAL A O 1
ATOM 2530 N N . LYS A 1 326 ? 25.337 8.694 4.371 1.00 73.62 326 LYS A N 1
ATOM 2531 C CA . LYS A 1 326 ? 25.410 9.947 5.124 1.00 73.62 326 LYS A CA 1
ATOM 2532 C C . LYS A 1 326 ? 25.388 9.657 6.618 1.00 73.62 326 LYS A C 1
ATOM 2534 O O . LYS A 1 326 ? 24.951 8.601 7.066 1.00 73.62 326 LYS A O 1
ATOM 2539 N N . LYS A 1 327 ? 25.865 10.628 7.404 1.00 74.56 327 LYS A N 1
ATOM 2540 C CA . LYS A 1 327 ? 25.814 10.610 8.881 1.00 74.56 327 LYS A CA 1
ATOM 2541 C C . LYS A 1 327 ? 26.531 9.412 9.529 1.00 74.56 327 LYS A C 1
ATOM 2543 O O . LYS A 1 327 ? 26.288 9.113 10.691 1.00 74.56 327 LYS A O 1
ATOM 2548 N N . GLY A 1 328 ? 27.441 8.768 8.796 1.00 80.88 328 GLY A N 1
ATOM 2549 C CA . GLY A 1 328 ? 28.206 7.626 9.284 1.00 80.88 328 GLY A CA 1
ATOM 2550 C C . GLY A 1 328 ? 27.418 6.321 9.349 1.00 80.88 328 GLY A C 1
ATOM 2551 O O . GLY A 1 328 ? 27.889 5.414 10.014 1.00 80.88 328 GLY A O 1
ATOM 2552 N N . ASN A 1 329 ? 26.264 6.205 8.679 1.00 87.62 329 ASN A N 1
ATOM 2553 C CA . ASN A 1 329 ? 25.483 4.964 8.588 1.00 87.62 329 ASN A CA 1
ATOM 2554 C C . ASN A 1 329 ? 26.117 3.964 7.601 1.00 87.62 329 ASN A C 1
ATOM 2556 O O . ASN A 1 329 ? 25.509 3.596 6.599 1.00 87.62 329 ASN A O 1
ATOM 2560 N N . ASN A 1 330 ? 27.374 3.602 7.840 1.00 91.31 330 ASN A N 1
ATOM 2561 C CA . ASN A 1 330 ? 28.209 2.836 6.918 1.00 91.31 330 ASN A CA 1
ATOM 2562 C C . ASN A 1 330 ? 28.056 1.319 7.056 1.00 91.31 330 ASN A C 1
ATOM 2564 O O . ASN A 1 330 ? 28.789 0.588 6.411 1.00 91.31 330 ASN A O 1
ATOM 2568 N N . THR A 1 331 ? 27.124 0.838 7.874 1.00 93.31 331 THR A N 1
ATOM 2569 C CA . THR A 1 331 ? 26.809 -0.592 7.963 1.00 93.31 331 THR A CA 1
ATOM 2570 C C . THR A 1 331 ? 25.408 -0.862 7.457 1.00 93.31 331 THR A C 1
ATOM 2572 O O . THR A 1 331 ? 24.533 -0.003 7.585 1.00 93.31 331 THR A O 1
ATOM 2575 N N . GLU A 1 332 ? 25.190 -2.058 6.918 1.00 94.44 332 GLU A N 1
ATOM 2576 C CA . GLU A 1 332 ? 23.879 -2.518 6.470 1.00 94.44 332 GLU A CA 1
ATOM 2577 C C . GLU A 1 332 ? 23.611 -3.939 6.952 1.00 94.44 332 GLU A C 1
ATOM 2579 O O . GLU A 1 332 ? 24.469 -4.817 6.893 1.00 94.44 332 GLU A O 1
ATOM 2584 N N . SER A 1 333 ? 22.394 -4.172 7.423 1.00 95.12 333 SER A N 1
ATOM 2585 C CA . SER A 1 333 ? 21.829 -5.506 7.589 1.00 95.12 333 SER A CA 1
ATOM 2586 C C . SER A 1 333 ? 20.540 -5.583 6.817 1.00 95.12 333 SER A C 1
ATOM 2588 O O . SER A 1 333 ? 19.753 -4.639 6.845 1.00 95.12 333 SER A O 1
ATOM 2590 N N . GLY A 1 334 ? 20.285 -6.721 6.195 1.00 95.62 334 GLY A N 1
ATOM 2591 C CA . GLY A 1 334 ? 19.031 -6.933 5.512 1.00 95.62 334 GLY A CA 1
ATOM 2592 C C . GLY A 1 334 ? 18.609 -8.385 5.451 1.00 95.62 334 GLY A C 1
ATOM 2593 O O . GLY A 1 334 ? 19.395 -9.313 5.634 1.00 95.62 334 GLY A O 1
ATOM 2594 N N . LEU A 1 335 ? 17.327 -8.558 5.174 1.00 97.50 335 LEU A N 1
ATOM 2595 C CA . LEU A 1 335 ? 16.718 -9.820 4.801 1.00 97.50 335 LEU A CA 1
ATOM 2596 C C . LEU A 1 335 ? 16.162 -9.674 3.393 1.00 97.50 335 LEU A C 1
ATOM 2598 O O . LEU A 1 335 ? 15.655 -8.618 3.007 1.00 97.50 335 LEU A O 1
ATOM 2602 N N . LEU A 1 336 ? 16.289 -10.742 2.626 1.00 97.25 336 LEU A N 1
ATOM 2603 C CA . LEU A 1 336 ? 16.023 -10.767 1.207 1.00 97.25 336 LEU A CA 1
ATOM 2604 C C . LEU A 1 336 ? 15.194 -11.999 0.876 1.00 97.25 336 LEU A C 1
ATOM 2606 O O . LEU A 1 336 ? 15.689 -13.110 1.002 1.00 97.25 336 LEU A O 1
ATOM 2610 N N . TYR A 1 337 ? 13.969 -11.801 0.412 1.00 98.12 337 TYR A N 1
ATOM 2611 C CA . TYR A 1 337 ? 13.165 -12.833 -0.232 1.00 98.12 337 TYR A CA 1
ATOM 2612 C C . TYR A 1 337 ? 13.390 -12.787 -1.743 1.00 98.12 337 TYR A C 1
ATOM 2614 O O . TYR A 1 337 ? 13.418 -11.698 -2.322 1.00 98.12 337 TYR A O 1
ATOM 2622 N N . ILE A 1 338 ? 13.494 -13.952 -2.378 1.00 98.38 338 ILE A N 1
ATOM 2623 C CA . ILE A 1 338 ? 13.602 -14.118 -3.828 1.00 98.38 338 ILE A CA 1
ATOM 2624 C C . ILE A 1 338 ? 12.657 -15.240 -4.267 1.00 98.38 338 ILE A C 1
ATOM 2626 O O . ILE A 1 338 ? 12.617 -16.279 -3.615 1.00 98.38 338 ILE A O 1
ATOM 2630 N N . SER A 1 339 ? 11.933 -15.059 -5.373 1.00 98.19 339 SER A N 1
ATOM 2631 C CA . SER A 1 339 ? 11.094 -16.094 -6.000 1.00 98.19 339 SER A CA 1
ATOM 2632 C C . SER A 1 339 ? 10.981 -15.883 -7.516 1.00 98.19 339 SER A C 1
ATOM 2634 O O . SER A 1 339 ? 11.300 -14.801 -8.018 1.00 98.19 339 SER A O 1
ATOM 2636 N N . GLN A 1 340 ? 10.527 -16.904 -8.244 1.00 97.88 340 GLN A N 1
ATOM 2637 C CA . GLN A 1 340 ? 10.397 -16.910 -9.702 1.00 97.88 340 GLN A CA 1
ATOM 2638 C C . GLN A 1 340 ? 9.007 -17.401 -10.138 1.00 97.88 340 GLN A C 1
ATOM 2640 O O . GLN A 1 340 ? 8.465 -18.348 -9.581 1.00 97.88 340 GLN A O 1
ATOM 2645 N N . VAL A 1 341 ? 8.464 -16.779 -11.187 1.00 97.12 341 VAL A N 1
ATOM 2646 C CA . VAL A 1 341 ? 7.303 -17.243 -11.960 1.00 97.12 341 VAL A CA 1
ATOM 2647 C C . VAL A 1 341 ? 7.671 -17.128 -13.432 1.00 97.12 341 VAL A C 1
ATOM 2649 O O . VAL A 1 341 ? 7.925 -16.026 -13.919 1.00 97.12 341 VAL A O 1
ATOM 2652 N N . ASP A 1 342 ? 7.695 -18.253 -14.146 1.00 95.81 342 ASP A N 1
ATOM 2653 C CA . ASP A 1 342 ? 8.136 -18.328 -15.542 1.00 95.81 342 ASP A CA 1
ATOM 2654 C C . ASP A 1 342 ? 9.496 -17.620 -15.748 1.00 95.81 342 ASP A C 1
ATOM 2656 O O . ASP A 1 342 ? 10.498 -18.045 -15.184 1.00 95.81 342 ASP A O 1
ATOM 2660 N N . GLN A 1 343 ? 9.560 -16.537 -16.528 1.00 97.31 343 GLN A N 1
ATOM 2661 C CA . GLN A 1 343 ? 10.785 -15.765 -16.797 1.00 97.31 343 GLN A CA 1
ATOM 2662 C C . GLN A 1 343 ? 10.852 -14.471 -15.977 1.00 97.31 343 GLN A C 1
ATOM 2664 O O . GLN A 1 343 ? 11.580 -13.532 -16.316 1.00 97.31 343 GLN A O 1
ATOM 2669 N N . SER A 1 344 ? 10.044 -14.380 -14.927 1.00 98.06 344 SER A N 1
ATOM 2670 C CA . SER A 1 344 ? 9.951 -13.212 -14.072 1.00 98.06 344 SER A CA 1
ATOM 2671 C C . SER A 1 344 ? 10.379 -13.545 -12.654 1.00 98.06 344 SER A C 1
ATOM 2673 O O . SER A 1 344 ? 10.016 -14.581 -12.110 1.00 98.06 344 SER A O 1
ATOM 2675 N N . PHE A 1 345 ? 11.119 -12.634 -12.040 1.00 98.44 345 PHE A N 1
ATOM 2676 C CA . PHE A 1 345 ? 11.688 -12.786 -10.709 1.00 98.44 345 PHE A CA 1
ATOM 2677 C C . PHE A 1 345 ? 11.166 -11.678 -9.810 1.00 98.44 345 PHE A C 1
ATOM 2679 O O . PHE A 1 345 ? 11.088 -10.522 -10.232 1.00 98.44 345 PHE A O 1
ATOM 2686 N N . ALA A 1 346 ? 10.834 -12.028 -8.574 1.00 98.38 346 ALA A N 1
ATOM 2687 C CA . ALA A 1 346 ? 10.434 -11.091 -7.542 1.00 98.38 346 ALA A CA 1
ATOM 2688 C C . ALA A 1 346 ? 11.451 -11.111 -6.403 1.00 98.38 346 ALA A C 1
ATOM 2690 O O . ALA A 1 346 ? 11.924 -12.168 -5.983 1.00 98.38 346 ALA A O 1
ATOM 2691 N N . LYS A 1 347 ? 11.757 -9.925 -5.887 1.00 98.38 347 LYS A N 1
ATOM 2692 C CA . LYS A 1 347 ? 12.638 -9.706 -4.750 1.00 98.38 347 LYS A CA 1
ATOM 2693 C C . LYS A 1 347 ? 11.939 -8.794 -3.749 1.00 98.38 347 LYS A C 1
ATOM 2695 O O . LYS A 1 347 ? 11.472 -7.726 -4.129 1.00 98.38 347 LYS A O 1
ATOM 2700 N N . VAL A 1 348 ? 11.913 -9.180 -2.476 1.00 98.31 348 VAL A N 1
ATOM 2701 C CA . VAL A 1 348 ? 11.459 -8.309 -1.380 1.00 98.31 348 VAL A CA 1
ATOM 2702 C C . VAL A 1 348 ? 12.606 -8.134 -0.401 1.00 98.31 348 VAL A C 1
ATOM 2704 O O . VAL A 1 348 ? 13.157 -9.115 0.094 1.00 98.31 348 VAL A O 1
ATOM 2707 N N . TYR A 1 349 ? 12.995 -6.891 -0.148 1.00 97.88 349 TYR A N 1
ATOM 2708 C CA . TYR A 1 349 ? 14.169 -6.540 0.636 1.00 97.88 349 TYR A CA 1
ATOM 2709 C C . TYR A 1 349 ? 13.765 -5.704 1.842 1.00 97.88 349 TYR A C 1
ATOM 2711 O O . TYR A 1 349 ? 13.104 -4.687 1.681 1.00 97.88 349 TYR A O 1
ATOM 2719 N N . ALA A 1 350 ? 14.164 -6.116 3.040 1.00 97.62 350 ALA A N 1
ATOM 2720 C CA . ALA A 1 350 ? 14.056 -5.307 4.248 1.00 97.62 350 ALA A CA 1
ATOM 2721 C C . ALA A 1 350 ? 15.468 -5.013 4.743 1.00 97.62 350 ALA A C 1
ATOM 2723 O O . ALA A 1 350 ? 16.217 -5.958 4.980 1.00 97.62 350 ALA A O 1
ATOM 2724 N N . ALA A 1 351 ? 15.830 -3.742 4.890 1.00 96.50 351 ALA A N 1
ATOM 2725 C CA . ALA A 1 351 ? 17.185 -3.338 5.231 1.00 96.50 351 ALA A CA 1
ATOM 2726 C C . ALA A 1 351 ? 17.237 -2.222 6.265 1.00 96.50 351 ALA A C 1
ATOM 2728 O O . ALA A 1 351 ? 16.352 -1.366 6.351 1.00 96.50 351 ALA A O 1
ATOM 2729 N N . TRP A 1 352 ? 18.324 -2.228 7.027 1.00 95.81 352 TRP A N 1
ATOM 2730 C CA . TRP A 1 352 ? 18.614 -1.278 8.081 1.00 95.81 352 TRP A CA 1
ATOM 2731 C C . TRP A 1 352 ? 20.055 -0.813 7.971 1.00 95.81 352 TRP A C 1
ATOM 2733 O O . TRP A 1 352 ? 20.963 -1.634 7.834 1.00 95.81 352 TRP A O 1
ATOM 2743 N N . ARG A 1 353 ? 20.257 0.501 8.086 1.00 94.88 353 ARG A N 1
ATOM 2744 C CA . ARG A 1 353 ? 21.583 1.116 8.146 1.00 94.88 353 ARG A CA 1
ATOM 2745 C C . ARG A 1 353 ? 21.794 1.823 9.471 1.00 94.88 353 ARG A C 1
ATOM 2747 O O . ARG A 1 353 ? 20.897 2.509 9.967 1.00 94.88 353 ARG A O 1
ATOM 2754 N N . ALA A 1 354 ? 22.996 1.697 10.011 1.00 94.38 354 ALA A N 1
ATOM 2755 C CA . ALA A 1 354 ? 23.406 2.372 11.235 1.00 94.38 354 ALA A CA 1
ATOM 2756 C C . ALA A 1 354 ? 24.928 2.595 11.260 1.00 94.38 354 ALA A C 1
ATOM 2758 O O . ALA A 1 354 ? 25.651 2.094 10.388 1.00 94.38 354 ALA A O 1
ATOM 2759 N N . PRO A 1 355 ? 25.440 3.386 12.214 1.00 93.75 355 PRO A N 1
ATOM 2760 C CA . PRO A 1 355 ? 26.872 3.524 12.412 1.00 93.75 355 PRO A CA 1
ATOM 2761 C C . PRO A 1 355 ? 27.527 2.225 12.868 1.00 93.75 355 PRO A C 1
ATOM 2763 O O . PRO A 1 355 ? 27.013 1.542 13.751 1.00 93.75 355 PRO A O 1
ATOM 2766 N N . SER A 1 356 ? 28.721 1.935 12.350 1.00 90.38 356 SER A N 1
ATOM 2767 C CA . SER A 1 356 ? 29.497 0.745 12.735 1.00 90.38 356 SER A CA 1
ATOM 2768 C C . SER A 1 356 ? 29.741 0.620 14.241 1.00 90.38 356 SER A C 1
ATOM 2770 O O . SER A 1 356 ? 29.744 -0.481 14.781 1.00 90.38 356 SER A O 1
ATOM 2772 N N . LYS A 1 357 ? 29.879 1.747 14.948 1.00 91.81 357 LYS A N 1
ATOM 2773 C CA . LYS A 1 357 ? 30.043 1.788 16.413 1.00 91.81 357 LYS A CA 1
ATOM 2774 C C . LYS A 1 357 ? 28.818 1.312 17.203 1.00 91.81 357 LYS A C 1
ATOM 2776 O O . LYS A 1 357 ? 28.959 1.009 18.383 1.00 91.81 357 LYS A O 1
ATOM 2781 N N . ASP A 1 358 ? 27.634 1.326 16.591 1.00 92.69 358 ASP A N 1
ATOM 2782 C CA . ASP A 1 358 ? 26.385 0.926 17.245 1.00 92.69 358 ASP A CA 1
ATOM 2783 C C . ASP A 1 358 ? 26.130 -0.583 17.071 1.00 92.69 358 ASP A C 1
ATOM 2785 O O . ASP A 1 358 ? 25.237 -1.142 17.707 1.00 92.69 358 ASP A O 1
ATOM 2789 N N . MET A 1 359 ? 26.943 -1.261 16.258 1.00 84.31 359 MET A N 1
ATOM 2790 C CA . MET A 1 359 ? 26.893 -2.703 16.045 1.00 84.31 359 MET A CA 1
ATOM 2791 C C . MET A 1 359 ? 27.161 -3.477 17.341 1.00 84.31 359 MET A C 1
ATOM 2793 O O . MET A 1 359 ? 28.067 -3.138 18.102 1.00 84.31 359 MET A O 1
ATOM 2797 N N . ASN A 1 360 ? 26.388 -4.542 17.575 1.00 83.44 360 ASN A N 1
ATOM 2798 C CA . ASN A 1 360 ? 26.422 -5.349 18.805 1.00 83.44 360 ASN A CA 1
ATOM 2799 C C . ASN A 1 360 ? 26.133 -4.550 20.090 1.00 83.44 360 ASN A C 1
ATOM 2801 O O . ASN A 1 360 ? 26.522 -4.960 21.183 1.00 83.44 360 ASN A O 1
ATOM 2805 N N . THR A 1 361 ? 25.463 -3.405 19.965 1.00 90.44 361 THR A N 1
ATOM 2806 C CA . THR A 1 361 ? 24.971 -2.619 21.099 1.00 90.44 361 THR A CA 1
ATOM 2807 C C . THR A 1 361 ? 23.452 -2.523 21.042 1.00 90.44 361 THR A C 1
ATOM 2809 O O . THR A 1 361 ? 22.856 -2.724 19.986 1.00 90.44 361 THR A O 1
ATOM 2812 N N . ASP A 1 362 ? 22.825 -2.095 22.136 1.00 89.94 362 ASP A N 1
ATOM 2813 C CA . ASP A 1 362 ? 21.374 -1.852 22.189 1.00 89.94 362 ASP A CA 1
ATOM 2814 C C . ASP A 1 362 ? 20.901 -0.725 21.248 1.00 89.94 362 ASP A C 1
ATOM 2816 O O . ASP A 1 362 ? 19.704 -0.493 21.090 1.00 89.94 362 ASP A O 1
ATOM 2820 N N . LYS A 1 363 ? 21.834 0.010 20.626 1.00 91.00 363 LYS A N 1
ATOM 2821 C CA . LYS A 1 363 ? 21.536 1.022 19.602 1.00 91.00 363 LYS A CA 1
ATOM 2822 C C . LYS A 1 363 ? 21.428 0.431 18.199 1.00 91.00 363 LYS A C 1
ATOM 2824 O O . LYS A 1 363 ? 20.999 1.139 17.287 1.00 91.00 363 LYS A O 1
ATOM 2829 N N . TRP A 1 364 ? 21.825 -0.827 18.013 1.00 91.25 364 TRP A N 1
ATOM 2830 C CA . TRP A 1 364 ? 21.673 -1.519 16.745 1.00 91.25 364 TRP A CA 1
ATOM 2831 C C . TRP A 1 364 ? 20.177 -1.652 16.411 1.00 91.25 364 TRP A C 1
ATOM 2833 O O . TRP A 1 364 ? 19.398 -2.086 17.260 1.00 91.25 364 TRP A O 1
ATOM 2843 N N . PRO A 1 365 ? 19.729 -1.282 15.197 1.00 88.81 365 PRO A N 1
ATOM 2844 C CA . PRO A 1 365 ? 18.303 -1.190 14.879 1.00 88.81 365 PRO A CA 1
ATOM 2845 C C . PRO A 1 365 ? 17.606 -2.545 14.675 1.00 88.81 365 PRO A C 1
ATOM 2847 O O . PRO A 1 365 ? 16.429 -2.550 14.309 1.00 88.81 365 PRO A O 1
ATOM 2850 N N . LEU A 1 366 ? 18.319 -3.659 14.869 1.00 90.81 366 LEU A N 1
ATOM 2851 C CA . LEU A 1 366 ? 17.827 -5.022 14.695 1.00 90.81 366 LEU A CA 1
ATOM 2852 C C . LEU A 1 366 ? 18.148 -5.886 15.913 1.00 90.81 366 LEU A C 1
ATOM 2854 O O . LEU A 1 366 ? 19.301 -6.221 16.164 1.00 90.81 366 LEU A O 1
ATOM 2858 N N . THR A 1 367 ? 17.119 -6.311 16.631 1.00 89.94 367 THR A N 1
ATOM 2859 C CA . THR A 1 367 ? 17.232 -7.371 17.638 1.00 89.94 367 THR A CA 1
ATOM 2860 C C . THR A 1 367 ? 17.038 -8.749 17.001 1.00 89.94 367 THR A C 1
ATOM 2862 O O . THR A 1 367 ? 16.470 -8.869 15.914 1.00 89.94 367 THR A O 1
ATOM 2865 N N . GLU A 1 368 ? 17.458 -9.816 17.686 1.00 89.12 368 GLU A N 1
ATOM 2866 C CA . GLU A 1 368 ? 17.184 -11.194 17.241 1.00 89.12 368 GLU A CA 1
ATOM 2867 C C . GLU A 1 368 ? 15.678 -11.456 17.070 1.00 89.12 368 GLU A C 1
ATOM 2869 O O . GLU A 1 368 ? 15.262 -12.088 16.100 1.00 89.12 368 GLU A O 1
ATOM 2874 N N . GLU A 1 369 ? 14.851 -10.904 17.963 1.00 89.31 369 GLU A N 1
ATOM 2875 C CA . GLU A 1 369 ? 13.389 -10.982 17.882 1.00 89.31 369 GLU A CA 1
ATOM 2876 C C . GLU A 1 369 ? 12.849 -10.286 16.624 1.00 89.31 369 GLU A C 1
ATOM 2878 O O . GLU A 1 369 ? 12.002 -10.836 15.924 1.00 89.31 369 GLU A O 1
ATOM 2883 N N . GLN A 1 370 ? 13.374 -9.103 16.288 1.00 90.81 370 GLN A N 1
ATOM 2884 C CA . GLN A 1 370 ? 12.991 -8.393 15.066 1.00 90.81 370 GLN A CA 1
ATOM 2885 C C . GLN A 1 370 ? 13.416 -9.157 13.810 1.00 90.81 370 GLN A C 1
ATOM 2887 O O . GLN A 1 370 ? 12.648 -9.223 12.854 1.00 90.81 370 GLN A O 1
ATOM 2892 N N . ILE A 1 371 ? 14.606 -9.762 13.807 1.00 92.56 371 ILE A N 1
ATOM 2893 C CA . ILE A 1 371 ? 15.063 -10.612 12.700 1.00 92.56 371 ILE A CA 1
ATOM 2894 C C . ILE A 1 371 ? 14.111 -11.802 12.526 1.00 92.56 371 ILE A C 1
ATOM 2896 O O . ILE A 1 371 ? 13.674 -12.072 11.407 1.00 92.56 371 ILE A O 1
ATOM 2900 N N . ALA A 1 372 ? 13.738 -12.474 13.619 1.00 93.94 372 ALA A N 1
ATOM 2901 C CA . ALA A 1 372 ? 12.801 -13.594 13.588 1.00 93.94 372 ALA A CA 1
ATOM 2902 C C . ALA A 1 372 ? 11.403 -13.186 13.078 1.00 93.94 372 ALA A C 1
ATOM 2904 O O . ALA A 1 372 ? 10.859 -13.870 12.210 1.00 93.94 372 ALA A O 1
ATOM 2905 N N . ASP A 1 373 ? 10.852 -12.053 13.539 1.00 92.25 373 ASP A N 1
ATOM 2906 C CA . ASP A 1 373 ? 9.574 -11.504 13.044 1.00 92.25 373 ASP A CA 1
ATOM 2907 C C . ASP A 1 373 ? 9.632 -11.227 11.535 1.00 92.25 373 ASP A C 1
ATOM 2909 O O . ASP A 1 373 ? 8.728 -11.604 10.788 1.00 92.25 373 ASP A O 1
ATOM 2913 N N . VAL A 1 374 ? 10.717 -10.619 11.049 1.00 94.38 374 VAL A N 1
ATOM 2914 C CA . VAL A 1 374 ? 10.871 -10.312 9.620 1.00 94.38 374 VAL A CA 1
ATOM 2915 C C . VAL A 1 374 ? 10.988 -11.589 8.789 1.00 94.38 374 VAL A C 1
ATOM 2917 O O . VAL A 1 374 ? 10.362 -11.669 7.732 1.00 94.38 374 VAL A O 1
ATOM 2920 N N . ILE A 1 375 ? 11.725 -12.601 9.259 1.00 95.12 375 ILE A N 1
ATOM 2921 C CA . ILE A 1 375 ? 11.804 -13.909 8.590 1.00 95.12 375 ILE A CA 1
ATOM 2922 C C . ILE A 1 375 ? 10.408 -14.530 8.496 1.00 95.12 375 ILE A C 1
ATOM 2924 O O . ILE A 1 375 ? 9.972 -14.874 7.397 1.00 95.12 375 ILE A O 1
ATOM 2928 N N . GLN A 1 376 ? 9.666 -14.587 9.606 1.00 94.19 376 GLN A N 1
ATOM 2929 C CA . GLN A 1 376 ? 8.310 -15.137 9.627 1.00 94.19 376 GLN A CA 1
ATOM 2930 C C . GLN A 1 376 ? 7.372 -14.377 8.675 1.00 94.19 376 GLN A C 1
ATOM 2932 O O . GLN A 1 376 ? 6.573 -14.983 7.960 1.00 94.19 376 GLN A O 1
ATOM 2937 N N . ARG A 1 377 ? 7.478 -13.045 8.615 1.00 93.62 377 ARG A N 1
ATOM 2938 C CA . ARG A 1 377 ? 6.740 -12.215 7.651 1.00 93.62 377 ARG A CA 1
ATOM 2939 C C . ARG A 1 377 ? 7.110 -12.569 6.211 1.00 93.62 377 ARG A C 1
ATOM 2941 O O . ARG A 1 377 ? 6.211 -12.753 5.389 1.00 93.62 377 ARG A O 1
ATOM 2948 N N . MET A 1 378 ? 8.400 -12.706 5.902 1.00 96.06 378 MET A N 1
ATOM 2949 C CA . MET A 1 378 ? 8.873 -13.067 4.561 1.00 96.06 378 MET A CA 1
ATOM 2950 C C . MET A 1 378 ? 8.433 -14.466 4.129 1.00 96.06 378 MET A C 1
ATOM 2952 O O . MET A 1 378 ? 8.162 -14.690 2.951 1.00 96.06 378 MET A O 1
ATOM 2956 N N . GLU A 1 379 ? 8.273 -15.400 5.063 1.00 95.31 379 GLU A N 1
ATOM 2957 C CA . GLU A 1 379 ? 7.749 -16.732 4.756 1.00 95.31 379 GLU A CA 1
ATOM 2958 C C . GLU A 1 379 ? 6.309 -16.708 4.223 1.00 95.31 379 GLU A C 1
ATOM 2960 O O . GLU A 1 379 ? 5.928 -17.617 3.476 1.00 95.31 379 GLU A O 1
ATOM 2965 N N . THR A 1 380 ? 5.536 -15.666 4.555 1.00 94.12 380 THR A N 1
ATOM 2966 C CA . THR A 1 380 ? 4.161 -15.471 4.065 1.00 94.12 380 THR A CA 1
ATOM 2967 C C . THR A 1 380 ? 4.076 -14.891 2.653 1.00 94.12 380 THR A C 1
ATOM 2969 O O . THR A 1 380 ? 2.979 -14.864 2.091 1.00 94.12 380 THR A O 1
ATOM 2972 N N . ILE A 1 381 ? 5.200 -14.440 2.082 1.00 96.12 381 ILE A N 1
ATOM 2973 C CA . ILE A 1 381 ? 5.250 -13.875 0.730 1.00 96.12 381 ILE A CA 1
ATOM 2974 C C . ILE A 1 381 ? 4.950 -14.973 -0.294 1.00 96.12 381 ILE A C 1
ATOM 2976 O O . ILE A 1 381 ? 5.461 -16.097 -0.207 1.00 96.12 381 ILE A O 1
ATOM 2980 N N . ARG A 1 382 ? 4.114 -14.632 -1.277 1.00 95.00 382 ARG A N 1
ATOM 2981 C CA . ARG A 1 382 ? 3.746 -15.494 -2.402 1.00 95.00 382 ARG A CA 1
ATOM 2982 C C . ARG A 1 382 ? 3.976 -14.753 -3.705 1.00 95.00 382 ARG A C 1
ATOM 2984 O O . ARG A 1 382 ? 3.532 -13.619 -3.840 1.00 95.00 382 ARG A O 1
ATOM 2991 N N . TYR A 1 383 ? 4.616 -15.417 -4.657 1.00 97.06 383 TYR A N 1
ATOM 2992 C CA . TYR A 1 383 ? 4.732 -14.950 -6.027 1.00 97.06 383 TYR A CA 1
ATOM 2993 C C . TYR A 1 383 ? 4.206 -16.051 -6.944 1.00 97.06 383 TYR A C 1
ATOM 2995 O O . TYR A 1 383 ? 4.705 -17.172 -6.906 1.00 97.06 383 TYR A O 1
ATOM 3003 N N . PHE A 1 384 ? 3.127 -15.773 -7.669 1.00 94.81 384 PHE A N 1
ATOM 3004 C CA . PHE A 1 384 ? 2.362 -16.798 -8.380 1.00 94.81 384 PHE A CA 1
ATOM 3005 C C . PHE A 1 384 ? 1.874 -16.294 -9.734 1.00 94.81 384 PHE A C 1
ATOM 3007 O O . PHE A 1 384 ? 1.826 -15.093 -9.987 1.00 94.81 384 PHE A O 1
ATOM 3014 N N . LYS A 1 385 ? 1.521 -17.217 -10.626 1.00 93.75 385 LYS A N 1
ATOM 3015 C CA . LYS A 1 385 ? 0.955 -16.880 -11.931 1.00 93.75 385 LYS A CA 1
ATOM 3016 C C . LYS A 1 385 ? -0.526 -16.504 -11.766 1.00 93.75 385 LYS A C 1
ATOM 3018 O O . LYS A 1 385 ? -1.234 -17.277 -11.126 1.00 93.75 385 LYS A O 1
ATOM 3023 N N . PRO A 1 386 ? -0.995 -15.363 -12.301 1.00 83.81 386 PRO A N 1
ATOM 3024 C CA . PRO A 1 386 ? -2.424 -15.062 -12.319 1.00 83.81 386 PRO A CA 1
ATOM 3025 C C . PRO A 1 386 ? -3.159 -16.116 -13.161 1.00 83.81 386 PRO A C 1
ATOM 3027 O O . PRO A 1 386 ? -2.653 -16.503 -14.219 1.00 83.81 386 PRO A O 1
ATOM 3030 N N . GLU A 1 387 ? -4.293 -16.605 -12.656 1.00 76.62 387 GLU A N 1
ATOM 3031 C CA . GLU A 1 387 ? -5.129 -17.619 -13.323 1.00 76.62 387 GLU A CA 1
ATOM 3032 C C . GLU A 1 387 ? -5.816 -17.104 -14.594 1.00 76.62 387 GLU A C 1
ATOM 3034 O O . GLU A 1 387 ? -6.203 -15.910 -14.634 1.00 76.62 387 GLU A O 1
#

Sequence (387 aa):
MKKILLVLLSVFILFSAGCRARTISTKPLDFGYTQGAAQIDGACGICISESNLSKEVVEGSISDSYKYTPYADLHFGLGYALNETCDSIGYYENKDDAMANGAQVIVVPRLQTESEPTFPFWPPDTFSISMDTDIFDNAGSLIQRTQSSATATAERADWKMSNGYAGSKAMEKVIQDFLGELDYGLINQRVKASSVQPSAAPEKAVEVVKLKQTIQLYQGVLTYPVAPWVKSVNDLQFIKSDRNQTANTFAFDQIPVSQEFESWSKLYGVYGFHLPEYDMNRFVEESMNFLALGCDAQAELKVVSSDNDKVIVSFFCSDLKDSLVKKGNNTESGLLYISQVDQSFAKVYAAWRAPSKDMNTDKWPLTEEQIADVIQRMETIRYFKPE

pLDDT: mean 85.56, std 15.56, range [35.19, 98.69]

Radius of gyration: 24.08 Å; chains: 1; bounding box: 63×46×83 Å

Organism: NCBI:txid57320

Secondary structure (DSSP, 8-state):
-HHHHHHHHHHHGGG-S---PEE-----S--GGGTTPPPEEEEEEEE--HHHHT--EEEE-SSSEEEE-HHHHHHHHHHHHHHHHEEEEEEESSHHHHHHTT-SEEEEEEEEEEEE-SSTTSPPSEEEEEEEEEEEETTS-EEEEEEEEEEEE--TTGGGT-TTHHHHHHHHHHHHHHHHH--HHHHHHHHHHHTTS--------------EEEEEETTEEEEEEPPTT--SGGGGGGEEEEEEE-SSEEEEEEEETTS-TTS-SEEEEEEEEE-TT--HHHHHHHHHHHHHHTBSSPPEEEEEEE-SSEEEEEEEESSB--TT--TT--EEEEEEEEEEETTEEEEEEEEEEE-GGGTTSTTSS--HHHHHHHHHHHHT-EEE---

Foldseek 3Di:
DVVVVVVVVVVVVVVPPDADAAEFELAAPDLCLLPPQAAAEFEEEEADAPCLQPDKDWDADPRYIHIYRLVVSLCLNLLSNNCVRYPAYHYHNDLVRCLVVPHQKYKYKDKDKDFDCPDRHAQGQKIKMKIWIFMAGSVRHTQDIDIFMFMFGDDPVCVVVTSNRRSNVRSSRRSSVVSVPDPSVSSNVSSVVVVPDPPPDDPDDPDQPQAWDWDDFPQKIKIAGPALPCRGSNQVVQWDWDWDDDPFKTKIKIAGVVDDPLEGFKIKMKMKGQAQPDDPVRVVVVVVVVLQVQAPDGKDKDFPDDDPFKTKIKIWHLAGPDPSHPPQQGIKIKIWMWGDDNRMIMIIMIMGTDHSVCPPHPSGPDDPVSVVVVVVRSVPMDIGGDD